Protein 1W2Y (pdb70)

Sequence (435 aa):
MTNIEILENMLKLQQKLNDETNGLNWENGYTKEGKLISWRRCIYMECAELIDSFTWKHWKNISSLTNWENVRIEIVDIWHFILSLLLEEYNNKDFKAIATEVNAVSVFQDFCKEEEYPNEGDIYGILNDIELIIHKCSGFGFNLGELLSTYFTLAIKCGLNLEILYKTYIGKNVLNIFRQNNGYKDGSYKKTWNGKEDNEVLAQILEQELDFDTIYKKLEECYKKAMTNIEILENMLKLQQKLNDETNGLNWENGYTKEGKLISWRRCIYMECAELIDSFTWKHWKNISSLTNWENVRIEIVDIWHFILSLLLEDFKAIATEVNAVSVFQDFCKGDIYGILNDIELIIHKCSGFGFNLGELLSTYFTLAIKCGLNLEILYKTYIGKNVLNIFRQNNGYKDGSYKKTWNGKEDNEVLAQILEQTIYKKLEECYKKA

InterPro domains:
  IPR014871 dUTPase/dCTP pyrophosphatase [PF08761] (7-187)

Organism: Campylobacter jejuni subsp. jejuni serotype O:2 (strain ATCC 700819 / NCTC 11168) (NCBI:txid192222)

Radius of gyration: 22.67 Å; Cα contacts (8 Å, |Δi|>4): 551; chains: 2; bounding box: 61×64×44 Å

Foldseek 3Di:
DDQLVLQLVLLVLLQVLCCVQFNPPCLVAHGPVGHGDQLLVQQLVLLVVLLVQQQPDPPPPNVDHGNLLVNLVSLLSNVSSLSVVLVSVAVDHDSSVSSVVLCPLVCLVVLQDAADAADPVLSVVLNVLSVVSNVQSPDDHHDSSVNSNSSSVSCSNSRHGSVSSSQLNLLVSLVSVLCSVQCVPPPRDDQAQPRRGLSVVSSVVSVPDRDNVVSNVVSVVSNVRD/DDLLVLQLVLLVLLQVLCCVQFNPPCLVQHRPVGDGDQLLVQQLVLLVVLLVQALPDPPPPNVDHGNLLVNLVSLLSNVSSLSVVLVVPSSVSSVLLCPQVLLVVLQPPPVVVLNVLSVVSNVQSPDDDHDSSVSSNSSSVSCVVSPHGSVSSSLLNVLVSLVSVVCSVQCVPPPRDDQAQPNRGLSVVSSVCSVDPSNVSSVVSNVRD

Secondary structure (DSSP, 8-state):
--HHHHHHHHHHHHHHHHHHHH-TTGGGSB-TT--B--HHHHHHHHHHHHHTTS---SSSSTTPPP-HHHHHHHHHHHHHHHHHHHHHH-----HHHHHHHHHTSTTHHHHTS------GGGHHHHHHHHHHHHHHHTSS---HHHHHHHHHHHHHHTT--HHHHHHHHHHHHHHHHHHHHTTTTTT---SEETTEEHHHHHHHHHTT---HHHHHHHHHHHHTT-/--HHHHHHHHHHHHHHHHHHHH-TTGGGSB-TT-PBP-HHHHHHHHHHHHHTTS---SSSSTT----HHHHHHHHHHHHHHHHHHHH--HHHHHHHHHTSHHHHHHT---HHHHHHHHHHHHHHHSSSS--HHHHHHHHHHHHHHTT--HHHHHHHHHHHHHHHHHHHHTTTTTT---SEETTEEHHHHHHHHHT--HHHHHHHHHTT-

CATH classification: 1.10.4010.10

Nearest PDB structures (foldseek):
  1w2y-assembly1_B  TM=1.005E+00  e=1.228E-29  Campylobacter jejuni
  1w2y-assembly1_A  TM=9.954E-01  e=5.127E-27  Campylobacter jejuni
  2cic-assembly1_A-2  TM=9.852E-01  e=7.606E-26  Campylobacter jejuni
  4dkb-assembly1_A-2  TM=6.680E-01  e=1.632E-08  Trypanosoma brucei
  4dlc-assembly1_A-2  TM=6.729E-01  e=5.607E-08  Trypanosoma brucei

B-factor: mean 34.98, std 7.94, range [15.14, 101.75]

Solvent-accessible surface area: 20152 Å² total; per-residue (Å²): 138,78,64,35,80,24,1,32,48,0,1,93,30,4,22,103,12,6,34,91,13,2,10,143,103,0,42,130,13,127,8,137,81,51,36,56,10,32,8,52,6,1,0,4,9,13,0,11,67,0,0,87,9,9,26,20,43,5,30,47,41,32,91,57,132,16,78,79,90,40,0,103,5,7,0,0,13,0,0,6,24,0,1,0,4,16,3,51,88,184,193,134,61,81,38,123,44,15,0,54,124,3,42,75,23,76,32,1,119,73,0,42,140,163,87,135,208,31,92,113,70,54,25,142,27,0,11,54,24,0,24,54,0,4,46,39,1,5,11,207,31,64,75,31,40,86,0,9,36,20,0,0,42,0,0,56,82,5,13,1,13,8,128,24,0,25,74,9,0,18,0,3,1,0,0,27,21,0,17,46,96,40,16,6,34,110,45,70,19,136,67,64,7,125,70,88,80,0,18,75,10,0,18,92,7,29,147,127,35,79,78,57,92,41,0,45,134,76,0,82,103,47,42,184,161,57,136,81,56,50,80,18,1,32,50,0,0,102,54,4,33,104,11,6,28,81,13,2,13,134,98,0,55,124,10,123,6,137,81,53,51,87,12,34,9,45,26,2,0,4,8,12,0,11,64,0,0,88,8,9,25,13,38,5,29,48,46,34,93,59,156,28,73,86,64,34,0,103,5,6,0,0,13,0,0,6,26,0,0,0,22,32,28,96,153,55,144,57,34,0,68,117,1,42,80,26,83,32,0,120,74,2,40,187,89,115,42,69,21,2,0,83,24,0,32,76,0,4,46,44,0,5,8,194,71,70,78,45,42,81,0,8,41,19,0,0,42,0,0,68,97,6,55,8,42,6,94,61,0,29,124,18,0,54,0,4,3,25,0,25,35,0,16,42,95,39,20,4,24,114,43,83,21,122,54,80,6,123,71,87,72,0,8,70,14,0,17,76,17,56,150,150,128,36,63,134,84,0,72,114,50,40,172,179,41

Structure (mmCIF, N/CA/C/O backbone):
data_1W2Y
#
_entry.id   1W2Y
#
_cell.length_a   66.963
_cell.length_b   70.629
_cell.length_c   92.850
_cell.angle_alpha   90.00
_cell.angle_beta   90.00
_cell.angle_gamma   90.00
#
_symmetry.space_group_name_H-M   'P 21 21 21'
#
loop_
_entity.id
_entity.type
_entity.pdbx_description
1 polymer "DEOXYURIDINE 5'-TRIPHOSPHATE NUCLEOTIDE HYDROLASE"
2 non-polymer "2'-DEOXYURIDINE 5'-ALPHA,BETA-IMIDO-DIPHOSPHATE"
3 non-polymer 'MAGNESIUM ION'
4 water water
#
loop_
_atom_site.group_PDB
_atom_site.id
_atom_site.type_symbol
_atom_site.label_atom_id
_atom_site.label_alt_id
_atom_site.label_comp_id
_atom_site.label_asym_id
_atom_site.label_entity_id
_atom_site.label_seq_id
_atom_site.pdbx_PDB_ins_code
_atom_site.Cartn_x
_atom_site.Cartn_y
_atom_site.Cartn_z
_atom_site.occupancy
_atom_site.B_iso_or_equiv
_atom_site.auth_seq_id
_atom_site.auth_comp_id
_atom_site.auth_asym_id
_atom_site.auth_atom_id
_atom_site.pdbx_PDB_model_num
ATOM 1 N N . MET A 1 1 ? 70.382 41.262 -1.128 1.00 32.19 1 MET A N 1
ATOM 2 C CA . MET A 1 1 ? 69.361 40.923 -0.146 1.00 32.45 1 MET A CA 1
ATOM 3 C C . MET A 1 1 ? 68.051 40.719 -0.858 1.00 31.27 1 MET A C 1
ATOM 4 O O . MET A 1 1 ? 67.705 41.526 -1.708 1.00 30.74 1 MET A O 1
ATOM 9 N N . THR A 1 2 ? 67.285 39.723 -0.431 1.00 29.48 2 THR A N 1
ATOM 10 C CA . THR A 1 2 ? 65.966 39.489 -0.988 1.00 29.52 2 THR A CA 1
ATOM 11 C C . THR A 1 2 ? 65.005 40.538 -0.432 1.00 28.87 2 THR A C 1
ATOM 12 O O . THR A 1 2 ? 65.289 41.211 0.583 1.00 28.90 2 THR A O 1
ATOM 16 N N . ASN A 1 3 ? 63.826 40.642 -1.043 1.00 30.22 3 ASN A N 1
ATOM 17 C CA . ASN A 1 3 ? 62.812 41.550 -0.526 1.00 30.58 3 ASN A CA 1
ATOM 18 C C . ASN A 1 3 ? 62.469 41.223 0.940 1.00 29.96 3 ASN A C 1
ATOM 19 O O . ASN A 1 3 ? 62.358 42.108 1.798 1.00 32.15 3 ASN A O 1
ATOM 24 N N . ILE A 1 4 ? 62.294 39.941 1.224 1.00 31.06 4 ILE A N 1
ATOM 25 C CA . ILE A 1 4 ? 61.973 39.514 2.582 1.00 30.91 4 ILE A CA 1
ATOM 26 C C . ILE A 1 4 ? 63.124 39.807 3.572 1.00 29.95 4 ILE A C 1
ATOM 27 O O . ILE A 1 4 ? 62.874 40.271 4.686 1.00 30.98 4 ILE A O 1
ATOM 32 N N . GLU A 1 5 ? 64.376 39.611 3.166 1.00 29.70 5 GLU A N 1
ATOM 33 C CA . GLU A 1 5 ? 65.517 40.011 3.997 1.00 30.77 5 GLU A CA 1
ATOM 34 C C . GLU A 1 5 ? 65.557 41.509 4.339 1.00 31.05 5 GLU A C 1
ATOM 35 O O . GLU A 1 5 ? 65.890 41.895 5.476 1.00 32.54 5 GLU A O 1
ATOM 41 N N . ILE A 1 6 ? 65.245 42.350 3.358 1.00 29.24 6 ILE A N 1
ATOM 42 C CA . ILE A 1 6 ? 65.188 43.798 3.580 1.00 29.46 6 ILE A CA 1
ATOM 43 C C . ILE A 1 6 ? 64.121 44.112 4.628 1.00 29.73 6 ILE A C 1
ATOM 44 O O . ILE A 1 6 ? 64.373 44.808 5.600 1.00 31.30 6 ILE A O 1
ATOM 49 N N . LEU A 1 7 ? 62.932 43.547 4.456 1.00 29.19 7 LEU A N 1
ATOM 50 C CA . LEU A 1 7 ? 61.841 43.757 5.416 1.00 29.77 7 LEU A CA 1
ATOM 51 C C . LEU A 1 7 ? 62.229 43.225 6.811 1.00 30.73 7 LEU A C 1
ATOM 52 O O . LEU A 1 7 ? 62.042 43.944 7.827 1.00 32.35 7 LEU A O 1
ATOM 57 N N . GLU A 1 8 ? 62.826 42.039 6.887 1.00 31.50 8 GLU A N 1
ATOM 58 C CA . GLU A 1 8 ? 63.285 41.455 8.172 1.00 30.54 8 GLU A CA 1
ATOM 59 C C . GLU A 1 8 ? 64.292 42.387 8.825 1.00 31.33 8 GLU A C 1
ATOM 60 O O . GLU A 1 8 ? 64.202 42.662 10.025 1.00 32.10 8 GLU A O 1
ATOM 66 N N . ASN A 1 9 ? 65.210 42.952 8.036 1.00 31.78 9 ASN A N 1
ATOM 67 C CA . ASN A 1 9 ? 66.185 43.877 8.576 1.00 31.31 9 ASN A CA 1
ATOM 68 C C . ASN A 1 9 ? 65.527 45.125 9.173 1.00 31.77 9 ASN A C 1
ATOM 69 O O . ASN A 1 9 ? 65.867 45.551 10.257 1.00 32.00 9 ASN A O 1
ATOM 74 N N . MET A 1 10 ? 64.575 45.705 8.466 1.00 29.98 10 MET A N 1
ATOM 75 C CA . MET A 1 10 ? 63.859 46.878 9.017 1.00 32.12 10 MET A CA 1
ATOM 76 C C . MET A 1 10 ? 63.113 46.498 10.299 1.00 31.32 10 MET A C 1
ATOM 77 O O . MET A 1 10 ? 63.116 47.270 11.278 1.00 31.70 10 MET A O 1
ATOM 82 N N . LEU A 1 11 ? 62.482 45.326 10.326 1.00 30.91 11 LEU A N 1
ATOM 83 C CA . LEU A 1 11 ? 61.718 44.919 11.522 1.00 30.58 11 LEU A CA 1
ATOM 84 C C . LEU A 1 11 ? 62.647 44.775 12.719 1.00 31.44 11 LEU A C 1
ATOM 85 O O . LEU A 1 11 ? 62.351 45.243 13.856 1.00 31.26 11 LEU A O 1
ATOM 90 N N . LYS A 1 12 ? 63.808 44.196 12.462 1.00 30.88 12 LYS A N 1
ATOM 91 C CA . LYS A 1 12 ? 64.816 44.006 13.510 1.00 31.65 12 LYS A CA 1
ATOM 92 C C . LYS A 1 12 ? 65.374 45.355 14.003 1.00 31.13 12 LYS A C 1
ATOM 93 O O . LYS A 1 12 ? 65.514 45.552 15.210 1.00 31.77 12 LYS A O 1
ATOM 99 N N . LEU A 1 13 ? 65.615 46.288 13.077 1.00 31.31 13 LEU A N 1
ATOM 100 C CA . LEU A 1 13 ? 66.073 47.630 13.448 1.00 31.90 13 LEU A CA 1
ATOM 101 C C . LEU A 1 13 ? 65.013 48.370 14.287 1.00 31.64 13 LEU A C 1
ATOM 102 O O . LEU A 1 13 ? 65.325 49.072 15.279 1.00 32.08 13 LEU A O 1
ATOM 107 N N . GLN A 1 14 ? 63.761 48.176 13.911 1.00 31.23 14 GLN A N 1
ATOM 108 C CA . GLN A 1 14 ? 62.630 48.853 14.608 1.00 31.98 14 GLN A CA 1
ATOM 109 C C . GLN A 1 14 ? 62.487 48.284 16.016 1.00 31.39 14 GLN A C 1
ATOM 110 O O . GLN A 1 14 ? 62.281 49.027 16.992 1.00 31.66 14 GLN A O 1
ATOM 116 N N . GLN A 1 15 ? 62.586 46.964 16.118 1.00 33.16 15 GLN A N 1
ATOM 117 C CA . GLN A 1 15 ? 62.531 46.312 17.402 1.00 32.49 15 GLN A CA 1
ATOM 118 C C . GLN A 1 15 ? 63.588 46.863 18.364 1.00 31.49 15 GLN A C 1
ATOM 119 O O . GLN A 1 15 ? 63.303 47.220 19.536 1.00 32.67 15 GLN A O 1
ATOM 125 N N . LYS A 1 16 ? 64.806 46.956 17.861 1.00 30.85 16 LYS A N 1
ATOM 126 C CA . LYS A 1 16 ? 65.948 47.337 18.687 1.00 32.27 16 LYS A CA 1
ATOM 127 C C . LYS A 1 16 ? 65.725 48.795 19.112 1.00 31.32 16 LYS A C 1
ATOM 128 O O . LYS A 1 16 ? 65.913 49.175 20.275 1.00 32.70 16 LYS A O 1
ATOM 134 N N . LEU A 1 17 ? 65.355 49.638 18.161 1.00 31.62 17 LEU A N 1
ATOM 135 C CA . LEU A 1 17 ? 65.138 51.054 18.481 1.00 30.29 17 LEU A CA 1
ATOM 136 C C . LEU A 1 17 ? 64.011 51.217 19.521 1.00 31.51 17 LEU A C 1
ATOM 137 O O . LEU A 1 17 ? 64.136 51.996 20.449 1.00 31.56 17 LEU A O 1
ATOM 142 N N . ASN A 1 18 ? 62.907 50.474 19.357 1.00 30.92 18 ASN A N 1
ATOM 143 C CA . ASN A 1 18 ? 61.802 50.561 20.309 1.00 31.24 18 ASN A CA 1
ATOM 144 C C . ASN A 1 18 ? 62.226 50.044 21.686 1.00 30.77 18 ASN A C 1
ATOM 145 O O . ASN A 1 18 ? 61.841 50.598 22.726 1.00 31.85 18 ASN A O 1
ATOM 150 N N . ASP A 1 19 ? 63.005 48.979 21.705 1.00 30.84 19 ASP A N 1
ATOM 151 C CA . ASP A 1 19 ? 63.481 48.420 22.969 1.00 30.69 19 ASP A CA 1
ATOM 152 C C . ASP A 1 19 ? 64.358 49.439 23.711 1.00 31.94 19 ASP A C 1
ATOM 153 O O . ASP A 1 19 ? 64.215 49.624 24.905 1.00 34.55 19 ASP A O 1
ATOM 158 N N . GLU A 1 20 ? 65.251 50.104 22.996 1.00 30.85 20 GLU A N 1
ATOM 159 C CA . GLU A 1 20 ? 66.146 51.094 23.586 1.00 33.15 20 GLU A CA 1
ATOM 160 C C . GLU A 1 20 ? 65.385 52.357 23.987 1.00 33.23 20 GLU A C 1
ATOM 161 O O . GLU A 1 20 ? 65.638 52.956 25.049 1.00 34.80 20 GLU A O 1
ATOM 167 N N . THR A 1 21 ? 64.451 52.779 23.162 1.00 30.66 21 THR A N 1
ATOM 168 C CA . THR A 1 21 ? 63.667 54.011 23.440 1.00 31.00 21 THR A CA 1
ATOM 169 C C . THR A 1 21 ? 62.703 53.811 24.605 1.00 31.50 21 THR A C 1
ATOM 170 O O . THR A 1 21 ? 62.564 54.674 25.494 1.00 33.31 21 THR A O 1
ATOM 174 N N . ASN A 1 22 ? 61.974 52.696 24.571 1.00 30.56 22 ASN A N 1
ATOM 175 C CA . ASN A 1 22 ? 60.812 52.484 25.437 1.00 30.81 22 ASN A CA 1
ATOM 176 C C . ASN A 1 22 ? 60.964 51.462 26.565 1.00 32.04 22 ASN A C 1
ATOM 177 O O . ASN A 1 22 ? 60.077 51.317 27.433 1.00 33.79 22 ASN A O 1
ATOM 182 N N . GLY A 1 23 ? 62.058 50.739 26.531 1.00 31.89 23 GLY A N 1
ATOM 183 C CA . GLY A 1 23 ? 62.236 49.576 27.362 1.00 32.95 23 GLY A CA 1
ATOM 184 C C . GLY A 1 23 ? 61.648 48.311 26.767 1.00 33.16 23 GLY A C 1
ATOM 185 O O . GLY A 1 23 ? 60.776 48.366 25.915 1.00 33.83 23 GLY A O 1
ATOM 186 N N . LEU A 1 24 ? 62.122 47.161 27.263 1.00 31.63 24 LEU A N 1
ATOM 187 C CA . LEU A 1 24 ? 61.604 45.899 26.806 1.00 31.17 24 LEU A CA 1
ATOM 188 C C . LEU A 1 24 ? 60.103 45.823 27.134 1.00 31.33 24 LEU A C 1
ATOM 189 O O . LEU A 1 24 ? 59.629 46.442 28.085 1.00 32.17 24 LEU A O 1
ATOM 194 N N . ASN A 1 25 ? 59.401 45.080 26.307 1.00 30.19 25 ASN A N 1
ATOM 195 C CA . ASN A 1 25 ? 57.962 44.786 26.466 1.00 31.67 25 ASN A CA 1
ATOM 196 C C . ASN A 1 25 ? 57.067 46.003 26.280 1.00 31.92 25 ASN A C 1
ATOM 197 O O . ASN A 1 25 ? 55.925 46.071 26.778 1.00 31.81 25 ASN A O 1
ATOM 202 N N . TRP A 1 26 ? 57.602 46.988 25.566 1.00 29.74 26 TRP A N 1
ATOM 203 C CA . TRP A 1 26 ? 56.796 48.076 25.060 1.00 29.29 26 TRP A CA 1
ATOM 204 C C . TRP A 1 26 ? 55.583 47.568 24.258 1.00 28.33 26 TRP A C 1
ATOM 205 O O . TRP A 1 26 ? 54.571 48.322 24.093 1.00 27.32 26 TRP A O 1
ATOM 216 N N . GLU A 1 27 ? 55.661 46.322 23.785 1.00 28.71 27 GLU A N 1
ATOM 217 C CA . GLU A 1 27 ? 54.564 45.760 22.986 1.00 30.71 27 GLU A CA 1
ATOM 218 C C . GLU A 1 27 ? 53.258 45.679 23.818 1.00 30.12 27 GLU A C 1
ATOM 219 O O . GLU A 1 27 ? 52.153 45.534 23.258 1.00 31.54 27 GLU A O 1
ATOM 225 N N . ASN A 1 28 ? 53.389 45.737 25.140 1.00 29.05 28 ASN A N 1
ATOM 226 C CA . ASN A 1 28 ? 52.219 45.683 26.054 1.00 30.45 28 ASN A CA 1
ATOM 227 C C . ASN A 1 28 ? 51.476 46.986 26.174 1.00 30.23 28 ASN A C 1
ATOM 228 O O . ASN A 1 28 ? 50.413 47.031 26.823 1.00 31.29 28 ASN A O 1
ATOM 233 N N . GLY A 1 29 ? 52.033 48.049 25.595 1.00 30.66 29 GLY A N 1
ATOM 234 C CA . GLY A 1 29 ? 51.280 49.297 25.418 1.00 31.35 29 GLY A CA 1
ATOM 235 C C . GLY A 1 29 ? 51.756 50.531 26.181 1.00 31.13 29 GLY A C 1
ATOM 236 O O . GLY A 1 29 ? 51.156 51.612 26.019 1.00 30.89 29 GLY A O 1
ATOM 237 N N . TYR A 1 30 ? 52.783 50.372 27.004 1.00 30.97 30 TYR A N 1
ATOM 238 C CA . TYR A 1 30 ? 53.340 51.444 27.825 1.00 32.76 30 TYR A CA 1
ATOM 239 C C . TYR A 1 30 ? 54.862 51.421 27.792 1.00 31.22 30 TYR A C 1
ATOM 240 O O . TYR A 1 30 ? 55.477 50.359 27.687 1.00 30.78 30 TYR A O 1
ATOM 249 N N . THR A 1 31 ? 55.468 52.596 27.920 1.00 30.99 31 THR A N 1
ATOM 250 C CA . THR A 1 31 ? 56.882 52.692 28.057 1.00 30.05 31 THR A CA 1
ATOM 251 C C . THR A 1 31 ? 57.292 52.441 29.511 1.00 30.61 31 THR A C 1
ATOM 252 O O . THR A 1 31 ? 56.429 52.381 30.429 1.00 30.32 31 THR A O 1
ATOM 256 N N . LYS A 1 32 ? 58.621 52.338 29.716 1.00 31.75 32 LYS A N 1
ATOM 257 C CA . LYS A 1 32 ? 59.190 52.137 31.050 1.00 32.25 32 LYS A CA 1
ATOM 258 C C . LYS A 1 32 ? 58.928 53.301 32.000 1.00 32.11 32 LYS A C 1
ATOM 259 O O . LYS A 1 32 ? 58.970 53.091 33.214 1.00 35.51 32 LYS A O 1
ATOM 265 N N . GLU A 1 33 ? 58.640 54.496 31.466 1.00 31.88 33 GLU A N 1
ATOM 266 C CA . GLU A 1 33 ? 58.274 55.653 32.300 1.00 32.87 33 GLU A CA 1
ATOM 267 C C . GLU A 1 33 ? 56.772 55.762 32.515 1.00 33.48 33 GLU A C 1
ATOM 268 O O . GLU A 1 33 ? 56.289 56.743 33.131 1.00 35.95 33 GLU A O 1
ATOM 274 N N . GLY A 1 34 ? 56.016 54.778 32.029 1.00 33.00 34 GLY A N 1
ATOM 275 C CA . GLY A 1 34 ? 54.559 54.732 32.227 1.00 33.31 34 GLY A CA 1
ATOM 276 C C . GLY A 1 34 ? 53.713 55.512 31.241 1.00 33.86 34 GLY A C 1
ATOM 277 O O . GLY A 1 34 ? 52.543 55.755 31.514 1.00 36.26 34 GLY A O 1
ATOM 278 N N . LYS A 1 35 ? 54.286 55.922 30.106 1.00 32.54 35 LYS A N 1
ATOM 279 C CA . LYS A 1 35 ? 53.560 56.672 29.077 1.00 32.46 35 LYS A CA 1
ATOM 280 C C . LYS A 1 35 ? 52.853 55.728 28.114 1.00 31.83 35 LYS A C 1
ATOM 281 O O . LYS A 1 35 ? 53.464 54.792 27.609 1.00 30.27 35 LYS A O 1
ATOM 287 N N . LEU A 1 36 ? 51.586 56.021 27.825 1.00 32.54 36 LEU A N 1
ATOM 288 C CA . LEU A 1 36 ? 50.808 55.222 26.885 1.00 31.43 36 LEU A CA 1
ATOM 289 C C . LEU A 1 36 ? 51.407 55.325 25.499 1.00 29.78 36 LEU A C 1
ATOM 290 O O . LEU A 1 36 ? 51.785 56.409 25.013 1.00 30.19 36 LEU A O 1
ATOM 295 N N . ILE A 1 37 ? 51.482 54.180 24.830 1.00 27.77 37 ILE A N 1
ATOM 296 C CA . ILE A 1 37 ? 51.924 54.117 23.433 1.00 28.74 37 ILE A CA 1
ATOM 297 C C . ILE A 1 37 ? 50.728 53.897 22.524 1.00 29.57 37 ILE A C 1
ATOM 298 O O . ILE A 1 37 ? 50.012 52.882 22.640 1.00 29.84 37 ILE A O 1
ATOM 303 N N . SER A 1 38 ? 50.516 54.836 21.599 1.00 28.03 38 SER A N 1
ATOM 304 C CA . SER A 1 38 ? 49.474 54.695 20.577 1.00 28.77 38 SER A CA 1
ATOM 305 C C . SER A 1 38 ? 50.126 54.806 19.198 1.00 29.36 38 SER A C 1
ATOM 306 O O . SER A 1 38 ? 50.354 55.907 18.699 1.00 29.20 38 SER A O 1
ATOM 309 N N . TRP A 1 39 ? 50.492 53.688 18.601 1.00 28.55 39 TRP A N 1
ATOM 310 C CA . TRP A 1 39 ? 51.151 53.739 17.300 1.00 28.48 39 TRP A CA 1
ATOM 311 C C . TRP A 1 39 ? 50.243 54.373 16.231 1.00 28.30 39 TRP A C 1
ATOM 312 O O . TRP A 1 39 ? 50.727 55.052 15.317 1.00 29.50 39 TRP A O 1
ATOM 323 N N . ARG A 1 40 ? 48.929 54.166 16.356 1.00 28.25 40 ARG A N 1
ATOM 324 C CA . ARG A 1 40 ? 48.023 54.769 15.362 1.00 29.92 40 ARG A CA 1
ATOM 325 C C . ARG A 1 40 ? 48.019 56.285 15.412 1.00 28.79 40 ARG A C 1
ATOM 326 O O . ARG A 1 40 ? 48.052 56.994 14.363 1.00 29.19 40 ARG A O 1
ATOM 340 N N . ARG A 1 41 ? 48.018 56.827 16.637 1.00 29.12 41 ARG A N 1
ATOM 341 C CA . ARG A 1 41 ? 48.184 58.268 16.775 1.00 28.88 41 ARG A CA 1
ATOM 342 C C . ARG A 1 41 ? 49.527 58.730 16.228 1.00 28.36 41 ARG A C 1
ATOM 343 O O . ARG A 1 41 ? 49.614 59.730 15.558 1.00 28.01 41 ARG A O 1
ATOM 351 N N . CYS A 1 42 ? 50.589 57.993 16.540 1.00 28.37 42 CYS A N 1
ATOM 352 C CA . CYS A 1 42 ? 51.900 58.348 15.961 1.00 27.44 42 CYS A CA 1
ATOM 353 C C . CYS A 1 42 ? 51.788 58.503 14.432 1.00 27.84 42 CYS A C 1
ATOM 354 O O . CYS A 1 42 ? 52.353 59.423 13.826 1.00 29.10 42 CYS A O 1
ATOM 357 N N . ILE A 1 43 ? 51.136 57.539 13.807 1.00 27.86 43 ILE A N 1
ATOM 358 C CA . ILE A 1 43 ? 50.971 57.523 12.373 1.00 28.98 43 ILE A CA 1
ATOM 359 C C . ILE A 1 43 ? 50.161 58.724 11.871 1.00 28.15 43 ILE A C 1
ATOM 360 O O . ILE A 1 43 ? 50.636 59.457 10.943 1.00 27.86 43 ILE A O 1
ATOM 365 N N . TYR A 1 44 ? 48.993 59.002 12.442 1.00 27.56 44 TYR A N 1
ATOM 366 C CA . TYR A 1 44 ? 48.222 60.093 11.856 1.00 28.99 44 TYR A CA 1
ATOM 367 C C . TYR A 1 44 ? 48.871 61.443 12.132 1.00 28.58 44 TYR A C 1
ATOM 368 O O . TYR A 1 44 ? 48.743 62.384 11.311 1.00 29.13 44 TYR A O 1
ATOM 377 N N . MET A 1 45 ? 49.683 61.525 13.199 1.00 27.95 45 MET A N 1
ATOM 378 C CA . MET A 1 45 ? 50.422 62.792 13.459 1.00 28.77 45 MET A CA 1
ATOM 379 C C . MET A 1 45 ? 51.513 62.961 12.399 1.00 28.02 45 MET A C 1
ATOM 380 O O . MET A 1 45 ? 51.767 64.084 11.925 1.00 29.70 45 MET A O 1
ATOM 385 N N . GLU A 1 46 ? 52.187 61.871 11.991 1.00 27.69 46 GLU A N 1
ATOM 386 C CA . GLU A 1 46 ? 53.170 61.997 10.885 1.00 28.03 46 GLU A CA 1
ATOM 387 C C . GLU A 1 46 ? 52.437 62.273 9.580 1.00 27.45 46 GLU A C 1
ATOM 388 O O . GLU A 1 46 ? 52.980 62.931 8.704 1.00 29.42 46 GLU A O 1
ATOM 394 N N . CYS A 1 47 ? 51.207 61.749 9.421 1.00 28.37 47 CYS A N 1
ATOM 395 C CA . CYS A 1 47 ? 50.437 62.069 8.230 1.00 28.63 47 CYS A CA 1
ATOM 396 C C . CYS A 1 47 ? 50.173 63.575 8.119 1.00 29.14 47 CYS A C 1
ATOM 397 O O . CYS A 1 47 ? 50.148 64.123 6.997 1.00 29.68 47 CYS A O 1
ATOM 400 N N . ALA A 1 48 ? 49.878 64.224 9.248 1.00 28.97 48 ALA A N 1
ATOM 401 C CA . ALA A 1 48 ? 49.738 65.693 9.263 1.00 29.81 48 ALA A CA 1
ATOM 402 C C . ALA A 1 48 ? 51.054 66.358 8.828 1.00 27.12 48 ALA A C 1
ATOM 403 O O . ALA A 1 48 ? 51.058 67.295 8.012 1.00 27.83 48 ALA A O 1
ATOM 405 N N . GLU A 1 49 ? 52.191 65.878 9.320 1.00 29.18 49 GLU A N 1
ATOM 406 C CA . GLU A 1 49 ? 53.472 66.414 8.864 1.00 28.50 49 GLU A CA 1
ATOM 407 C C . GLU A 1 49 ? 53.656 66.222 7.375 1.00 27.89 49 GLU A C 1
ATOM 408 O O . GLU A 1 49 ? 54.166 67.106 6.714 1.00 30.20 49 GLU A O 1
ATOM 414 N N . LEU A 1 50 ? 53.161 65.108 6.861 1.00 28.16 50 LEU A N 1
ATOM 415 C CA . LEU A 1 50 ? 53.270 64.801 5.437 1.00 28.74 50 LEU A CA 1
ATOM 416 C C . LEU A 1 50 ? 52.409 65.769 4.625 1.00 29.19 50 LEU A C 1
ATOM 417 O O . LEU A 1 50 ? 52.870 66.371 3.643 1.00 28.45 50 LEU A O 1
ATOM 422 N N . ILE A 1 51 ? 51.142 65.904 5.014 1.00 28.71 51 ILE A N 1
ATOM 423 C CA . ILE A 1 51 ? 50.262 66.875 4.345 1.00 29.32 51 ILE A CA 1
ATOM 424 C C . ILE A 1 51 ? 50.907 68.251 4.293 1.00 28.70 51 ILE A C 1
ATOM 425 O O . ILE A 1 51 ? 50.869 68.941 3.262 1.00 27.57 51 ILE A O 1
ATOM 430 N N . ASP A 1 52 ? 51.536 68.678 5.401 1.00 28.11 52 ASP A N 1
ATOM 431 C CA . ASP A 1 52 ? 52.117 70.019 5.449 1.00 29.16 52 ASP A CA 1
ATOM 432 C C . ASP A 1 52 ? 53.348 70.169 4.560 1.00 29.67 52 ASP A C 1
ATOM 433 O O . ASP A 1 52 ? 53.841 71.284 4.410 1.00 31.49 52 ASP A O 1
ATOM 438 N N . SER A 1 53 ? 53.823 69.064 3.969 1.00 29.45 53 SER A N 1
ATOM 439 C CA . SER A 1 53 ? 54.901 69.122 2.955 1.00 30.14 53 SER A CA 1
ATOM 440 C C . SER A 1 53 ? 54.407 69.560 1.570 1.00 31.68 53 SER A C 1
ATOM 441 O O . SER A 1 53 ? 55.211 69.798 0.659 1.00 32.87 53 SER A O 1
ATOM 444 N N . PHE A 1 54 ? 53.081 69.624 1.421 1.00 29.91 54 PHE A N 1
ATOM 445 C CA . PHE A 1 54 ? 52.394 70.084 0.192 1.00 30.51 54 PHE A CA 1
ATOM 446 C C . PHE A 1 54 ? 51.728 71.435 0.386 1.00 31.27 54 PHE A C 1
ATOM 447 O O . PHE A 1 54 ? 51.458 71.869 1.533 1.00 31.32 54 PHE A O 1
ATOM 455 N N . THR A 1 55 ? 51.402 72.082 -0.725 1.00 31.34 55 THR A N 1
ATOM 456 C CA . THR A 1 55 ? 50.716 73.364 -0.657 1.00 32.56 55 THR A CA 1
ATOM 457 C C . THR A 1 55 ? 49.220 73.139 -0.625 1.00 32.70 55 THR A C 1
ATOM 458 O O . THR A 1 55 ? 48.497 73.409 -1.586 1.00 35.97 55 THR A O 1
ATOM 462 N N . TRP A 1 56 ? 48.763 72.602 0.496 1.00 29.87 56 TRP A N 1
ATOM 463 C CA . TRP A 1 56 ? 47.326 72.269 0.645 1.00 29.57 56 TRP A CA 1
ATOM 464 C C . TRP A 1 56 ? 46.493 73.453 1.128 1.00 29.09 56 TRP A C 1
ATOM 465 O O . TRP A 1 56 ? 45.288 73.524 0.860 1.00 29.69 56 TRP A O 1
ATOM 476 N N . LYS A 1 57 ? 47.122 74.409 1.799 1.00 28.11 57 LYS A N 1
ATOM 477 C CA . LYS A 1 57 ? 46.382 75.538 2.345 1.00 27.78 57 LYS A CA 1
ATOM 478 C C . LYS A 1 57 ? 45.994 76.471 1.226 1.00 26.62 57 LYS A C 1
ATOM 479 O O . LYS A 1 57 ? 46.832 76.879 0.420 1.00 26.80 57 LYS A O 1
ATOM 485 N N . HIS A 1 58 ? 44.735 76.848 1.177 1.00 26.43 58 HIS A N 1
ATOM 486 C CA . HIS A 1 58 ? 44.230 77.760 0.166 1.00 26.53 58 HIS A CA 1
ATOM 487 C C . HIS A 1 58 ? 44.500 79.248 0.425 1.00 24.89 58 HIS A C 1
ATOM 488 O O . HIS A 1 58 ? 44.120 80.099 -0.397 1.00 27.00 58 HIS A O 1
ATOM 495 N N . TRP A 1 59 ? 45.037 79.540 1.627 1.00 27.95 59 TRP A N 1
ATOM 496 C CA . TRP A 1 59 ? 45.212 80.872 2.153 1.00 27.92 59 TRP A CA 1
ATOM 497 C C . TRP A 1 59 ? 46.658 81.271 2.509 1.00 28.02 59 TRP A C 1
ATOM 498 O O . TRP A 1 59 ? 46.887 82.396 2.946 1.00 29.15 59 TRP A O 1
ATOM 509 N N . LYS A 1 60 ? 47.613 80.392 2.288 1.00 29.59 60 LYS A N 1
ATOM 510 C CA . LYS A 1 60 ? 48.970 80.569 2.776 1.00 30.24 60 LYS A CA 1
ATOM 511 C C . LYS A 1 60 ? 49.992 80.025 1.764 1.00 30.69 60 LYS A C 1
ATOM 512 O O . LYS A 1 60 ? 49.891 78.884 1.303 1.00 29.42 60 LYS A O 1
ATOM 518 N N . ASN A 1 61 ? 50.967 80.868 1.409 1.00 30.98 61 ASN A N 1
ATOM 519 C CA . ASN A 1 61 ? 52.076 80.465 0.514 1.00 32.05 61 ASN A CA 1
ATOM 520 C C . ASN A 1 61 ? 51.567 79.681 -0.670 1.00 31.96 61 ASN A C 1
ATOM 521 O O . ASN A 1 61 ? 52.035 78.598 -0.951 1.00 33.52 61 ASN A O 1
ATOM 526 N N . ILE A 1 62 ? 50.589 80.216 -1.364 1.00 31.31 62 ILE A N 1
ATOM 527 C CA . ILE A 1 62 ? 49.888 79.398 -2.336 1.00 33.51 62 ILE A CA 1
ATOM 528 C C . ILE A 1 62 ? 50.683 79.084 -3.614 1.00 34.71 62 ILE A C 1
ATOM 529 O O . ILE A 1 62 ? 50.283 78.221 -4.392 1.00 36.32 62 ILE A O 1
ATOM 534 N N . SER A 1 63 ? 51.776 79.781 -3.855 1.00 35.47 63 SER A N 1
ATOM 535 C CA . SER A 1 63 ? 52.545 79.519 -5.098 1.00 36.55 63 SER A CA 1
ATOM 536 C C . SER A 1 63 ? 53.759 78.615 -4.818 1.00 36.51 63 SER A C 1
ATOM 537 O O . SER A 1 63 ? 54.528 78.277 -5.717 1.00 36.92 63 SER A O 1
ATOM 540 N N . SER A 1 64 ? 53.942 78.196 -3.579 1.00 36.01 64 SER A N 1
ATOM 541 C CA . SER A 1 64 ? 55.104 77.399 -3.265 1.00 37.18 64 SER A CA 1
ATOM 542 C C . SER A 1 64 ? 54.961 75.971 -3.805 1.00 37.26 64 SER A C 1
ATOM 543 O O . SER A 1 64 ? 53.853 75.486 -4.065 1.00 38.38 64 SER A O 1
ATOM 546 N N . LEU A 1 65 ? 56.093 75.324 -4.043 1.00 36.85 65 LEU A N 1
ATOM 547 C CA . LEU A 1 65 ? 56.088 73.974 -4.577 1.00 36.62 65 LEU A CA 1
ATOM 548 C C . LEU A 1 65 ? 56.148 72.934 -3.456 1.00 35.71 65 LEU A C 1
ATOM 549 O O . LEU A 1 65 ? 56.460 73.244 -2.337 1.00 35.47 65 LEU A O 1
ATOM 554 N N . THR A 1 66 ? 55.871 71.696 -3.810 1.00 34.77 66 THR A N 1
ATOM 555 C CA . THR A 1 66 ? 55.977 70.605 -2.885 1.00 33.71 66 THR A CA 1
ATOM 556 C C . THR A 1 66 ? 57.377 70.460 -2.339 1.00 33.35 66 THR A C 1
ATOM 557 O O . THR A 1 66 ? 58.359 70.510 -3.091 1.00 33.59 66 THR A O 1
ATOM 561 N N . ASN A 1 67 ? 57.475 70.255 -1.020 1.00 33.59 67 ASN A N 1
ATOM 562 C CA . ASN A 1 67 ? 58.743 69.890 -0.411 1.00 33.01 67 ASN A CA 1
ATOM 563 C C . ASN A 1 67 ? 58.958 68.381 -0.489 1.00 33.54 67 ASN A C 1
ATOM 564 O O . ASN A 1 67 ? 58.651 67.669 0.469 1.00 32.06 67 ASN A O 1
ATOM 569 N N . TRP A 1 68 ? 59.513 67.901 -1.619 1.00 33.61 68 TRP A N 1
ATOM 570 C CA . TRP A 1 68 ? 59.634 66.465 -1.830 1.00 32.95 68 TRP A CA 1
ATOM 571 C C . TRP A 1 68 ? 60.662 65.836 -0.890 1.00 33.82 68 TRP A C 1
ATOM 572 O O . TRP A 1 68 ? 60.505 64.659 -0.513 1.00 33.60 68 TRP A O 1
ATOM 583 N N . GLU A 1 69 ? 61.697 66.595 -0.514 1.00 33.41 69 GLU A N 1
ATOM 584 C CA . GLU A 1 69 ? 62.681 66.097 0.464 1.00 33.67 69 GLU A CA 1
ATOM 585 C C . GLU A 1 69 ? 61.979 65.721 1.753 1.00 33.20 69 GLU A C 1
ATOM 586 O O . GLU A 1 69 ? 62.233 64.637 2.307 1.00 33.82 69 GLU A O 1
ATOM 592 N N . ASN A 1 70 ? 61.075 66.594 2.237 1.00 31.83 70 ASN A N 1
ATOM 593 C CA . ASN A 1 70 ? 60.383 66.312 3.488 1.00 32.05 70 ASN A CA 1
ATOM 594 C C . ASN A 1 70 ? 59.329 65.251 3.284 1.00 30.45 70 ASN A C 1
ATOM 595 O O . ASN A 1 70 ? 59.079 64.453 4.164 1.00 30.99 70 ASN A O 1
ATOM 600 N N . VAL A 1 71 ? 58.713 65.193 2.102 1.00 29.66 71 VAL A N 1
ATOM 601 C CA . VAL A 1 71 ? 57.778 64.112 1.834 1.00 30.20 71 VAL A CA 1
ATOM 602 C C . VAL A 1 71 ? 58.452 62.771 2.136 1.00 29.70 71 VAL A C 1
ATOM 603 O O . VAL A 1 71 ? 57.874 61.908 2.791 1.00 29.72 71 VAL A O 1
ATOM 607 N N . ARG A 1 72 ? 59.680 62.595 1.670 1.00 30.66 72 ARG A N 1
ATOM 608 C CA . ARG A 1 72 ? 60.341 61.307 1.844 1.00 31.64 72 ARG A CA 1
ATOM 609 C C . ARG A 1 72 ? 60.583 61.007 3.315 1.00 31.04 72 ARG A C 1
ATOM 610 O O . ARG A 1 72 ? 60.369 59.892 3.784 1.00 31.02 72 ARG A O 1
ATOM 624 N N . ILE A 1 73 ? 61.042 62.014 4.047 1.00 30.74 73 ILE A N 1
ATOM 625 C CA . ILE A 1 73 ? 61.229 61.875 5.513 1.00 31.77 73 ILE A CA 1
ATOM 626 C C . ILE A 1 73 ? 59.934 61.449 6.230 1.00 30.67 73 ILE A C 1
ATOM 627 O O . ILE A 1 73 ? 59.944 60.560 7.072 1.00 30.21 73 ILE A O 1
ATOM 632 N N . GLU A 1 74 ? 58.804 62.070 5.868 1.00 29.37 74 GLU A N 1
ATOM 633 C CA . GLU A 1 74 ? 57.572 61.767 6.587 1.00 28.29 74 GLU A CA 1
ATOM 634 C C . GLU A 1 74 ? 57.062 60.367 6.220 1.00 28.95 74 GLU A C 1
ATOM 635 O O . GLU A 1 74 ? 56.497 59.653 7.068 1.00 28.64 74 GLU A O 1
ATOM 641 N N . ILE A 1 75 ? 57.244 59.973 4.968 1.00 28.87 75 ILE A N 1
ATOM 642 C CA . ILE A 1 75 ? 56.886 58.614 4.549 1.00 28.56 75 ILE A CA 1
ATOM 643 C C . ILE A 1 75 ? 57.691 57.593 5.378 1.00 28.84 75 ILE A C 1
ATOM 644 O O . ILE A 1 75 ? 57.173 56.557 5.804 1.00 29.84 75 ILE A O 1
ATOM 649 N N . VAL A 1 76 ? 58.960 57.915 5.623 1.00 28.32 76 VAL A N 1
ATOM 650 C CA . VAL A 1 76 ? 59.821 57.060 6.443 1.00 27.86 76 VAL A CA 1
ATOM 651 C C . VAL A 1 76 ? 59.426 57.068 7.917 1.00 29.89 76 VAL A C 1
ATOM 652 O O . VAL A 1 76 ? 59.458 56.004 8.582 1.00 30.16 76 VAL A O 1
ATOM 656 N N . ASP A 1 77 ? 59.025 58.228 8.437 1.00 29.76 77 ASP A N 1
ATOM 657 C CA . ASP A 1 77 ? 58.529 58.287 9.823 1.00 29.23 77 ASP A CA 1
ATOM 658 C C . ASP A 1 77 ? 57.264 57.424 9.998 1.00 29.65 77 ASP A C 1
ATOM 659 O O . ASP A 1 77 ? 57.120 56.650 10.947 1.00 29.39 77 ASP A O 1
ATOM 664 N N . ILE A 1 78 ? 56.367 57.517 9.040 1.00 29.37 78 ILE A N 1
ATOM 665 C CA . ILE A 1 78 ? 55.184 56.654 9.041 1.00 29.25 78 ILE A CA 1
ATOM 666 C C . ILE A 1 78 ? 55.606 55.192 9.079 1.00 28.39 78 ILE A C 1
ATOM 667 O O . ILE A 1 78 ? 55.048 54.399 9.895 1.00 29.20 78 ILE A O 1
ATOM 672 N N . TRP A 1 79 ? 56.589 54.826 8.252 1.00 28.64 79 TRP A N 1
ATOM 673 C CA . TRP A 1 79 ? 57.017 53.431 8.188 1.00 28.34 79 TRP A CA 1
ATOM 674 C C . TRP A 1 79 ? 57.563 52.924 9.554 1.00 29.19 79 TRP A C 1
ATOM 675 O O . TRP A 1 79 ? 57.283 51.794 9.944 1.00 29.83 79 TRP A O 1
ATOM 686 N N . HIS A 1 80 ? 58.302 53.758 10.279 1.00 29.03 80 HIS A N 1
ATOM 687 C CA . HIS A 1 80 ? 58.787 53.381 11.611 1.00 29.67 80 HIS A CA 1
ATOM 688 C C . HIS A 1 80 ? 57.589 52.957 12.485 1.00 30.21 80 HIS A C 1
ATOM 689 O O . HIS A 1 80 ? 57.629 51.945 13.216 1.00 29.19 80 HIS A O 1
ATOM 696 N N . PHE A 1 81 ? 56.504 53.739 12.385 1.00 29.22 81 PHE A N 1
ATOM 697 C CA . PHE A 1 81 ? 55.347 53.464 13.206 1.00 29.12 81 PHE A CA 1
ATOM 698 C C . PHE A 1 81 ? 54.507 52.295 12.720 1.00 30.24 81 PHE A C 1
ATOM 699 O O . PHE A 1 81 ? 53.929 51.531 13.515 1.00 30.33 81 PHE A O 1
ATOM 707 N N . ILE A 1 82 ? 54.501 52.062 11.413 1.00 31.43 82 ILE A N 1
ATOM 708 C CA . ILE A 1 82 ? 53.821 50.872 10.905 1.00 30.53 82 ILE A CA 1
ATOM 709 C C . ILE A 1 82 ? 54.585 49.602 11.291 1.00 30.27 82 ILE A C 1
ATOM 710 O O . ILE A 1 82 ? 53.987 48.596 11.697 1.00 31.19 82 ILE A O 1
ATOM 715 N N . LEU A 1 83 ? 55.913 49.642 11.154 1.00 28.58 83 LEU A N 1
ATOM 716 C CA . LEU A 1 83 ? 56.737 48.526 11.626 1.00 29.31 83 LEU A CA 1
ATOM 717 C C . LEU A 1 83 ? 56.469 48.247 13.094 1.00 29.01 83 LEU A C 1
ATOM 718 O O . LEU A 1 83 ? 56.365 47.110 13.489 1.00 29.35 83 LEU A O 1
ATOM 723 N N . SER A 1 84 ? 56.342 49.310 13.887 1.00 28.05 84 SER A N 1
ATOM 724 C CA . SER A 1 84 ? 56.016 49.189 15.319 1.00 28.69 84 SER A CA 1
ATOM 725 C C . SER A 1 84 ? 54.679 48.503 15.529 1.00 30.07 84 SER A C 1
ATOM 726 O O . SER A 1 84 ? 54.569 47.557 16.327 1.00 31.22 84 SER A O 1
ATOM 729 N N . LEU A 1 85 ? 53.678 48.912 14.757 1.00 31.75 85 LEU A N 1
ATOM 730 C CA . LEU A 1 85 ? 52.350 48.292 14.857 1.00 33.52 85 LEU A CA 1
ATOM 731 C C . LEU A 1 85 ? 52.404 46.817 14.419 1.00 34.72 85 LEU A C 1
ATOM 732 O O . LEU A 1 85 ? 51.815 45.931 15.101 1.00 38.64 85 LEU A O 1
ATOM 737 N N . LEU A 1 86 ? 53.203 46.477 13.403 1.00 33.74 86 LEU A N 1
ATOM 738 C CA . LEU A 1 86 ? 53.368 45.099 12.994 1.00 34.81 86 LEU A CA 1
ATOM 739 C C . LEU A 1 86 ? 53.928 44.256 14.137 1.00 36.09 86 LEU A C 1
ATOM 740 O O . L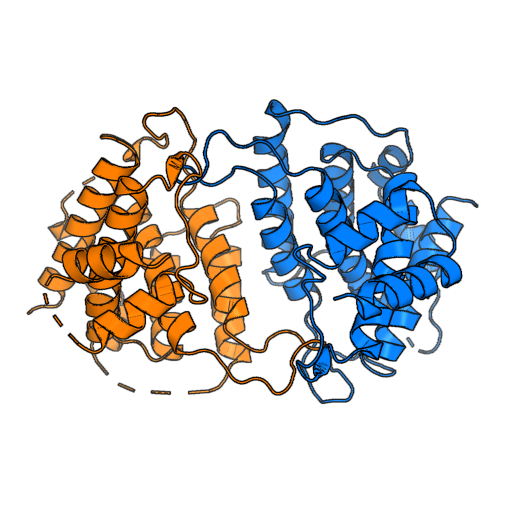EU A 1 86 ? 53.397 43.192 14.466 1.00 38.09 86 LEU A O 1
ATOM 745 N N . LEU A 1 87 ? 54.993 44.759 14.756 1.00 31.83 87 LEU A N 1
ATOM 746 C CA . LEU A 1 87 ? 55.609 44.073 15.843 1.00 33.79 87 LEU A CA 1
ATOM 747 C C . LEU A 1 87 ? 54.643 43.959 17.065 1.00 33.39 87 LEU A C 1
ATOM 748 O O . LEU A 1 87 ? 54.650 42.906 17.730 1.00 36.50 87 LEU A O 1
ATOM 753 N N . GLU A 1 88 ? 53.871 45.010 17.344 1.00 36.00 88 GLU A N 1
ATOM 754 C CA . GLU A 1 88 ? 52.917 45.062 18.508 1.00 36.86 88 GLU A CA 1
ATOM 755 C C . GLU A 1 88 ? 51.808 44.032 18.259 1.00 39.41 88 GLU A C 1
ATOM 756 O O . GLU A 1 88 ? 51.436 43.267 19.159 1.00 40.80 88 GLU A O 1
ATOM 762 N N . GLU A 1 89 ? 51.289 44.086 17.022 1.00 40.80 89 GLU A N 1
ATOM 763 C CA . GLU A 1 89 ? 50.144 43.276 16.563 1.00 44.31 89 GLU A CA 1
ATOM 764 C C . GLU A 1 89 ? 50.512 41.828 16.507 1.00 47.13 89 GLU A C 1
ATOM 765 O O . GLU A 1 89 ? 49.606 40.972 16.518 1.00 49.81 89 GLU A O 1
ATOM 771 N N . TYR A 1 90 ? 51.814 41.552 16.376 1.00 48.97 90 TYR A N 1
ATOM 772 C CA . TYR A 1 90 ? 52.461 40.225 16.481 1.00 50.12 90 TYR A CA 1
ATOM 773 C C . TYR A 1 90 ? 53.053 39.716 15.146 1.00 52.25 90 TYR A C 1
ATOM 774 O O . TYR A 1 90 ? 53.769 38.685 15.120 1.00 54.74 90 TYR A O 1
ATOM 783 N N . ASN A 1 94 ? 56.285 35.414 23.136 1.00 58.74 94 ASN A N 1
ATOM 784 C CA . ASN A 1 94 ? 57.641 35.179 23.637 1.00 58.14 94 ASN A CA 1
ATOM 785 C C . ASN A 1 94 ? 58.692 35.262 22.528 1.00 58.60 94 ASN A C 1
ATOM 786 O O . ASN A 1 94 ? 59.574 36.131 22.566 1.00 59.98 94 ASN A O 1
ATOM 791 N N . ASN A 1 95 ? 58.570 34.361 21.547 1.00 57.14 95 ASN A N 1
ATOM 792 C CA . ASN A 1 95 ? 59.503 34.253 20.409 1.00 54.38 95 ASN A CA 1
ATOM 793 C C . ASN A 1 95 ? 59.009 34.934 19.126 1.00 52.39 95 ASN A C 1
ATOM 794 O O . ASN A 1 95 ? 58.130 34.428 18.416 1.00 51.42 95 ASN A O 1
ATOM 799 N N . LYS A 1 96 ? 59.589 36.080 18.803 1.00 50.10 96 LYS A N 1
ATOM 800 C CA . LYS A 1 96 ? 59.102 36.818 17.669 1.00 49.32 96 LYS A CA 1
ATOM 801 C C . LYS A 1 96 ? 59.655 36.274 16.353 1.00 47.73 96 LYS A C 1
ATOM 802 O O . LYS A 1 96 ? 60.848 36.104 16.219 1.00 48.24 96 LYS A O 1
ATOM 808 N N . ASP A 1 97 ? 58.780 36.058 15.383 1.00 45.56 97 ASP A N 1
ATOM 809 C CA . ASP A 1 97 ? 59.185 35.535 14.089 1.00 44.14 97 ASP A CA 1
ATOM 810 C C . ASP A 1 97 ? 59.280 36.654 13.032 1.00 42.60 97 ASP A C 1
ATOM 811 O O . ASP A 1 97 ? 58.347 36.895 12.284 1.00 41.93 97 ASP A O 1
ATOM 816 N N . PHE A 1 98 ? 60.417 37.318 12.967 1.00 41.22 98 PHE A N 1
ATOM 817 C CA . PHE A 1 98 ? 60.585 38.462 12.061 1.00 40.38 98 PHE A CA 1
ATOM 818 C C . PHE A 1 98 ? 60.385 38.032 10.584 1.00 38.70 98 PHE A C 1
ATOM 819 O O . PHE A 1 98 ? 59.822 38.777 9.811 1.00 35.87 98 PHE A O 1
ATOM 827 N N . LYS A 1 99 ? 60.855 36.829 10.228 1.00 39.42 99 LYS A N 1
ATOM 828 C CA . LYS A 1 99 ? 60.738 36.304 8.832 1.00 39.55 99 LYS A CA 1
ATOM 829 C C . LYS A 1 99 ? 59.290 36.103 8.470 1.00 38.58 99 LYS A C 1
ATOM 830 O O . LYS A 1 99 ? 58.820 36.461 7.366 1.00 37.20 99 LYS A O 1
ATOM 836 N N . ALA A 1 100 ? 58.530 35.552 9.406 1.00 38.30 100 ALA A N 1
ATOM 837 C CA . ALA A 1 100 ? 57.097 35.386 9.156 1.00 38.74 100 ALA A CA 1
ATOM 838 C C . ALA A 1 100 ? 56.411 36.708 8.907 1.00 37.97 100 ALA A C 1
ATOM 839 O O . ALA A 1 100 ? 55.593 36.810 8.010 1.00 38.16 100 ALA A O 1
ATOM 841 N N . ILE A 1 101 ? 56.724 37.720 9.719 1.00 36.04 101 ILE A N 1
ATOM 842 C CA . ILE A 1 101 ? 56.131 39.012 9.582 1.00 35.26 101 ILE A CA 1
ATOM 843 C C . ILE A 1 101 ? 56.502 39.598 8.213 1.00 33.68 101 ILE A C 1
ATOM 844 O O . ILE A 1 101 ? 55.623 40.074 7.472 1.00 33.43 101 ILE A O 1
ATOM 849 N N . ALA A 1 102 ? 57.792 39.559 7.911 1.00 32.86 102 ALA A N 1
ATOM 850 C CA . ALA A 1 102 ? 58.316 40.017 6.610 1.00 33.38 102 ALA A CA 1
ATOM 851 C C . ALA A 1 102 ? 57.616 39.353 5.411 1.00 33.50 102 ALA A C 1
ATOM 852 O O . ALA A 1 102 ? 57.271 39.998 4.410 1.00 35.04 102 ALA A O 1
ATOM 854 N N . THR A 1 103 ? 57.387 38.064 5.543 1.00 34.06 103 THR A N 1
ATOM 855 C CA . THR A 1 103 ? 56.775 37.260 4.479 1.00 34.83 103 THR A CA 1
ATOM 856 C C . THR A 1 103 ? 55.342 37.710 4.251 1.00 34.91 103 THR A C 1
ATOM 857 O O . THR A 1 103 ? 54.831 37.846 3.104 1.00 36.85 103 THR A O 1
ATOM 861 N N . GLU A 1 104 ? 54.655 37.966 5.340 1.00 34.85 104 GLU A N 1
ATOM 862 C CA . GLU A 1 104 ? 53.297 38.502 5.245 1.00 36.26 104 GLU A CA 1
ATOM 863 C C . GLU A 1 104 ? 53.230 39.872 4.593 1.00 34.72 104 GLU A C 1
ATOM 864 O O . GLU A 1 104 ? 52.345 40.152 3.782 1.00 37.19 104 GLU A O 1
ATOM 870 N N . VAL A 1 105 ? 54.145 40.757 4.949 1.00 34.91 105 VAL A N 1
ATOM 871 C CA . VAL A 1 105 ? 54.200 42.095 4.347 1.00 33.76 105 VAL A CA 1
ATOM 872 C C . VAL A 1 105 ? 54.515 41.952 2.847 1.00 34.80 105 VAL A C 1
ATOM 873 O O . VAL A 1 105 ? 53.865 42.582 1.998 1.00 34.66 105 VAL A O 1
ATOM 877 N N . ASN A 1 106 ? 55.444 41.056 2.534 1.00 34.32 106 ASN A N 1
ATOM 878 C CA . ASN A 1 106 ? 55.876 40.800 1.153 1.00 35.29 106 ASN A CA 1
ATOM 879 C C . ASN A 1 106 ? 54.745 40.307 0.256 1.00 36.07 106 ASN A C 1
ATOM 880 O O . ASN A 1 106 ? 54.741 40.551 -0.953 1.00 37.59 106 ASN A O 1
ATOM 885 N N . ALA A 1 107 ? 53.754 39.669 0.859 1.00 36.46 107 ALA A N 1
ATOM 886 C CA . ALA A 1 107 ? 52.602 39.160 0.123 1.00 37.06 107 ALA A CA 1
ATOM 887 C C . ALA A 1 107 ? 51.502 40.194 -0.175 1.00 37.51 107 ALA A C 1
ATOM 888 O O . ALA A 1 107 ? 50.618 39.918 -0.993 1.00 37.46 107 ALA A O 1
ATOM 890 N N . VAL A 1 108 ? 51.561 41.368 0.445 1.00 36.34 108 VAL A N 1
ATOM 891 C CA . VAL A 1 108 ? 50.617 42.441 0.127 1.00 37.33 108 VAL A CA 1
ATOM 892 C C . VAL A 1 108 ? 50.759 42.674 -1.361 1.00 38.08 108 VAL A C 1
ATOM 893 O O . VAL A 1 108 ? 51.865 42.871 -1.868 1.00 36.35 108 VAL A O 1
ATOM 897 N N . SER A 1 109 ? 49.635 42.607 -2.055 1.00 38.84 109 SER A N 1
ATOM 898 C CA . SER A 1 109 ? 49.652 42.649 -3.513 1.00 38.65 109 SER A CA 1
ATOM 899 C C . SER A 1 109 ? 50.472 43.793 -4.106 1.00 38.98 109 SER A C 1
ATOM 900 O O . SER A 1 109 ? 51.269 43.559 -5.009 1.00 42.83 109 SER A O 1
ATOM 903 N N . VAL A 1 110 ? 50.308 45.013 -3.607 1.00 36.59 110 VAL A N 1
ATOM 904 C CA . VAL A 1 110 ? 51.015 46.174 -4.197 1.00 37.67 110 VAL A CA 1
ATOM 905 C C . VAL A 1 110 ? 52.489 46.238 -3.795 1.00 38.42 110 VAL A C 1
ATOM 906 O O . VAL A 1 110 ? 53.245 47.051 -4.327 1.00 37.12 110 VAL A O 1
ATOM 910 N N . PHE A 1 111 ? 52.897 45.391 -2.856 1.00 36.93 111 PHE A N 1
ATOM 911 C CA . PHE A 1 111 ? 54.313 45.415 -2.442 1.00 37.74 111 PHE A CA 1
ATOM 912 C C . PHE A 1 111 ? 55.208 45.102 -3.588 1.00 36.89 111 PHE A C 1
ATOM 913 O O . PHE A 1 111 ? 56.255 45.706 -3.716 1.00 35.71 111 PHE A O 1
ATOM 921 N N . GLN A 1 112 ? 54.801 44.191 -4.466 1.00 37.51 112 GLN A N 1
ATOM 922 C CA . GLN A 1 112 ? 55.645 43.837 -5.592 1.00 37.52 112 GLN A CA 1
ATOM 923 C C . GLN A 1 112 ? 55.837 45.074 -6.434 1.00 35.33 112 GLN A C 1
ATOM 924 O O . GLN A 1 112 ? 56.927 45.319 -6.950 1.00 33.79 112 GLN A O 1
ATOM 930 N N . ASP A 1 113 ? 54.764 45.873 -6.583 1.00 33.97 113 ASP A N 1
ATOM 931 C CA . ASP A 1 113 ? 54.861 47.047 -7.468 1.00 35.07 113 ASP A CA 1
ATOM 932 C C . ASP A 1 113 ? 55.793 48.067 -6.837 1.00 33.38 113 ASP A C 1
ATOM 933 O O . ASP A 1 113 ? 56.480 48.825 -7.524 1.00 34.82 113 ASP A O 1
ATOM 938 N N . PHE A 1 114 ? 55.815 48.076 -5.507 1.00 32.36 114 PHE A N 1
ATOM 939 C CA . PHE A 1 114 ? 56.670 48.979 -4.749 1.00 31.96 114 PHE A CA 1
ATOM 940 C C . PHE A 1 114 ? 58.146 48.676 -4.893 1.00 33.24 114 PHE A C 1
ATOM 941 O O . PHE A 1 114 ? 59.008 49.541 -4.668 1.00 31.99 114 PHE A O 1
ATOM 949 N N . CYS A 1 115 ? 58.447 47.447 -5.271 1.00 33.00 115 CYS A N 1
ATOM 950 C CA . CYS A 1 115 ? 59.832 47.055 -5.404 1.00 36.35 115 CYS A CA 1
ATOM 951 C C . CYS A 1 115 ? 60.444 47.441 -6.748 1.00 37.68 115 CYS A C 1
ATOM 952 O O . CYS A 1 115 ? 61.629 47.186 -6.956 1.00 38.84 115 CYS A O 1
ATOM 955 N N . LYS A 1 116 ? 59.653 48.021 -7.664 1.00 38.11 116 LYS A N 1
ATOM 956 C CA . LYS A 1 116 ? 60.131 48.387 -8.993 1.00 39.66 116 LYS A CA 1
ATOM 957 C C . LYS A 1 116 ? 60.720 49.790 -8.977 1.00 37.90 116 LYS A C 1
ATOM 958 O O . LYS A 1 116 ? 60.763 50.423 -7.924 1.00 39.82 116 LYS A O 1
ATOM 964 N N . GLU A 1 117 ? 61.177 50.294 -10.129 1.00 37.96 117 GLU A N 1
ATOM 965 C CA . GLU A 1 117 ? 61.769 51.641 -10.126 1.00 38.53 117 GLU A CA 1
ATOM 966 C C . GLU A 1 117 ? 60.727 52.667 -9.779 1.00 39.49 117 GLU A C 1
ATOM 967 O O . GLU A 1 117 ? 59.536 52.508 -10.120 1.00 41.20 117 GLU A O 1
ATOM 973 N N . GLU A 1 118 ? 61.181 53.718 -9.113 1.00 38.82 118 GLU A N 1
ATOM 974 C CA . GLU A 1 118 ? 60.279 54.768 -8.665 1.00 42.49 118 GLU A CA 1
ATOM 975 C C . GLU A 1 118 ? 59.940 55.635 -9.872 1.00 44.44 118 GLU A C 1
ATOM 976 O O . GLU A 1 118 ? 60.715 55.698 -10.825 1.00 45.12 118 GLU A O 1
ATOM 982 N N . GLU A 1 119 ? 58.776 56.267 -9.818 1.00 45.49 119 GLU A N 1
ATOM 983 C CA . GLU A 1 119 ? 58.352 57.243 -10.816 1.00 46.68 119 GLU A CA 1
ATOM 984 C C . GLU A 1 119 ? 58.360 58.602 -10.144 1.00 47.03 119 GLU A C 1
ATOM 985 O O . GLU A 1 119 ? 58.051 58.704 -8.989 1.00 49.72 119 GLU A O 1
ATOM 991 N N . TYR A 1 120 ? 58.700 59.653 -10.880 1.00 47.67 120 TYR A N 1
ATOM 992 C CA . TYR A 1 120 ? 58.671 60.991 -10.317 1.00 45.31 120 TYR A CA 1
ATOM 993 C C . TYR A 1 120 ? 57.227 61.496 -10.344 1.00 44.65 120 TYR A C 1
ATOM 994 O O . TYR A 1 120 ? 56.561 61.381 -11.377 1.00 44.01 120 TYR A O 1
ATOM 1003 N N . PRO A 1 121 ? 56.744 62.032 -9.224 1.00 42.83 121 PRO A N 1
ATOM 1004 C CA . PRO A 1 121 ? 55.415 62.648 -9.159 1.00 42.37 121 PRO A CA 1
ATOM 1005 C C . PRO A 1 121 ? 55.487 64.071 -9.691 1.00 43.07 121 PRO A C 1
ATOM 1006 O O . PRO A 1 121 ? 56.594 64.582 -9.929 1.00 43.69 121 PRO A O 1
ATOM 1010 N N . ASN A 1 122 ? 54.334 64.699 -9.882 1.00 41.80 122 ASN A N 1
ATOM 1011 C CA . ASN A 1 122 ? 54.288 66.064 -10.359 1.00 41.42 122 ASN A CA 1
ATOM 1012 C C . ASN A 1 122 ? 53.122 66.742 -9.692 1.00 41.42 122 ASN A C 1
ATOM 1013 O O . ASN A 1 122 ? 52.368 66.110 -8.934 1.00 41.80 122 ASN A O 1
ATOM 1018 N N . GLU A 1 123 ? 52.959 68.035 -9.961 1.00 41.90 123 GLU A N 1
ATOM 1019 C CA . GLU A 1 123 ? 51.926 68.788 -9.284 1.00 41.55 123 GLU A CA 1
ATOM 1020 C C . GLU A 1 123 ? 50.524 68.222 -9.433 1.00 41.06 123 GLU A C 1
ATOM 1021 O O . GLU A 1 123 ? 49.706 68.367 -8.523 1.00 40.30 123 GLU A O 1
ATOM 1027 N N . GLY A 1 124 ? 50.254 67.554 -10.539 1.00 39.65 124 GLY A N 1
ATOM 1028 C CA . GLY A 1 124 ? 48.905 67.060 -10.812 1.00 39.48 124 GLY A CA 1
ATOM 1029 C C . GLY A 1 124 ? 48.541 65.857 -9.968 1.00 38.69 124 GLY A C 1
ATOM 1030 O O . GLY A 1 124 ? 47.411 65.368 -10.028 1.00 38.07 124 GLY A O 1
ATOM 1031 N N . ASP A 1 125 ? 49.530 65.330 -9.257 1.00 36.88 125 ASP A N 1
ATOM 1032 C CA . ASP A 1 125 ? 49.324 64.132 -8.446 1.00 36.33 125 ASP A CA 1
ATOM 1033 C C . ASP A 1 125 ? 48.941 64.521 -7.027 1.00 36.14 125 ASP A C 1
ATOM 1034 O O . ASP A 1 125 ? 48.520 63.657 -6.242 1.00 35.85 125 ASP A O 1
ATOM 1039 N N . ILE A 1 126 ? 49.090 65.792 -6.677 1.00 36.05 126 ILE A N 1
ATOM 1040 C CA . ILE A 1 126 ? 48.971 66.176 -5.260 1.00 35.98 126 ILE A CA 1
ATOM 1041 C C . ILE A 1 126 ? 47.560 65.913 -4.716 1.00 34.58 126 ILE A C 1
ATOM 1042 O O . ILE A 1 126 ? 47.415 65.392 -3.631 1.00 33.94 126 ILE A O 1
ATOM 1050 N N . TYR A 1 127 ? 46.517 66.245 -5.483 1.00 36.59 127 TYR A N 1
ATOM 1051 C CA . TYR A 1 127 ? 45.123 66.023 -5.030 1.00 35.55 127 TYR A CA 1
ATOM 1052 C C . TYR A 1 127 ? 44.910 64.588 -4.594 1.00 34.81 127 TYR A C 1
ATOM 1053 O O . TYR A 1 127 ? 44.426 64.304 -3.487 1.00 34.28 127 TYR A O 1
ATOM 1062 N N . GLY A 1 128 ? 45.332 63.667 -5.441 1.00 33.44 128 GLY A N 1
ATOM 1063 C CA . GLY A 1 128 ? 45.211 62.259 -5.139 1.00 33.87 128 GLY A CA 1
ATOM 1064 C C . GLY A 1 128 ? 46.064 61.824 -3.957 1.00 32.35 128 GLY A C 1
ATOM 1065 O O . GLY A 1 128 ? 45.647 61.005 -3.142 1.00 33.24 128 GLY A O 1
ATOM 1066 N N . ILE A 1 129 ? 47.281 62.343 -3.874 1.00 31.54 129 ILE A N 1
ATOM 1067 C CA . ILE A 1 129 ? 48.158 62.009 -2.759 1.00 31.85 129 ILE A CA 1
ATOM 1068 C C . ILE A 1 129 ? 47.495 62.435 -1.440 1.00 29.57 129 ILE A C 1
ATOM 1069 O O . ILE A 1 129 ? 47.461 61.681 -0.468 1.00 31.20 129 ILE A O 1
ATOM 1074 N N . LEU A 1 130 ? 46.948 63.646 -1.405 1.00 29.39 130 LEU A N 1
ATOM 1075 C CA . LEU A 1 130 ? 46.344 64.165 -0.179 1.00 31.74 130 LEU A CA 1
ATOM 1076 C C . LEU A 1 130 ? 45.155 63.304 0.209 1.00 30.97 130 LEU A C 1
ATOM 1077 O O . LEU A 1 130 ? 44.918 63.030 1.414 1.00 31.28 130 LEU A O 1
ATOM 1082 N N . ASN A 1 131 ? 44.388 62.838 -0.775 1.00 31.31 131 ASN A N 1
ATOM 1083 C CA . ASN A 1 131 ? 43.239 61.988 -0.442 1.00 31.60 131 ASN A CA 1
ATOM 1084 C C . ASN A 1 131 ? 43.720 60.640 0.093 1.00 30.79 131 ASN A C 1
ATOM 1085 O O . ASN A 1 131 ? 43.137 60.078 1.038 1.00 30.07 131 ASN A O 1
ATOM 1090 N N . ASP A 1 132 ? 44.807 60.128 -0.463 1.00 30.60 132 ASP A N 1
ATOM 1091 C CA . ASP A 1 132 ? 45.382 58.873 0.093 1.00 30.46 132 ASP A CA 1
ATOM 1092 C C . ASP A 1 132 ? 45.873 59.001 1.538 1.00 30.60 132 ASP A C 1
ATOM 1093 O O . ASP A 1 132 ? 45.664 58.152 2.381 1.00 31.95 132 ASP A O 1
ATOM 1098 N N . ILE A 1 133 ? 46.537 60.097 1.836 1.00 30.49 133 ILE A N 1
ATOM 1099 C CA . ILE A 1 133 ? 46.954 60.348 3.221 1.00 30.19 133 ILE A CA 1
ATOM 1100 C C . ILE A 1 133 ? 45.724 60.458 4.127 1.00 28.87 133 ILE A C 1
ATOM 1101 O O . ILE A 1 133 ? 45.705 59.932 5.225 1.00 30.46 133 ILE A O 1
ATOM 1106 N N . GLU A 1 134 ? 44.660 61.127 3.660 1.00 29.79 134 GLU A N 1
ATOM 1107 C CA . GLU A 1 134 ? 43.436 61.294 4.429 1.00 30.27 134 GLU A CA 1
ATOM 1108 C C . GLU A 1 134 ? 42.842 59.947 4.755 1.00 31.62 134 GLU A C 1
ATOM 1109 O O . GLU A 1 134 ? 42.394 59.727 5.865 1.00 31.12 134 GLU A O 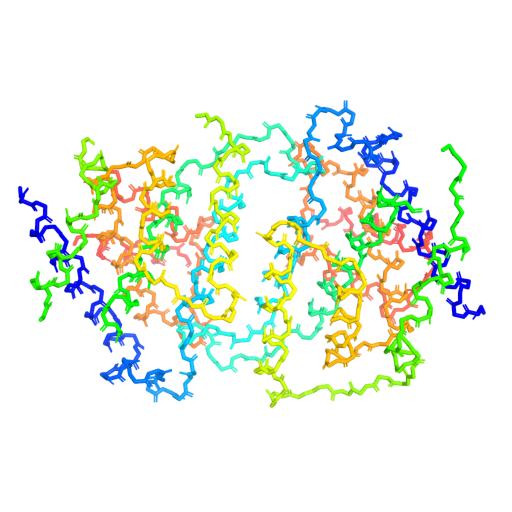1
ATOM 1115 N N . LEU A 1 135 ? 42.947 58.998 3.817 1.00 31.94 135 LEU A N 1
ATOM 1116 C CA . LEU A 1 135 ? 42.433 57.657 4.075 1.00 32.77 135 LEU A CA 1
ATOM 1117 C C . LEU A 1 135 ? 43.213 56.983 5.219 1.00 31.38 135 LEU A C 1
ATOM 1118 O O . LEU A 1 135 ? 42.638 56.356 6.090 1.00 30.95 135 LEU A O 1
ATOM 1123 N N . ILE A 1 136 ? 44.530 57.143 5.216 1.00 30.00 136 ILE A N 1
ATOM 1124 C CA . ILE A 1 136 ? 45.370 56.592 6.295 1.00 30.91 136 ILE A CA 1
ATOM 1125 C C . ILE A 1 136 ? 45.012 57.244 7.632 1.00 29.32 136 ILE A C 1
ATOM 1126 O O . ILE A 1 136 ? 44.823 56.571 8.660 1.00 29.19 136 ILE A O 1
ATOM 1131 N N . ILE A 1 137 ? 44.841 58.548 7.606 1.00 29.11 137 ILE A N 1
ATOM 1132 C CA . ILE A 1 137 ? 44.400 59.246 8.822 1.00 28.64 137 ILE A CA 1
ATOM 1133 C C . ILE A 1 137 ? 43.082 58.683 9.357 1.00 28.88 137 ILE A C 1
ATOM 1134 O O . ILE A 1 137 ? 42.931 58.442 10.529 1.00 29.45 137 ILE A O 1
ATOM 1139 N N . HIS A 1 138 ? 42.134 58.460 8.455 1.00 28.75 138 HIS A N 1
ATOM 1140 C CA . HIS A 1 138 ? 40.847 57.960 8.815 1.00 28.79 138 HIS A CA 1
ATOM 1141 C C . HIS A 1 138 ? 40.994 56.577 9.428 1.00 28.36 138 HIS A C 1
ATOM 1142 O O . HIS A 1 138 ? 40.462 56.320 10.494 1.00 29.11 138 HIS A O 1
ATOM 1149 N N . LYS A 1 139 ? 41.746 55.706 8.774 1.00 29.47 139 LYS A N 1
ATOM 1150 C CA . LYS A 1 139 ? 41.886 54.322 9.257 1.00 31.17 139 LYS A CA 1
ATOM 1151 C C . LYS A 1 139 ? 42.516 54.325 10.645 1.00 31.30 139 LYS A C 1
ATOM 1152 O O . LYS A 1 139 ? 42.135 53.556 11.506 1.00 32.49 139 LYS A O 1
ATOM 1158 N N . CYS A 1 140 ? 43.486 55.205 10.866 1.00 29.89 140 CYS A N 1
ATOM 1159 C CA . CYS A 1 140 ? 44.254 55.183 12.154 1.00 29.39 140 CYS A CA 1
ATOM 1160 C C . CYS A 1 140 ? 43.573 55.950 13.285 1.00 29.42 140 CYS A C 1
ATOM 1161 O O . CYS A 1 140 ? 44.085 56.011 14.412 1.00 31.69 140 CYS A O 1
ATOM 1164 N N . SER A 1 141 ? 42.427 56.588 13.002 1.00 28.01 141 SER A N 1
ATOM 1165 C CA . SER A 1 141 ? 41.744 57.414 13.991 1.00 28.71 141 SER A CA 1
ATOM 1166 C C . SER A 1 141 ? 40.401 56.819 14.447 1.00 30.63 141 SER A C 1
ATOM 1167 O O . SER A 1 141 ? 39.622 57.477 15.145 1.00 31.57 141 SER A O 1
ATOM 1170 N N . GLY A 1 142 ? 40.153 55.568 14.065 1.00 32.98 142 GLY A N 1
ATOM 1171 C CA . GLY A 1 142 ? 38.930 54.924 14.423 1.00 35.49 142 GLY A CA 1
ATOM 1172 C C . GLY A 1 142 ? 39.112 53.726 15.251 1.00 39.62 142 GLY A C 1
ATOM 1173 O O . GLY A 1 142 ? 40.188 53.507 15.860 1.00 43.44 142 GLY A O 1
ATOM 1174 N N . PHE A 1 143 ? 38.007 53.013 15.425 1.00 42.04 143 PHE A N 1
ATOM 1175 C CA . PHE A 1 143 ? 38.120 51.647 15.943 1.00 44.43 143 PHE A CA 1
ATOM 1176 C C . PHE A 1 143 ? 38.565 50.651 15.765 0.0000 30.00 143 PHE A C 1
ATOM 1177 O O . PHE A 1 143 ? 38.017 49.602 15.472 0.0000 30.00 143 PHE A O 1
ATOM 1185 N N . GLY A 1 144 ? 38.750 49.724 15.417 1.00 56.08 144 GLY A N 1
ATOM 1186 C CA . GLY A 1 144 ? 39.998 50.020 14.755 1.00 56.55 144 GLY A CA 1
ATOM 1187 C C . GLY A 1 144 ? 39.702 50.107 13.267 1.00 57.45 144 GLY A C 1
ATOM 1188 O O . GLY A 1 144 ? 40.023 51.116 12.628 1.00 59.21 144 GLY A O 1
ATOM 1189 N N . PHE A 1 145 ? 39.780 49.248 12.804 0.0000 30.00 145 PHE A N 1
ATOM 1190 C CA . PHE A 1 145 ? 41.305 49.068 12.188 1.00 49.79 145 PHE A CA 1
ATOM 1191 C C . PHE A 1 145 ? 41.766 47.782 11.571 1.00 47.72 145 PHE A C 1
ATOM 1192 O O . PHE A 1 145 ? 41.788 46.766 12.249 1.00 49.00 145 PHE A O 1
ATOM 1200 N N . ASN A 1 146 ? 42.228 47.851 10.323 1.00 46.66 146 ASN A N 1
ATOM 1201 C CA . ASN A 1 146 ? 42.717 46.689 9.605 1.00 44.97 146 ASN A CA 1
ATOM 1202 C C . ASN A 1 146 ? 44.175 46.896 9.114 1.00 44.70 146 ASN A C 1
ATOM 1203 O O . ASN A 1 146 ? 44.412 47.732 8.259 1.00 42.26 146 ASN A O 1
ATOM 1208 N N . LEU A 1 147 ? 45.113 46.116 9.651 1.00 44.17 147 LEU A N 1
ATOM 1209 C CA . LEU A 1 147 ? 46.555 46.324 9.386 1.00 43.66 147 LEU A CA 1
ATOM 1210 C C . LEU A 1 147 ? 46.919 46.061 7.909 1.00 42.61 147 LEU A C 1
ATOM 1211 O O . LEU A 1 147 ? 47.711 46.796 7.308 1.00 40.58 147 LEU A O 1
ATOM 1216 N N . GLY A 1 148 ? 46.290 45.075 7.284 1.00 40.94 148 GLY A N 1
ATOM 1217 C CA . GLY A 1 148 ? 46.486 44.813 5.850 1.00 41.37 148 GLY A CA 1
ATOM 1218 C C . GLY A 1 148 ? 46.115 45.943 4.879 1.00 40.96 148 GLY A C 1
ATOM 1219 O O . GLY A 1 148 ? 46.831 46.261 3.937 1.00 40.81 148 GLY A O 1
ATOM 1220 N N . GLU A 1 149 ? 44.967 46.554 5.116 1.00 39.28 149 GLU A N 1
ATOM 1221 C CA . GLU A 1 149 ? 44.492 47.670 4.336 1.00 38.86 149 GLU A CA 1
ATOM 1222 C C . GLU A 1 149 ? 45.432 48.859 4.527 1.00 35.75 149 GLU A C 1
ATOM 1223 O O . GLU A 1 149 ? 45.688 49.654 3.589 1.00 37.21 149 GLU A O 1
ATOM 1229 N N . LEU A 1 150 ? 45.915 49.004 5.750 1.00 34.79 150 LEU A N 1
ATOM 1230 C CA . LEU A 1 150 ? 46.876 50.067 6.058 1.00 35.01 150 LEU A CA 1
ATOM 1231 C C . LEU A 1 150 ? 48.145 49.861 5.254 1.00 35.01 150 LEU A C 1
ATOM 1232 O O . LEU A 1 150 ? 48.625 50.798 4.665 1.00 33.34 150 LEU A O 1
ATOM 1237 N N . LEU A 1 151 ? 48.675 48.648 5.226 1.00 34.06 151 LEU A N 1
ATOM 1238 C CA . LEU A 1 151 ? 49.909 48.418 4.407 1.00 33.04 151 LEU A CA 1
ATOM 1239 C C . LEU A 1 151 ? 49.694 48.704 2.953 1.00 33.09 151 LEU A C 1
ATOM 1240 O O . LEU A 1 151 ? 50.520 49.342 2.302 1.00 31.86 151 LEU A O 1
ATOM 1245 N N . SER A 1 152 ? 48.597 48.171 2.396 1.00 33.10 152 SER A N 1
ATOM 1246 C CA . SER A 1 152 ? 48.323 48.380 1.016 1.00 32.92 152 SER A CA 1
ATOM 1247 C C . SER A 1 152 ? 48.214 49.864 0.724 1.00 32.16 152 SER A C 1
ATOM 1248 O O . SER A 1 152 ? 48.843 50.344 -0.198 1.00 31.97 152 SER A O 1
ATOM 1251 N N . THR A 1 153 ? 47.429 50.607 1.524 1.00 33.31 153 THR A N 1
ATOM 1252 C CA . THR A 1 153 ? 47.223 52.035 1.275 1.00 31.39 153 THR A CA 1
ATOM 1253 C C . THR A 1 153 ? 48.559 52.786 1.413 1.00 31.65 153 THR A C 1
ATOM 1254 O O . THR A 1 153 ? 48.876 53.701 0.637 1.00 31.94 153 THR A O 1
ATOM 1258 N N . TYR A 1 154 ? 49.348 52.376 2.397 1.00 29.86 154 TYR A N 1
ATOM 1259 C CA . TYR A 1 154 ? 50.681 52.976 2.585 1.00 29.10 154 TYR A CA 1
ATOM 1260 C C . TYR A 1 154 ? 51.618 52.790 1.382 1.00 30.26 154 TYR A C 1
ATOM 1261 O O . TYR A 1 154 ? 52.202 53.757 0.874 1.00 29.25 154 TYR A O 1
ATOM 1270 N N . PHE A 1 155 ? 51.759 51.554 0.906 1.00 30.07 155 PHE A N 1
ATOM 1271 C CA . PHE A 1 155 ? 52.654 51.374 -0.261 1.00 29.48 155 PHE A CA 1
ATOM 1272 C C . PHE A 1 155 ? 52.145 52.130 -1.479 1.00 30.28 155 PHE A C 1
ATOM 1273 O O . PHE A 1 155 ? 52.938 52.696 -2.220 1.00 30.83 155 PHE A O 1
ATOM 1281 N N . THR A 1 156 ? 50.822 52.152 -1.689 1.00 30.48 156 THR A N 1
ATOM 1282 C CA . THR A 1 156 ? 50.264 52.901 -2.811 1.00 30.81 156 THR A CA 1
ATOM 1283 C C . THR A 1 156 ? 50.611 54.381 -2.699 1.00 30.39 156 THR A C 1
ATOM 1284 O O . THR A 1 156 ? 51.050 55.007 -3.666 1.00 31.12 156 THR A O 1
ATOM 1288 N N . LEU A 1 157 ? 50.468 54.930 -1.500 1.00 31.19 157 LEU A N 1
ATOM 1289 C CA . LEU A 1 157 ? 50.862 56.314 -1.264 1.00 31.21 157 LEU A CA 1
ATOM 1290 C C . LEU A 1 157 ? 52.338 56.555 -1.515 1.00 30.89 157 LEU A C 1
ATOM 1291 O O . LEU A 1 157 ? 52.743 57.532 -2.167 1.00 30.65 157 LEU A O 1
ATOM 1296 N N . ALA A 1 158 ? 53.168 55.661 -0.994 1.00 30.51 158 ALA A N 1
ATOM 1297 C CA . ALA A 1 158 ? 54.594 55.798 -1.125 1.00 31.22 158 ALA A CA 1
ATOM 1298 C C . ALA A 1 158 ? 55.022 55.762 -2.615 1.00 31.19 158 ALA A C 1
ATOM 1299 O O . ALA A 1 158 ? 55.837 56.545 -3.030 1.00 31.25 158 ALA A O 1
ATOM 1301 N N . ILE A 1 159 ? 54.399 54.893 -3.431 1.00 30.22 159 ILE A N 1
ATOM 1302 C CA . ILE A 1 159 ? 54.689 54.874 -4.881 1.00 30.05 159 ILE A CA 1
ATOM 1303 C C . ILE A 1 159 ? 54.323 56.237 -5.478 1.00 30.45 159 ILE A C 1
ATOM 1304 O O . ILE A 1 159 ? 55.104 56.836 -6.244 1.00 30.99 159 ILE A O 1
ATOM 1309 N N . LYS A 1 160 ? 53.135 56.745 -5.122 1.00 31.68 160 LYS A N 1
ATOM 1310 C CA . LYS A 1 160 ? 52.669 58.014 -5.703 1.00 32.20 160 LYS A CA 1
ATOM 1311 C C . LYS A 1 160 ? 53.617 59.153 -5.346 1.00 32.69 160 LYS A C 1
ATOM 1312 O O . LYS A 1 160 ? 53.782 60.095 -6.137 1.00 32.53 160 LYS A O 1
ATOM 1318 N N . CYS A 1 161 ? 54.202 59.056 -4.156 1.00 33.22 161 CYS A N 1
ATOM 1319 C CA . CYS A 1 161 ? 55.194 60.042 -3.653 1.00 32.95 161 CYS A CA 1
ATOM 1320 C C . CYS A 1 161 ? 56.621 59.895 -4.168 1.00 34.45 161 CYS A C 1
ATOM 1321 O O . CYS A 1 161 ? 57.498 60.663 -3.753 1.00 36.05 161 CYS A O 1
ATOM 1324 N N . GLY A 1 162 ? 56.872 58.914 -5.042 1.00 32.96 162 GLY A N 1
ATOM 1325 C CA . GLY A 1 162 ? 58.161 58.758 -5.709 1.00 33.53 162 GLY A CA 1
ATOM 1326 C C . GLY A 1 162 ? 59.131 57.873 -4.948 1.00 33.72 162 GLY A C 1
ATOM 1327 O O . GLY A 1 162 ? 60.318 57.903 -5.225 1.00 36.35 162 GLY A O 1
ATOM 1328 N N . LEU A 1 163 ? 58.628 57.076 -4.003 1.00 31.90 163 LEU A N 1
ATOM 1329 C CA . LEU A 1 163 ? 59.462 56.101 -3.316 1.00 32.55 163 LEU A CA 1
ATOM 1330 C C . LEU A 1 163 ? 59.271 54.716 -3.882 1.00 33.74 163 LEU A C 1
ATOM 1331 O O . LEU A 1 163 ? 58.200 54.368 -4.427 1.00 37.78 163 LEU A O 1
ATOM 1336 N N . ASN A 1 164 ? 60.316 53.934 -3.728 1.00 32.91 164 ASN A N 1
ATOM 1337 C CA . ASN A 1 164 ? 60.270 52.485 -3.899 1.00 32.58 164 ASN A CA 1
ATOM 1338 C C . ASN A 1 164 ? 60.972 51.819 -2.693 1.00 31.84 164 ASN A C 1
ATOM 1339 O O . ASN A 1 164 ? 61.420 52.521 -1.760 1.00 31.29 164 ASN A O 1
ATOM 1344 N N . LEU A 1 165 ? 61.112 50.499 -2.716 1.00 30.60 165 LEU A N 1
ATOM 1345 C CA . LEU A 1 165 ? 61.731 49.805 -1.554 1.00 30.20 165 LEU A CA 1
ATOM 1346 C C . LEU A 1 165 ? 63.166 50.298 -1.324 1.00 29.35 165 LEU A C 1
ATOM 1347 O O . LEU A 1 165 ? 63.629 50.504 -0.191 1.00 30.05 165 LEU A O 1
ATOM 1352 N N . GLU A 1 166 ? 63.871 50.539 -2.400 1.00 30.26 166 GLU A N 1
ATOM 1353 C CA . GLU A 1 166 ? 65.231 50.992 -2.283 1.00 30.89 166 GLU A CA 1
ATOM 1354 C C . GLU A 1 166 ? 65.348 52.307 -1.540 1.00 30.86 166 GLU A C 1
ATOM 1355 O O . GLU A 1 166 ? 66.159 52.479 -0.627 1.00 30.53 166 GLU A O 1
ATOM 1361 N N . ILE A 1 167 ? 64.582 53.273 -1.983 1.00 29.50 167 ILE A N 1
ATOM 1362 C CA . ILE A 1 167 ? 64.627 54.582 -1.323 1.00 30.54 167 ILE A CA 1
ATOM 1363 C C . ILE A 1 167 ? 64.120 54.457 0.103 1.00 29.56 167 ILE A C 1
ATOM 1364 O O . ILE A 1 167 ? 64.640 55.083 1.028 1.00 28.85 167 ILE A O 1
ATOM 1369 N N . LEU A 1 168 ? 63.056 53.693 0.305 1.00 28.38 168 LEU A N 1
ATOM 1370 C CA . LEU A 1 168 ? 62.543 53.567 1.672 1.00 28.20 168 LEU A CA 1
ATOM 1371 C C . LEU A 1 168 ? 63.593 52.977 2.605 1.00 28.37 168 LEU A C 1
ATOM 1372 O O . LEU A 1 168 ? 63.837 53.483 3.714 1.00 28.42 168 LEU A O 1
ATOM 1377 N N . TYR A 1 169 ? 64.196 51.882 2.172 1.00 28.17 169 TYR A N 1
ATOM 1378 C CA . TYR A 1 169 ? 65.178 51.197 3.007 1.00 28.62 169 TYR A CA 1
ATOM 1379 C C . TYR A 1 169 ? 66.355 52.067 3.419 1.00 27.14 169 TYR A C 1
ATOM 1380 O O . TYR A 1 169 ? 66.735 52.155 4.620 1.00 28.24 169 TYR A O 1
ATOM 1389 N N . LYS A 1 170 ? 66.955 52.723 2.442 1.00 29.66 170 LYS A N 1
ATOM 1390 C CA . LYS A 1 170 ? 68.147 53.521 2.725 1.00 30.76 170 LYS A CA 1
ATOM 1391 C C . LYS A 1 170 ? 67.836 54.707 3.579 1.00 31.02 170 LYS A C 1
ATOM 1392 O O . LYS A 1 170 ? 68.592 55.043 4.493 1.00 31.16 170 LYS A O 1
ATOM 1398 N N . THR A 1 171 ? 66.686 55.315 3.325 1.00 29.65 171 THR A N 1
ATOM 1399 C CA . THR A 1 171 ? 66.276 56.443 4.137 1.00 29.52 171 THR A CA 1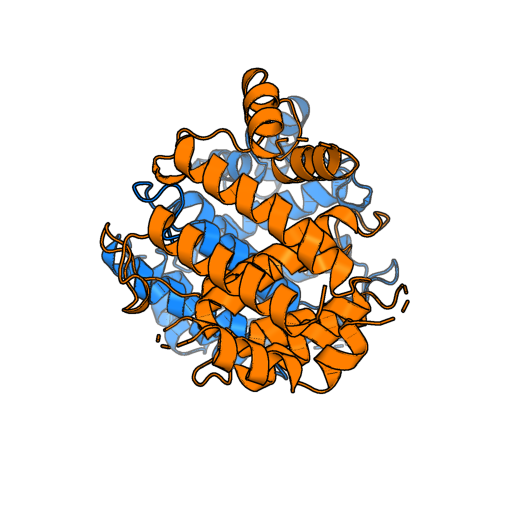
ATOM 1400 C C . THR A 1 171 ? 65.863 56.020 5.552 1.00 29.77 171 THR A C 1
ATOM 1401 O O . THR A 1 171 ? 66.109 56.754 6.539 1.00 29.21 171 THR A O 1
ATOM 1405 N N . TYR A 1 172 ? 65.170 54.885 5.640 1.00 28.62 172 TYR A N 1
ATOM 1406 C CA . TYR A 1 172 ? 64.809 54.291 6.902 1.00 28.51 172 TYR A CA 1
ATOM 1407 C C . TYR A 1 172 ? 66.054 54.091 7.762 1.00 29.27 172 TYR A C 1
ATOM 1408 O O . TYR A 1 172 ? 66.081 54.482 8.901 1.00 29.62 172 TYR A O 1
ATOM 1417 N N . ILE A 1 173 ? 67.095 53.495 7.207 1.00 30.49 173 ILE A N 1
ATOM 1418 C CA . ILE A 1 173 ? 68.308 53.243 7.981 1.00 29.49 173 ILE A CA 1
ATOM 1419 C C . ILE A 1 173 ? 68.802 54.549 8.596 1.00 30.11 173 ILE A C 1
ATOM 1420 O O . ILE A 1 173 ? 69.094 54.607 9.822 1.00 30.66 173 ILE A O 1
ATOM 1425 N N . GLY A 1 174 ? 68.855 55.605 7.770 1.00 29.02 174 GLY A N 1
ATOM 1426 C CA . GLY A 1 174 ? 69.369 56.896 8.236 1.00 29.29 174 GLY A CA 1
ATOM 1427 C C . GLY A 1 174 ? 68.538 57.515 9.331 1.00 30.16 174 GLY A C 1
ATOM 1428 O O . GLY A 1 174 ? 69.052 58.011 10.356 1.00 29.97 174 GLY A O 1
ATOM 1429 N N . LYS A 1 175 ? 67.224 57.508 9.118 1.00 28.91 175 LYS A N 1
ATOM 1430 C CA . LYS A 1 175 ? 66.326 58.055 10.142 1.00 29.76 175 LYS A CA 1
ATOM 1431 C C . LYS A 1 175 ? 66.365 57.204 11.436 1.00 30.88 175 LYS A C 1
ATOM 1432 O O . LYS A 1 175 ? 66.302 57.758 12.520 1.00 29.55 175 LYS A O 1
ATOM 1438 N N . ASN A 1 176 ? 66.464 55.883 11.309 1.00 30.97 176 ASN A N 1
ATOM 1439 C CA . ASN A 1 176 ? 66.631 55.030 12.471 1.00 32.24 176 ASN A CA 1
ATOM 1440 C C . ASN A 1 176 ? 67.863 55.478 13.284 1.00 32.18 176 ASN A C 1
ATOM 1441 O O . ASN A 1 176 ? 67.790 55.614 14.495 1.00 32.98 176 ASN A O 1
ATOM 1446 N N . VAL A 1 177 ? 68.964 55.772 12.597 1.00 31.41 177 VAL A N 1
ATOM 1447 C CA . VAL A 1 177 ? 70.159 56.272 13.273 1.00 30.48 177 VAL A CA 1
ATOM 1448 C C . VAL A 1 177 ? 69.867 57.609 13.976 1.00 29.72 177 VAL A C 1
ATOM 1449 O O . VAL A 1 177 ? 70.226 57.787 15.144 1.00 31.84 177 VAL A O 1
ATOM 1453 N N . LEU A 1 178 ? 69.224 58.543 13.291 1.00 29.64 178 LEU A N 1
ATOM 1454 C CA . LEU A 1 178 ? 68.908 59.840 13.896 1.00 29.96 178 LEU A CA 1
ATOM 1455 C C . LEU A 1 178 ? 67.967 59.664 15.112 1.00 28.99 178 LEU A C 1
ATOM 1456 O O . LEU A 1 178 ? 68.090 60.356 16.142 1.00 30.66 178 LEU A O 1
ATOM 1461 N N . ASN A 1 179 ? 67.066 58.706 15.027 1.00 30.20 179 ASN A N 1
ATOM 1462 C CA . ASN A 1 179 ? 66.185 58.412 16.142 1.00 30.17 179 ASN A CA 1
ATOM 1463 C C . ASN A 1 179 ? 66.927 57.959 17.409 1.00 31.10 179 ASN A C 1
ATOM 1464 O O . ASN A 1 179 ? 66.602 58.380 18.530 1.00 31.01 179 ASN A O 1
ATOM 1469 N N . ILE A 1 180 ? 67.959 57.141 17.212 1.00 31.54 180 ILE A N 1
ATOM 1470 C CA . ILE A 1 180 ? 68.846 56.736 18.295 1.00 32.66 180 ILE A CA 1
ATOM 1471 C C . ILE A 1 180 ? 69.657 57.946 18.807 1.00 32.12 180 ILE A C 1
ATOM 1472 O O . ILE A 1 180 ? 69.800 58.184 20.012 1.00 32.17 180 ILE A O 1
ATOM 1477 N N . PHE A 1 181 ? 70.187 58.718 17.873 1.00 31.12 181 PHE A N 1
ATOM 1478 C CA . PHE A 1 181 ? 70.945 59.895 18.233 1.00 31.05 181 PHE A CA 1
ATOM 1479 C C . PHE A 1 181 ? 70.151 60.856 19.134 1.00 31.93 181 PHE A C 1
ATOM 1480 O O . PHE A 1 181 ? 70.593 61.365 20.197 1.00 30.83 181 PHE A O 1
ATOM 1488 N N . ARG A 1 182 ? 68.924 61.102 18.708 1.00 28.51 182 ARG A N 1
ATOM 1489 C CA . ARG A 1 182 ? 68.030 61.955 19.495 1.00 29.82 182 ARG A CA 1
ATOM 1490 C C . ARG A 1 182 ? 67.891 61.443 20.930 1.00 29.97 182 ARG A C 1
ATOM 1491 O O . ARG A 1 182 ? 67.979 62.191 21.879 1.00 31.96 182 ARG A O 1
ATOM 1499 N N . GLN A 1 183 ? 67.615 60.161 21.082 1.00 30.11 183 GLN A N 1
ATOM 1500 C CA . GLN A 1 183 ? 67.375 59.623 22.416 1.00 31.03 183 GLN A CA 1
ATOM 1501 C C . GLN A 1 183 ? 68.650 59.731 23.236 1.00 31.56 183 GLN A C 1
ATOM 1502 O O . GLN A 1 183 ? 68.610 60.017 24.439 1.00 33.56 183 GLN A O 1
ATOM 1508 N N . ASN A 1 184 ? 69.785 59.541 22.565 1.00 31.95 184 ASN A N 1
ATOM 1509 C CA . ASN A 1 184 ? 71.096 59.685 23.243 1.00 32.13 184 ASN A CA 1
ATOM 1510 C C . ASN A 1 184 ? 71.488 61.116 23.580 1.00 34.27 184 ASN A C 1
ATOM 1511 O O . ASN A 1 184 ? 72.436 61.337 24.316 1.00 34.17 184 ASN A O 1
ATOM 1516 N N . ASN A 1 185 ? 70.739 62.094 23.089 1.00 30.77 185 ASN A N 1
ATOM 1517 C CA . ASN A 1 185 ? 71.107 63.490 23.265 1.00 32.52 185 ASN A CA 1
ATOM 1518 C C . ASN A 1 185 ? 69.986 64.397 23.798 1.00 31.94 185 ASN A C 1
ATOM 1519 O O . ASN A 1 185 ? 69.893 65.596 23.442 1.00 32.09 185 ASN A O 1
ATOM 1524 N N . GLY A 1 186 ? 69.162 63.836 24.682 1.00 31.43 186 GLY A N 1
ATOM 1525 C CA . GLY A 1 186 ? 68.199 64.649 25.462 1.00 31.95 186 GLY A CA 1
ATOM 1526 C C . GLY A 1 186 ? 66.802 64.753 24.870 1.00 31.98 186 GLY A C 1
ATOM 1527 O O . GLY A 1 186 ? 66.029 65.665 25.233 1.00 30.27 186 GLY A O 1
ATOM 1528 N N . TYR A 1 187 ? 66.435 63.849 23.968 1.00 31.60 187 TYR A N 1
ATOM 1529 C CA . TYR A 1 187 ? 65.108 63.982 23.383 1.00 32.41 187 TYR A CA 1
ATOM 1530 C C . TYR A 1 187 ? 63.979 63.872 24.436 1.00 32.47 187 TYR A C 1
ATOM 1531 O O . TYR A 1 187 ? 62.980 64.618 24.374 1.00 33.73 187 TYR A O 1
ATOM 1540 N N . LYS A 1 188 ? 64.114 62.934 25.366 1.00 34.34 188 LYS A N 1
ATOM 1541 C CA . LYS A 1 188 ? 63.095 62.754 26.410 1.00 35.83 188 LYS A CA 1
ATOM 1542 C C . LYS A 1 188 ? 63.000 63.871 27.402 1.00 36.65 188 LYS A C 1
ATOM 1543 O O . LYS A 1 188 ? 61.917 64.213 27.820 1.00 36.33 188 LYS A O 1
ATOM 1549 N N . ASP A 1 189 ? 64.132 64.427 27.818 1.00 36.36 189 ASP A N 1
ATOM 1550 C CA . ASP A 1 189 ? 64.114 65.465 28.862 1.00 37.28 189 ASP A CA 1
ATOM 1551 C C . ASP A 1 189 ? 64.028 66.904 28.348 1.00 36.11 189 ASP A C 1
ATOM 1552 O O . ASP A 1 189 ? 64.010 67.825 29.154 1.00 38.07 189 ASP A O 1
ATOM 1557 N N . GLY A 1 190 ? 63.931 67.081 27.030 1.00 35.46 190 GLY A N 1
ATOM 1558 C CA . GLY A 1 190 ? 63.773 68.407 26.422 1.00 35.60 190 GLY A CA 1
ATOM 1559 C C . GLY A 1 190 ? 65.039 69.201 26.197 1.00 35.64 190 GLY A C 1
ATOM 1560 O O . GLY A 1 190 ? 64.970 70.380 25.780 1.00 35.97 190 GLY A O 1
ATOM 1561 N N . SER A 1 191 ? 66.192 68.561 26.406 1.00 33.00 191 SER A N 1
ATOM 1562 C CA . SER A 1 191 ? 67.481 69.227 26.232 1.00 33.48 191 SER A CA 1
ATOM 1563 C C . SER A 1 191 ? 68.006 69.163 24.787 1.00 31.95 191 SER A C 1
ATOM 1564 O O . SER A 1 191 ? 68.928 69.886 24.412 1.00 33.02 191 SER A O 1
ATOM 1567 N N . TYR A 1 192 ? 67.402 68.314 23.979 1.00 32.43 192 TYR A N 1
ATOM 1568 C CA . TYR A 1 192 ? 67.851 68.149 22.610 1.00 31.02 192 TYR A CA 1
ATOM 1569 C C . TYR A 1 192 ? 67.534 69.376 21.802 1.00 30.30 192 TYR A C 1
ATOM 1570 O O . TYR A 1 192 ? 66.429 69.921 21.901 1.00 32.19 192 TYR A O 1
ATOM 1579 N N . LYS A 1 193 ? 68.495 69.807 21.002 1.00 30.37 193 LYS A N 1
ATOM 1580 C CA . LYS A 1 193 ? 68.291 70.872 20.013 1.00 30.29 193 LYS A CA 1
ATOM 1581 C C . LYS A 1 193 ? 67.926 70.233 18.697 1.00 30.97 193 LYS A C 1
ATOM 1582 O O . LYS A 1 193 ? 68.777 69.583 18.067 1.00 32.88 193 LYS A O 1
ATOM 1588 N N . LYS A 1 194 ? 66.698 70.451 18.253 1.00 32.68 194 LYS A N 1
ATOM 1589 C CA . LYS A 1 194 ? 66.223 69.861 16.997 1.00 32.47 194 LYS A CA 1
ATOM 1590 C C . LYS A 1 194 ? 66.643 70.672 15.759 1.00 32.73 194 LYS A C 1
ATOM 1591 O O . LYS A 1 194 ? 66.664 70.143 14.641 1.00 32.33 194 LYS A O 1
ATOM 1597 N N . THR A 1 195 ? 67.003 71.942 15.984 1.00 31.11 195 THR A N 1
ATOM 1598 C CA . THR A 1 195 ? 67.512 72.783 14.921 1.00 31.15 195 THR A CA 1
ATOM 1599 C C . THR A 1 195 ? 69.000 72.928 15.108 1.00 30.44 195 THR A C 1
ATOM 1600 O O . THR A 1 195 ? 69.466 73.306 16.204 1.00 28.78 195 THR A O 1
ATOM 1604 N N . TRP A 1 196 ? 69.745 72.663 14.029 1.00 29.34 196 TRP A N 1
ATOM 1605 C CA . TRP A 1 196 ? 71.188 72.624 14.066 1.00 30.51 196 TRP A CA 1
ATOM 1606 C C . TRP A 1 196 ? 71.704 73.715 13.135 1.00 30.68 196 TRP A C 1
ATOM 1607 O O . TRP A 1 196 ? 71.616 73.583 11.916 1.00 31.18 196 TRP A O 1
ATOM 1618 N N . ASN A 1 197 ? 72.186 74.817 13.703 1.00 29.90 197 ASN A N 1
ATOM 1619 C CA . ASN A 1 197 ? 72.640 75.941 12.905 1.00 32.59 197 ASN A CA 1
ATOM 1620 C C . ASN A 1 197 ? 71.634 76.264 11.798 1.00 33.79 197 ASN A C 1
ATOM 1621 O O . ASN A 1 197 ? 72.010 76.378 10.615 1.00 35.80 197 ASN A O 1
ATOM 1626 N N . GLY A 1 198 ? 70.369 76.376 12.184 1.00 33.22 198 GLY A N 1
ATOM 1627 C CA . GLY A 1 198 ? 69.298 76.803 11.276 1.00 33.77 198 GLY A CA 1
ATOM 1628 C C . GLY A 1 198 ? 68.656 75.741 10.410 1.00 35.84 198 GLY A C 1
ATOM 1629 O O . GLY A 1 198 ? 67.710 76.031 9.673 1.00 38.26 198 GLY A O 1
ATOM 1630 N N . LYS A 1 199 ? 69.130 74.509 10.504 1.00 35.33 199 LYS A N 1
ATOM 1631 C CA . LYS A 1 199 ? 68.524 73.412 9.745 1.00 34.45 199 LYS A CA 1
ATOM 1632 C C . LYS A 1 199 ? 67.926 72.399 10.707 1.00 33.63 199 LYS A C 1
ATOM 1633 O O . LYS A 1 199 ? 68.576 72.044 11.685 1.00 35.02 199 LYS A O 1
ATOM 1639 N N . GLU A 1 200 ? 66.738 71.871 10.417 1.00 32.92 200 GLU A N 1
ATOM 1640 C CA . GLU A 1 200 ? 66.203 70.826 11.285 1.00 30.59 200 GLU A CA 1
ATOM 1641 C C . GLU A 1 200 ? 67.085 69.588 11.127 1.00 29.16 200 GLU A C 1
ATOM 1642 O O . GLU A 1 200 ? 67.674 69.366 10.062 1.00 29.04 200 GLU A O 1
ATOM 1652 N N . ASP A 1 201 ? 67.179 68.784 12.192 1.00 28.11 201 ASP A N 1
ATOM 1653 C CA . ASP A 1 201 ? 67.968 67.565 12.137 1.00 27.35 201 ASP A CA 1
ATOM 1654 C C . ASP A 1 201 ? 67.656 66.659 10.924 1.00 27.17 201 ASP A C 1
ATOM 1655 O O . ASP A 1 201 ? 68.575 66.123 10.292 1.00 27.34 201 ASP A O 1
ATOM 1660 N N . ASN A 1 202 ? 66.384 66.571 10.554 1.00 27.30 202 ASN A N 1
ATOM 1661 C CA . ASN A 1 202 ? 66.001 65.799 9.377 1.00 26.71 202 ASN A CA 1
ATOM 1662 C C . ASN A 1 202 ? 66.667 66.304 8.111 1.00 27.05 202 ASN A C 1
ATOM 1663 O O . ASN A 1 202 ? 66.993 65.487 7.229 1.00 27.40 202 ASN A O 1
ATOM 1668 N N . GLU A 1 203 ? 66.853 67.623 8.013 1.00 28.08 203 GLU A N 1
ATOM 1669 C CA . GLU A 1 203 ? 67.458 68.218 6.815 1.00 28.28 203 GLU A CA 1
ATOM 1670 C C . GLU A 1 203 ? 68.967 67.901 6.759 1.00 28.94 203 GLU A C 1
ATOM 1671 O O . GLU A 1 203 ? 69.519 67.565 5.701 1.00 28.24 203 GLU A O 1
ATOM 1677 N N . VAL A 1 204 ? 69.623 67.992 7.912 1.00 28.73 204 VAL A N 1
ATOM 1678 C CA . VAL A 1 204 ? 71.024 67.585 8.012 1.00 28.64 204 VAL A CA 1
ATOM 1679 C C . VAL A 1 204 ? 71.201 66.118 7.682 1.00 30.29 204 VAL A C 1
ATOM 1680 O O . VAL A 1 204 ? 72.138 65.722 6.967 1.00 27.00 204 VAL A O 1
ATOM 1684 N N . LEU A 1 205 ? 70.332 65.275 8.222 1.00 27.68 205 LEU A N 1
ATOM 1685 C CA . LEU A 1 205 ? 70.349 63.840 7.899 1.00 30.38 205 LEU A CA 1
ATOM 1686 C C . LEU A 1 205 ? 70.236 63.615 6.388 1.00 30.03 205 LEU A C 1
ATOM 1687 O O . LEU A 1 205 ? 70.972 62.799 5.806 1.00 30.81 205 LEU A O 1
ATOM 1692 N N . ALA A 1 206 ? 69.328 64.339 5.741 1.00 30.86 206 ALA A N 1
ATOM 1693 C CA . ALA A 1 206 ? 69.194 64.191 4.279 1.00 29.93 206 ALA A CA 1
ATOM 1694 C C . ALA A 1 206 ? 70.495 64.509 3.519 1.00 32.19 206 ALA A C 1
ATOM 1695 O O . ALA A 1 206 ? 70.819 63.775 2.567 1.00 27.88 206 ALA A O 1
ATOM 1697 N N . GLN A 1 207 ? 71.187 65.551 3.964 1.00 28.84 207 GLN A N 1
ATOM 1698 C CA . GLN A 1 207 ? 72.505 65.968 3.356 1.00 30.38 207 GLN A CA 1
ATOM 1699 C C . GLN A 1 207 ? 73.485 64.801 3.500 1.00 29.97 207 GLN A C 1
ATOM 1700 O O . GLN A 1 207 ? 74.153 64.395 2.542 1.00 33.05 207 GLN A O 1
ATOM 1706 N N . ILE A 1 208 ? 73.527 64.239 4.712 1.00 30.38 208 ILE A N 1
ATOM 1707 C CA . ILE A 1 208 ? 74.414 63.135 5.023 1.00 30.17 208 ILE A CA 1
ATOM 1708 C C . ILE A 1 208 ? 74.073 61.969 4.140 1.00 33.12 208 ILE A C 1
ATOM 1709 O O . ILE A 1 208 ? 74.958 61.301 3.611 1.00 29.38 208 ILE A O 1
ATOM 1714 N N . LEU A 1 209 ? 72.779 61.716 3.970 1.00 29.04 209 LEU A N 1
ATOM 1715 C CA . LEU A 1 209 ? 72.377 60.569 3.184 1.00 31.05 209 LEU A CA 1
ATOM 1716 C C . LEU A 1 209 ? 72.655 60.672 1.677 1.00 31.82 209 LEU A C 1
ATOM 1717 O O . LEU A 1 209 ? 72.678 59.636 0.983 1.00 33.81 209 LEU A O 1
ATOM 1722 N N . GLU A 1 210 ? 72.926 61.873 1.168 1.00 32.23 210 GLU A N 1
ATOM 1723 C CA . GLU A 1 210 ? 73.295 62.037 -0.249 1.00 35.00 210 GLU A CA 1
ATOM 1724 C C . GLU A 1 210 ? 74.550 61.262 -0.610 1.00 35.05 210 GLU A C 1
ATOM 1725 O O . GLU A 1 210 ? 74.786 60.982 -1.796 1.00 36.74 210 GLU A O 1
ATOM 1731 N N . GLN A 1 211 ? 75.339 60.923 0.404 1.00 36.72 211 GLN A N 1
ATOM 1732 C CA . GLN A 1 211 ? 76.639 60.270 0.211 1.00 40.29 211 GLN A CA 1
ATOM 1733 C C . GLN A 1 211 ? 76.802 58.914 0.887 1.00 42.51 211 GLN A C 1
ATOM 1734 O O . GLN A 1 211 ? 77.615 58.067 0.454 1.00 42.84 211 GLN A O 1
ATOM 1740 N N . GLU A 1 212 ? 76.086 58.729 1.981 1.00 44.70 212 GLU A N 1
ATOM 1741 C CA . GLU A 1 212 ? 76.494 57.754 2.988 1.00 46.07 212 GLU A CA 1
ATOM 1742 C C . GLU A 1 212 ? 75.362 56.841 3.298 1.00 46.69 212 GLU A C 1
ATOM 1743 O O . GLU A 1 212 ? 74.202 57.284 3.424 1.00 47.25 212 GLU A O 1
ATOM 1749 N N . LEU A 1 213 ? 75.700 55.568 3.465 1.00 46.63 213 LEU A N 1
ATOM 1750 C CA . LEU A 1 213 ? 74.664 54.599 3.821 1.00 45.90 213 LEU A CA 1
ATOM 1751 C C . LEU A 1 213 ? 74.970 53.788 5.087 1.00 44.76 213 LEU A C 1
ATOM 1752 O O . LEU A 1 213 ? 74.042 53.159 5.666 1.00 45.50 213 LEU A O 1
ATOM 1757 N N . ASP A 1 214 ? 76.232 53.865 5.532 1.00 42.62 214 ASP A N 1
ATOM 1758 C CA . ASP A 1 214 ? 76.721 53.040 6.618 1.00 41.37 214 ASP A CA 1
ATOM 1759 C C . ASP A 1 214 ? 76.197 53.547 7.964 1.00 40.51 214 ASP A C 1
ATOM 1760 O O . ASP A 1 214 ? 76.433 54.690 8.327 1.00 37.31 214 ASP A O 1
ATOM 1765 N N . PHE A 1 215 ? 75.467 52.677 8.670 1.00 39.80 215 PHE A N 1
ATOM 1766 C CA . PHE A 1 215 ? 74.835 52.976 9.963 1.00 40.28 215 PHE A CA 1
ATOM 1767 C C . PHE A 1 215 ? 75.779 53.740 10.879 1.00 39.17 215 PHE A C 1
ATOM 1768 O O . PHE A 1 215 ? 75.513 54.873 11.248 1.00 39.77 215 PHE A O 1
ATOM 1776 N N . ASP A 1 216 ? 76.910 53.138 11.222 1.00 38.91 216 ASP A N 1
ATOM 1777 C CA . ASP A 1 216 ? 77.796 53.743 12.217 1.00 38.87 216 ASP A CA 1
ATOM 1778 C C . ASP A 1 216 ? 78.447 55.013 11.703 1.00 37.24 216 ASP A C 1
ATOM 1779 O O . ASP A 1 216 ? 78.679 55.942 12.465 1.00 38.24 216 ASP A O 1
ATOM 1784 N N . THR A 1 217 ? 78.694 55.080 10.406 1.00 35.38 217 THR A N 1
ATOM 1785 C CA . THR A 1 217 ? 79.279 56.295 9.850 1.00 35.16 217 THR A CA 1
ATOM 1786 C C . THR A 1 217 ? 78.246 57.413 9.927 1.00 32.96 217 THR A C 1
ATOM 1787 O O . THR A 1 217 ? 78.600 58.550 10.232 1.00 33.74 217 THR A O 1
ATOM 1791 N N . ILE A 1 218 ? 76.969 57.094 9.682 1.00 32.39 218 ILE A N 1
ATOM 1792 C CA . ILE A 1 218 ? 75.940 58.133 9.762 1.00 32.25 218 ILE A CA 1
ATOM 1793 C C . ILE A 1 218 ? 75.913 58.718 11.187 1.00 31.77 218 ILE A C 1
ATOM 1794 O O . ILE A 1 218 ? 75.862 59.953 11.369 1.00 29.87 218 ILE A O 1
ATOM 1799 N N . TYR A 1 219 ? 75.973 57.845 12.196 1.00 31.42 219 TYR A N 1
ATOM 1800 C CA . TYR A 1 219 ? 75.889 58.291 13.602 1.00 31.65 219 TYR A CA 1
ATOM 1801 C C . TYR A 1 219 ? 77.001 59.262 13.963 1.00 31.64 219 TYR A C 1
ATOM 1802 O O . TYR A 1 219 ? 76.778 60.341 14.572 1.00 31.84 219 TYR A O 1
ATOM 1811 N N . LYS A 1 220 ? 78.210 58.843 13.627 1.00 31.21 220 LYS A N 1
ATOM 1812 C CA . LYS A 1 220 ? 79.378 59.663 13.782 1.00 31.39 220 LYS A CA 1
ATOM 1813 C C . LYS A 1 220 ? 79.269 61.021 13.123 1.00 31.79 220 LYS A C 1
ATOM 1814 O O . LYS A 1 220 ? 79.837 62.032 13.685 1.00 31.29 220 LYS A O 1
ATOM 1820 N N . LYS A 1 221 ? 78.628 61.063 11.935 1.00 30.53 221 LYS A N 1
ATOM 1821 C CA . LYS A 1 221 ? 78.555 62.322 11.184 1.00 30.09 221 LYS A CA 1
ATOM 1822 C C . LYS A 1 221 ? 77.562 63.226 11.853 1.00 31.39 221 LYS A C 1
ATOM 1823 O O . LYS A 1 221 ? 77.746 64.443 11.927 1.00 28.85 221 LYS A O 1
ATOM 1829 N N . LEU A 1 222 ? 76.466 62.615 12.316 1.00 29.75 222 LEU A N 1
ATOM 1830 C CA . LEU A 1 222 ? 75.448 63.352 13.082 1.00 31.16 222 LEU A CA 1
ATOM 1831 C C . LEU A 1 222 ? 76.047 63.996 14.331 1.00 31.87 222 LEU A C 1
ATOM 1832 O O . LEU A 1 222 ? 75.793 65.174 14.615 1.00 33.37 222 LEU A O 1
ATOM 1837 N N . GLU A 1 223 ? 76.833 63.200 15.053 1.00 32.79 223 GLU A N 1
ATOM 1838 C CA . GLU A 1 223 ? 77.591 63.607 16.224 1.00 33.32 223 GLU A CA 1
ATOM 1839 C C . GLU A 1 223 ? 78.448 64.858 15.907 1.00 33.84 223 GLU A C 1
ATOM 1840 O O . GLU A 1 223 ? 78.370 65.888 16.603 1.00 31.75 223 GLU A O 1
ATOM 1846 N N . GLU A 1 224 ? 79.247 64.746 14.846 1.00 32.85 224 GLU A N 1
ATOM 1847 C CA . GLU A 1 224 ? 80.093 65.860 14.384 1.00 33.80 224 GLU A CA 1
ATOM 1848 C C . GLU A 1 224 ? 79.289 67.140 14.090 1.00 34.42 224 GLU A C 1
ATOM 1849 O O . GLU A 1 224 ? 79.679 68.241 14.515 1.00 32.48 224 GLU A O 1
ATOM 1855 N N . CYS A 1 225 ? 78.171 66.994 13.367 1.00 31.77 225 CYS A N 1
ATOM 1856 C CA . CYS A 1 225 ? 77.365 68.160 12.983 1.00 32.47 225 CYS A CA 1
ATOM 1857 C C . CYS A 1 225 ? 76.695 68.748 14.210 1.00 33.49 225 CYS A C 1
ATOM 1858 O O . CYS A 1 225 ? 76.592 69.994 14.339 1.00 34.08 225 CYS A O 1
ATOM 1861 N N . TYR A 1 226 ? 76.219 67.859 15.110 1.00 31.33 226 TYR A N 1
ATOM 1862 C CA . TYR A 1 226 ? 75.529 68.315 16.316 1.00 32.21 226 TYR A CA 1
ATOM 1863 C C . TYR A 1 226 ? 76.428 69.134 17.236 1.00 31.50 226 TYR A C 1
ATOM 1864 O O . TYR A 1 226 ? 75.926 69.966 18.011 1.00 30.45 226 TYR A O 1
ATOM 1873 N N . LYS A 1 227 ? 77.739 68.885 17.184 1.00 33.19 227 LYS A N 1
ATOM 1874 C CA . LYS A 1 227 ? 78.690 69.725 17.952 1.00 34.20 227 LYS A CA 1
ATOM 1875 C C . LYS A 1 227 ? 78.639 71.197 17.541 1.00 36.31 227 LYS A C 1
ATOM 1876 O O . LYS A 1 227 ? 78.949 72.102 18.357 1.00 36.98 227 LYS A O 1
ATOM 1882 N N . LYS A 1 228 ? 78.257 71.440 16.287 1.00 36.32 228 LYS A N 1
ATOM 1883 C CA . LYS A 1 228 ? 78.166 72.793 15.736 1.00 37.41 228 LYS A CA 1
ATOM 1884 C C . LYS A 1 228 ? 76.697 73.342 15.724 1.00 38.81 228 LYS A C 1
ATOM 1885 O O . LYS A 1 228 ? 76.389 74.389 15.120 1.00 41.70 228 LYS A O 1
ATOM 1891 N N . ALA A 1 229 ? 75.807 72.668 16.439 1.00 38.17 229 ALA A N 1
ATOM 1892 C CA . ALA A 1 229 ? 74.393 73.052 16.490 1.00 37.93 229 ALA A CA 1
ATOM 1893 C C . ALA A 1 229 ? 74.183 74.294 17.363 1.00 39.12 229 ALA A C 1
ATOM 1894 O O . ALA A 1 229 ? 74.521 74.290 18.552 1.00 39.38 229 ALA A O 1
ATOM 1896 N N . MET B 1 1 ? 25.392 90.228 26.714 1.00 38.33 1 MET B N 1
ATOM 1897 C CA . MET B 1 1 ? 24.978 89.840 25.351 1.00 37.41 1 MET B CA 1
ATOM 1898 C C . MET B 1 1 ? 24.302 88.522 25.459 1.00 35.31 1 MET B C 1
ATOM 1899 O O . MET B 1 1 ? 24.679 87.697 26.298 1.00 37.44 1 MET B O 1
ATOM 1904 N N . THR B 1 2 ? 23.458 88.230 24.500 1.00 30.43 2 THR B N 1
ATOM 1905 C CA . THR B 1 2 ? 22.776 86.968 24.479 1.00 28.91 2 THR B CA 1
ATOM 1906 C C . THR B 1 2 ? 23.610 85.972 23.697 1.00 29.48 2 THR B C 1
ATOM 1907 O O . THR B 1 2 ? 24.465 86.358 22.879 1.00 28.66 2 THR B O 1
ATOM 1911 N N . ASN B 1 3 ? 23.322 84.682 23.908 1.00 28.96 3 ASN B N 1
ATOM 1912 C CA . ASN B 1 3 ? 24.006 83.636 23.181 1.00 30.63 3 ASN B CA 1
ATOM 1913 C C . ASN B 1 3 ? 23.794 83.754 21.680 1.00 29.74 3 ASN B C 1
ATOM 1914 O O . ASN B 1 3 ? 24.740 83.566 20.894 1.00 31.46 3 ASN B O 1
ATOM 1919 N N . ILE B 1 4 ? 22.585 84.107 21.253 1.00 30.98 4 ILE B N 1
ATOM 1920 C CA . ILE B 1 4 ? 22.318 84.201 19.824 1.00 30.63 4 ILE B CA 1
ATOM 1921 C C . ILE B 1 4 ? 23.147 85.341 19.190 1.00 29.69 4 ILE B C 1
ATOM 1922 O O . ILE B 1 4 ? 23.701 85.184 18.096 1.00 29.71 4 ILE B O 1
ATOM 1927 N N . GLU B 1 5 ? 23.299 86.448 19.905 1.00 29.45 5 GLU B N 1
ATOM 1928 C CA . GLU B 1 5 ? 24.084 87.553 19.408 1.00 28.35 5 GLU B CA 1
ATOM 1929 C C . GLU B 1 5 ? 25.538 87.189 19.288 1.00 29.41 5 GLU B C 1
ATOM 1930 O O . GLU B 1 5 ? 26.229 87.571 18.335 1.00 29.99 5 GLU B O 1
ATOM 1936 N N . ILE B 1 6 ? 26.032 86.474 20.299 1.00 30.71 6 ILE B N 1
ATOM 1937 C CA . ILE B 1 6 ? 27.387 86.046 20.266 1.00 29.88 6 ILE B CA 1
ATOM 1938 C C . ILE B 1 6 ? 27.598 85.129 19.062 1.00 30.35 6 ILE B C 1
ATOM 1939 O O . ILE B 1 6 ? 28.535 85.319 18.322 1.00 30.67 6 ILE B O 1
ATOM 1944 N N . LEU B 1 7 ? 26.723 84.145 18.867 1.00 30.45 7 LEU B N 1
ATOM 1945 C CA . LEU B 1 7 ? 26.868 83.263 17.724 1.00 30.30 7 LEU B CA 1
ATOM 1946 C C . LEU B 1 7 ? 26.754 84.043 16.410 1.00 30.74 7 LEU B C 1
ATOM 1947 O O . LEU B 1 7 ? 27.552 83.852 15.462 1.00 31.33 7 LEU B O 1
ATOM 1952 N N . GLU B 1 8 ? 25.745 84.906 16.299 1.00 29.80 8 GLU B N 1
ATOM 1953 C CA . GLU B 1 8 ? 25.590 85.675 15.051 1.00 31.91 8 GLU B CA 1
ATOM 1954 C C . GLU B 1 8 ? 26.823 86.514 14.750 1.00 31.92 8 GLU B C 1
ATOM 1955 O O . GLU B 1 8 ? 27.244 86.590 13.594 1.00 31.70 8 GLU B O 1
ATOM 1961 N N . ASN B 1 9 ? 27.390 87.131 15.791 1.00 31.13 9 ASN B N 1
ATOM 1962 C CA . ASN B 1 9 ? 28.584 87.965 15.611 1.00 31.12 9 ASN B CA 1
ATOM 1963 C C . ASN B 1 9 ? 29.767 87.156 15.076 1.00 31.65 9 ASN B C 1
ATOM 1964 O O . ASN B 1 9 ? 30.490 87.617 14.195 1.00 32.42 9 ASN B O 1
ATOM 1969 N N . MET B 1 10 ? 29.972 85.970 15.639 1.00 31.38 10 MET B N 1
ATOM 1970 C CA . MET B 1 10 ? 31.039 85.096 15.142 1.00 31.56 10 MET B CA 1
ATOM 1971 C C . MET B 1 10 ? 30.826 84.706 13.696 1.00 31.09 10 MET B C 1
ATOM 1972 O O . MET B 1 10 ? 31.755 84.742 12.864 1.00 32.42 10 MET B O 1
ATOM 1977 N N . LEU B 1 11 ? 29.587 84.348 13.374 1.00 30.86 11 LEU B N 1
ATOM 1978 C CA . LEU B 1 11 ? 29.244 83.947 11.988 1.00 30.73 11 LEU B CA 1
ATOM 1979 C C . LEU B 1 11 ? 29.484 85.107 11.000 1.00 30.93 11 LEU B C 1
ATOM 1980 O O . LEU B 1 11 ? 30.027 84.913 9.905 1.00 31.26 11 LEU B O 1
ATOM 1985 N N . LYS B 1 12 ? 29.065 86.307 11.393 1.00 30.79 12 LYS B N 1
ATOM 1986 C CA . LYS B 1 12 ? 29.339 87.523 10.634 1.00 32.69 12 LYS B CA 1
ATOM 1987 C C . LYS B 1 12 ? 30.818 87.795 10.468 1.00 32.73 12 LYS B C 1
ATOM 1988 O O . LYS B 1 12 ? 31.245 88.115 9.341 1.00 33.57 12 LYS B O 1
ATOM 1994 N N . LEU B 1 13 ? 31.593 87.642 11.556 1.00 32.15 13 LEU B N 1
ATOM 1995 C CA . LEU B 1 13 ? 33.049 87.842 11.467 1.00 31.59 13 LEU B CA 1
ATOM 1996 C C . LEU B 1 13 ? 33.692 86.783 10.541 1.00 31.22 13 LEU B C 1
ATOM 1997 O O . LEU B 1 13 ? 34.573 87.085 9.706 1.00 30.34 13 LEU B O 1
ATO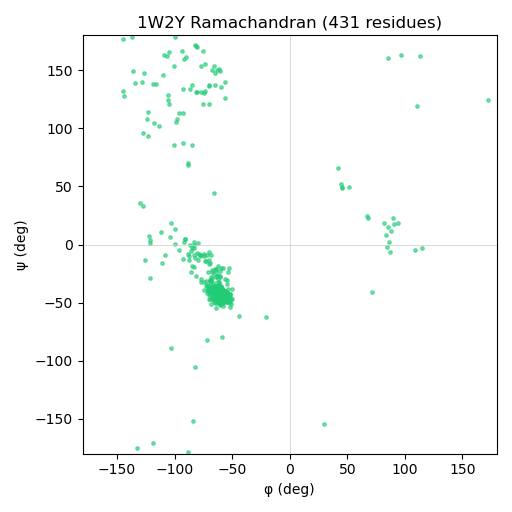M 2002 N N . GLN B 1 14 ? 33.215 85.562 10.647 1.00 30.57 14 GLN B N 1
ATOM 2003 C CA . GLN B 1 14 ? 33.741 84.496 9.760 1.00 31.28 14 GLN B CA 1
ATOM 2004 C C . GLN B 1 14 ? 33.466 84.786 8.273 1.00 31.49 14 GLN B C 1
ATOM 2005 O O . GLN B 1 14 ? 34.299 84.521 7.394 1.00 33.00 14 GLN B O 1
ATOM 2011 N N . GLN B 1 15 ? 32.265 85.224 7.958 1.00 31.44 15 GLN B N 1
ATOM 2012 C CA . GLN B 1 15 ? 31.889 85.488 6.568 1.00 31.19 15 GLN B CA 1
ATOM 2013 C C . GLN B 1 15 ? 32.814 86.579 5.994 1.00 31.56 15 GLN B C 1
ATOM 2014 O O . GLN B 1 15 ? 33.322 86.465 4.882 1.00 32.72 15 GLN B O 1
ATOM 2020 N N . LYS B 1 16 ? 33.003 87.643 6.770 1.00 32.28 16 LYS B N 1
ATOM 2021 C CA . LYS B 1 16 ? 33.815 88.796 6.379 1.00 32.34 16 LYS B CA 1
ATOM 2022 C C . LYS B 1 16 ? 35.232 88.303 6.100 1.00 32.65 16 LYS B C 1
ATOM 2023 O O . LYS B 1 16 ? 35.805 88.578 5.017 1.00 32.25 16 LYS B O 1
ATOM 2029 N N . LEU B 1 17 ? 35.774 87.550 7.058 1.00 31.93 17 LEU B N 1
ATOM 2030 C CA . LEU B 1 17 ? 37.145 87.048 6.922 1.00 31.31 17 LEU B CA 1
ATOM 2031 C C . LEU B 1 17 ? 37.296 86.173 5.685 1.00 31.58 17 LEU B C 1
ATOM 2032 O O . LEU B 1 17 ? 38.268 86.306 4.905 1.00 30.91 17 LEU B O 1
ATOM 2037 N N . ASN B 1 18 ? 36.359 85.239 5.508 1.00 31.33 18 ASN B N 1
ATOM 2038 C CA . ASN B 1 18 ? 36.415 84.341 4.367 1.00 31.63 18 ASN B CA 1
ATOM 2039 C C . ASN B 1 18 ? 36.248 85.088 3.021 1.00 31.00 18 ASN B C 1
ATOM 2040 O O . ASN B 1 18 ? 36.933 84.794 2.045 1.00 31.46 18 ASN B O 1
ATOM 2045 N N . ASP B 1 19 ? 35.364 86.071 3.000 1.00 33.01 19 ASP B N 1
ATOM 2046 C CA . ASP B 1 19 ? 35.205 86.938 1.835 1.00 32.55 19 ASP B CA 1
ATOM 2047 C C . ASP B 1 19 ? 36.515 87.671 1.513 1.00 32.84 19 ASP B C 1
ATOM 2048 O O . ASP B 1 19 ? 36.985 87.644 0.382 1.00 33.34 19 ASP B O 1
ATOM 2053 N N . GLU B 1 20 ? 37.107 88.308 2.509 1.00 32.97 20 GLU B N 1
ATOM 2054 C CA . GLU B 1 20 ? 38.368 89.027 2.322 1.00 34.66 20 GLU B CA 1
ATOM 2055 C C . GLU B 1 20 ? 39.487 88.068 1.916 1.00 33.91 20 GLU B C 1
ATOM 2056 O O . GLU B 1 20 ? 40.230 88.351 1.001 1.00 33.30 20 GLU B O 1
ATOM 2062 N N . THR B 1 21 ? 39.580 86.912 2.567 1.00 33.92 21 THR B N 1
ATOM 2063 C CA . THR B 1 21 ? 40.640 85.960 2.288 1.00 33.47 21 THR B CA 1
ATOM 2064 C C . THR B 1 21 ? 40.525 85.276 0.906 1.00 32.10 21 THR B C 1
ATOM 2065 O O . THR B 1 21 ? 41.492 85.149 0.162 1.00 35.01 21 THR B O 1
ATOM 2069 N N . ASN B 1 22 ? 39.331 84.813 0.593 1.00 31.65 22 ASN B N 1
ATOM 2070 C CA . ASN B 1 22 ? 39.101 83.849 -0.478 1.00 32.61 22 ASN B CA 1
ATOM 2071 C C . ASN B 1 22 ? 38.374 84.429 -1.654 1.00 32.72 22 ASN B C 1
ATOM 2072 O O . ASN B 1 22 ? 38.296 83.793 -2.707 1.00 31.62 22 ASN B O 1
ATOM 2077 N N . GLY B 1 23 ? 37.770 85.600 -1.435 1.00 33.00 23 GLY B N 1
ATOM 2078 C CA . GLY B 1 23 ? 36.972 86.275 -2.452 1.00 32.64 23 GLY B CA 1
ATOM 2079 C C . GLY B 1 23 ? 35.521 85.930 -2.221 1.00 32.01 23 GLY B C 1
ATOM 2080 O O . GLY B 1 23 ? 35.223 84.957 -1.509 1.00 34.13 23 GLY B O 1
ATOM 2081 N N . LEU B 1 24 ? 34.612 86.704 -2.814 1.00 32.85 24 LEU B N 1
ATOM 2082 C CA . LEU B 1 24 ? 33.199 86.378 -2.704 1.00 33.03 24 LEU B CA 1
ATOM 2083 C C . LEU B 1 24 ? 32.913 85.035 -3.363 1.00 32.98 24 LEU B C 1
ATOM 2084 O O . LEU B 1 24 ? 33.612 84.636 -4.287 1.00 32.71 24 LEU B O 1
ATOM 2089 N N . ASN B 1 25 ? 31.900 84.348 -2.836 1.00 32.60 25 ASN B N 1
ATOM 2090 C CA . ASN B 1 25 ? 31.434 83.041 -3.309 1.00 32.71 25 ASN B CA 1
ATOM 2091 C C . ASN B 1 25 ? 32.411 81.876 -3.104 1.00 31.52 25 ASN B C 1
ATOM 2092 O O . ASN B 1 25 ? 32.338 80.875 -3.803 1.00 30.64 25 ASN B O 1
ATOM 2097 N N . TRP B 1 26 ? 33.304 82.021 -2.118 1.00 32.02 26 TRP B N 1
ATOM 2098 C CA . TRP B 1 26 ? 34.100 80.932 -1.617 1.00 32.38 26 TRP B CA 1
ATOM 2099 C C . TRP B 1 26 ? 33.248 79.727 -1.196 1.00 32.17 26 TRP B C 1
ATOM 2100 O O . TRP B 1 26 ? 33.727 78.598 -1.155 1.00 32.20 26 TRP B O 1
ATOM 2111 N N . GLU B 1 27 ? 31.988 79.978 -0.887 1.00 32.93 27 GLU B N 1
ATOM 2112 C CA . GLU B 1 27 ? 31.040 78.927 -0.562 1.00 34.08 27 GLU B CA 1
ATOM 2113 C C . GLU B 1 27 ? 30.860 77.888 -1.641 1.00 34.90 27 GLU B C 1
ATOM 2114 O O . GLU B 1 27 ? 30.393 76.801 -1.350 1.00 35.02 27 GLU B O 1
ATOM 2120 N N . ASN B 1 28 ? 31.220 78.222 -2.877 1.00 35.67 28 ASN B N 1
ATOM 2121 C CA . ASN B 1 28 ? 31.154 77.265 -3.976 1.00 36.92 28 ASN B CA 1
ATOM 2122 C C . ASN B 1 28 ? 32.379 76.338 -4.074 1.00 36.53 28 ASN B C 1
ATOM 2123 O O . ASN B 1 28 ? 32.425 75.460 -4.947 1.00 36.63 28 ASN B O 1
ATOM 2128 N N . GLY B 1 29 ? 33.351 76.520 -3.165 1.00 34.69 29 GLY B N 1
ATOM 2129 C CA . GLY B 1 29 ? 34.409 75.543 -2.910 1.00 34.22 29 GLY B CA 1
ATOM 2130 C C . GLY B 1 29 ? 35.805 75.914 -3.389 1.00 32.82 29 GLY B C 1
ATOM 2131 O O . GLY B 1 29 ? 36.738 75.153 -3.200 1.00 32.19 29 GLY B O 1
ATOM 2132 N N . TYR B 1 30 ? 35.921 77.052 -4.074 1.00 33.46 30 TYR B N 1
ATOM 2133 C CA . TYR B 1 30 ? 37.203 77.527 -4.599 1.00 33.88 30 TYR B CA 1
ATOM 2134 C C . TYR B 1 30 ? 37.491 78.952 -4.160 1.00 32.50 30 TYR B C 1
ATOM 2135 O O . TYR B 1 30 ? 36.592 79.761 -4.072 1.00 31.58 30 TYR B O 1
ATOM 2144 N N . THR B 1 31 ? 38.772 79.260 -3.974 1.00 32.10 31 THR B N 1
ATOM 2145 C CA . THR B 1 31 ? 39.202 80.625 -3.725 1.00 33.93 31 THR B CA 1
ATOM 2146 C C . THR B 1 31 ? 39.289 81.375 -5.050 1.00 33.44 31 THR B C 1
ATOM 2147 O O . THR B 1 31 ? 39.291 80.768 -6.149 1.00 36.28 31 THR B O 1
ATOM 2151 N N . LYS B 1 32 ? 39.477 82.683 -4.934 1.00 35.59 32 LYS B N 1
ATOM 2152 C CA . LYS B 1 32 ? 39.618 83.532 -6.109 1.00 35.23 32 LYS B CA 1
ATOM 2153 C C . LYS B 1 32 ? 40.817 83.140 -6.989 1.00 36.36 32 LYS B C 1
ATOM 2154 O O . LYS B 1 32 ? 40.834 83.428 -8.194 1.00 35.07 32 LYS B O 1
ATOM 2160 N N . GLU B 1 33 ? 41.801 82.456 -6.415 1.00 34.42 33 GLU B N 1
ATOM 2161 C CA . GLU B 1 33 ? 42.958 81.986 -7.159 1.00 35.58 33 GLU B CA 1
ATOM 2162 C C . GLU B 1 33 ? 42.759 80.576 -7.724 1.00 35.80 33 GLU B C 1
ATOM 2163 O O . GLU B 1 33 ? 43.697 80.008 -8.314 1.00 37.35 33 GLU B O 1
ATOM 2169 N N . GLY B 1 34 ? 41.557 80.017 -7.551 1.00 34.62 34 GLY B N 1
ATOM 2170 C CA . GLY B 1 34 ? 41.231 78.684 -8.070 1.00 34.21 34 GLY B CA 1
ATOM 2171 C C . GLY B 1 34 ? 41.699 77.533 -7.197 1.00 33.96 34 GLY B C 1
ATOM 2172 O O . GLY B 1 34 ? 41.806 76.407 -7.686 1.00 34.67 34 GLY B O 1
ATOM 2173 N N . LYS B 1 35 ? 42.007 77.788 -5.916 1.00 33.92 35 LYS B N 1
ATOM 2174 C CA . LYS B 1 35 ? 42.400 76.706 -4.994 1.00 34.59 35 LYS B CA 1
ATOM 2175 C C . LYS B 1 35 ? 41.153 76.052 -4.397 1.00 34.33 35 LYS B C 1
ATOM 2176 O O . LYS B 1 35 ? 40.220 76.745 -3.959 1.00 33.41 35 LYS B O 1
ATOM 2182 N N . LEU B 1 36 ? 41.174 74.724 -4.329 1.00 33.68 36 LEU B N 1
ATOM 2183 C CA . LEU B 1 36 ? 40.063 73.967 -3.783 1.00 34.46 36 LEU B CA 1
ATOM 2184 C C . LEU B 1 36 ? 40.140 74.075 -2.272 1.00 33.75 36 LEU B C 1
ATOM 2185 O O . LEU B 1 36 ? 41.200 73.878 -1.655 1.00 34.21 36 LEU B O 1
ATOM 2190 N N . ILE B 1 37 ? 39.009 74.404 -1.672 1.00 31.71 37 ILE B N 1
ATOM 2191 C CA . ILE B 1 37 ? 38.904 74.506 -0.240 1.00 31.82 37 ILE B CA 1
ATOM 2192 C C . ILE B 1 37 ? 38.441 73.176 0.320 1.00 31.50 37 ILE B C 1
ATOM 2193 O O . ILE B 1 37 ? 37.498 72.599 -0.20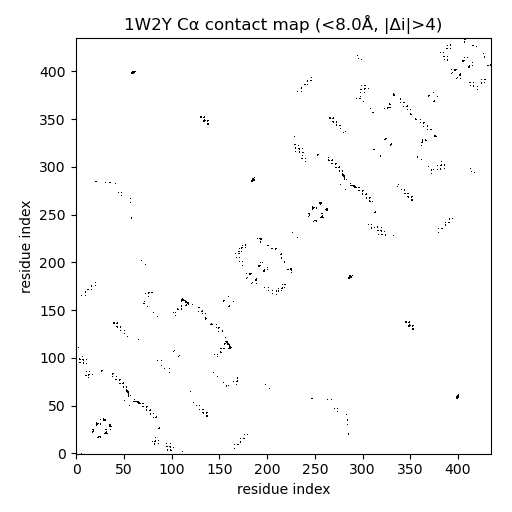7 1.00 33.49 37 ILE B O 1
ATOM 2198 N N . SER B 1 38 ? 39.088 72.700 1.390 1.00 30.96 38 SER B N 1
ATOM 2199 C CA . SER B 1 38 ? 38.567 71.574 2.166 1.00 31.64 38 SER B CA 1
ATOM 2200 C C . SER B 1 38 ? 38.498 71.928 3.642 1.00 31.23 38 SER B C 1
ATOM 2201 O O . SER B 1 38 ? 39.496 71.846 4.394 1.00 30.37 38 SER B O 1
ATOM 2204 N N . TRP B 1 39 ? 37.329 72.355 4.093 1.00 29.36 39 TRP B N 1
ATOM 2205 C CA . TRP B 1 39 ? 37.204 72.752 5.489 1.00 30.50 39 TRP B CA 1
ATOM 2206 C C . TRP B 1 39 ? 37.519 71.554 6.408 1.00 29.16 39 TRP B C 1
ATOM 2207 O O . TRP B 1 39 ? 38.039 71.725 7.507 1.00 29.80 39 TRP B O 1
ATOM 2218 N N . ARG B 1 40 ? 37.122 70.362 6.017 1.00 30.08 40 ARG B N 1
ATOM 2219 C CA . ARG B 1 40 ? 37.396 69.201 6.881 1.00 30.26 40 ARG B CA 1
ATOM 2220 C C . ARG B 1 40 ? 38.891 69.017 7.075 1.00 29.62 40 ARG B C 1
ATOM 2221 O O . ARG B 1 40 ? 39.342 68.699 8.147 1.00 29.43 40 ARG B O 1
ATOM 2235 N N . ARG B 1 41 ? 39.654 69.188 6.006 1.00 28.76 41 ARG B N 1
ATOM 2236 C CA . ARG B 1 41 ? 41.114 69.065 6.139 1.00 29.58 41 ARG B CA 1
ATOM 2237 C C . ARG B 1 41 ? 41.651 70.164 7.019 1.00 28.64 41 ARG B C 1
ATOM 2238 O O . ARG B 1 41 ? 42.490 69.935 7.884 1.00 28.75 41 ARG B O 1
ATOM 2246 N N . CYS B 1 42 ? 41.165 71.382 6.817 1.00 29.95 42 CYS B N 1
ATOM 2247 C CA . CYS B 1 42 ? 41.553 72.493 7.713 1.00 29.08 42 CYS B CA 1
ATOM 2248 C C . CYS B 1 42 ? 41.333 72.106 9.201 1.00 28.58 42 CYS B C 1
ATOM 2249 O O . CYS B 1 42 ? 42.210 72.349 10.055 1.00 30.33 42 CYS B O 1
ATOM 2252 N N . ILE B 1 43 ? 40.186 71.482 9.495 1.00 28.65 43 ILE B N 1
ATOM 2253 C CA . ILE B 1 43 ? 39.856 71.039 10.837 1.00 29.80 43 ILE B CA 1
ATOM 2254 C C . ILE B 1 43 ? 40.793 69.972 11.366 1.00 28.47 43 ILE B C 1
ATOM 2255 O O . ILE B 1 43 ? 41.381 70.155 12.479 1.00 30.29 43 ILE B O 1
ATOM 2260 N N . TYR B 1 44 ? 40.977 68.859 10.642 1.00 29.20 44 TYR B N 1
ATOM 2261 C CA . TYR B 1 44 ? 41.858 67.845 11.175 1.00 29.78 44 TYR B CA 1
ATOM 2262 C C . TYR B 1 44 ? 43.322 68.267 11.281 1.00 30.34 44 TYR B C 1
ATOM 2263 O O . TYR B 1 44 ? 44.033 67.834 12.186 1.00 31.35 44 TYR B O 1
ATOM 2272 N N . MET B 1 45 ? 43.753 69.236 10.454 1.00 29.79 45 MET B N 1
ATOM 2273 C CA . MET B 1 45 ? 45.096 69.790 10.582 1.00 29.58 45 MET B CA 1
ATOM 2274 C C . MET B 1 45 ? 45.241 70.639 11.860 1.00 29.48 45 MET B C 1
ATOM 2275 O O . MET B 1 45 ? 46.246 70.546 12.611 1.00 30.61 45 MET B O 1
ATOM 2280 N N . GLU B 1 46 ? 44.207 71.419 12.194 1.00 29.20 46 GLU B N 1
ATOM 2281 C CA . GLU B 1 46 ? 44.221 72.134 13.502 1.00 30.01 46 GLU B CA 1
ATOM 2282 C C . GLU B 1 46 ? 44.120 71.133 14.665 1.00 29.60 46 GLU B C 1
ATOM 2283 O O . GLU B 1 46 ? 44.684 71.366 15.717 1.00 30.06 46 GLU B O 1
ATOM 2289 N N . CYS B 1 47 ? 43.421 70.012 14.461 1.00 30.01 47 CYS B N 1
ATOM 2290 C CA . CYS B 1 47 ? 43.378 68.957 15.484 1.00 30.69 47 CYS B CA 1
ATOM 2291 C C . CYS B 1 47 ? 44.768 68.443 15.802 1.00 30.74 47 CYS B C 1
ATOM 2292 O O . CYS B 1 47 ? 45.051 68.134 16.964 1.00 31.07 47 CYS B O 1
ATOM 2295 N N . ALA B 1 48 ? 45.598 68.259 14.766 1.00 29.72 48 ALA B N 1
ATOM 2296 C CA . ALA B 1 48 ? 46.992 67.867 14.940 1.00 30.75 48 ALA B CA 1
ATOM 2297 C C . ALA B 1 48 ? 47.729 68.920 15.775 1.00 30.44 48 ALA B C 1
ATOM 2298 O O . ALA B 1 48 ? 48.450 68.594 16.719 1.00 31.25 48 ALA B O 1
ATOM 2300 N N . GLU B 1 49 ? 47.524 70.186 15.487 1.00 30.10 49 GLU B N 1
ATOM 2301 C CA . GLU B 1 49 ? 48.151 71.233 16.279 1.00 29.81 49 GLU B CA 1
ATOM 2302 C C . GLU B 1 49 ? 47.681 71.179 17.726 1.00 29.60 49 GLU B C 1
ATOM 2303 O O . GLU B 1 49 ? 48.449 71.421 18.643 1.00 32.10 49 GLU B O 1
ATOM 2309 N N . LEU B 1 50 ? 46.409 70.875 17.916 1.00 29.82 50 LEU B N 1
ATOM 2310 C CA . LEU B 1 50 ? 45.849 70.760 19.248 1.00 30.29 50 LEU B CA 1
ATOM 2311 C C . LEU B 1 50 ? 46.474 69.616 19.998 1.00 30.10 50 LEU B C 1
ATOM 2312 O O . LEU B 1 50 ? 46.910 69.793 21.115 1.00 30.65 50 LEU B O 1
ATOM 2317 N N . ILE B 1 51 ? 46.520 68.437 19.378 1.00 30.08 51 ILE B N 1
ATOM 2318 C CA . ILE B 1 51 ? 47.179 67.264 20.012 1.00 29.62 51 ILE B CA 1
ATOM 2319 C C . ILE B 1 51 ? 48.586 67.621 20.461 1.00 29.73 51 ILE B C 1
ATOM 2320 O O . ILE B 1 51 ? 49.000 67.300 21.550 1.00 29.91 51 ILE B O 1
ATOM 2325 N N . ASP B 1 52 ? 49.295 68.353 19.603 1.00 29.49 52 ASP B N 1
ATOM 2326 C CA . ASP B 1 52 ? 50.698 68.738 19.867 1.00 30.53 52 ASP B CA 1
ATOM 2327 C C . ASP B 1 52 ? 50.853 69.731 21.006 1.00 30.44 52 ASP B C 1
ATOM 2328 O O . ASP B 1 52 ? 51.976 70.029 21.430 1.00 32.71 52 ASP B O 1
ATOM 2333 N N . SER B 1 53 ? 49.733 70.270 21.485 1.00 30.17 53 SER B N 1
ATOM 2334 C CA . SER B 1 53 ? 49.719 71.168 22.647 1.00 30.37 53 SER B CA 1
ATOM 2335 C C . SER B 1 53 ? 49.803 70.368 23.988 1.00 31.69 53 SER B C 1
ATOM 2336 O O . SER B 1 53 ? 50.000 70.948 25.070 1.00 33.30 53 SER B O 1
ATOM 2339 N N . PHE B 1 54 ? 49.597 69.059 23.897 1.00 30.71 54 PHE B N 1
ATOM 2340 C CA . PHE B 1 54 ? 49.697 68.124 25.016 1.00 30.80 54 PHE B CA 1
ATOM 2341 C C . PHE B 1 54 ? 50.939 67.282 24.938 1.00 32.76 54 PHE B C 1
ATOM 2342 O O . PHE B 1 54 ? 51.523 67.116 23.868 1.00 32.41 54 PHE B O 1
ATOM 2350 N N . THR B 1 55 ? 51.302 66.684 26.061 1.00 33.40 55 THR B N 1
ATOM 2351 C CA . THR B 1 55 ? 52.493 65.829 26.088 1.00 33.10 55 THR B CA 1
ATOM 2352 C C . THR B 1 55 ? 52.033 64.401 25.708 1.00 33.90 55 THR B C 1
ATOM 2353 O O . THR B 1 55 ? 51.994 63.475 26.511 1.00 35.68 55 THR B O 1
ATOM 2357 N N . TRP B 1 56 ? 51.642 64.253 24.450 1.00 30.11 56 TRP B N 1
ATOM 2358 C CA . TRP B 1 56 ? 51.143 62.973 23.956 1.00 30.89 56 TRP B CA 1
ATOM 2359 C C . TRP B 1 56 ? 52.268 61.994 23.582 1.00 29.68 56 TRP B C 1
ATOM 2360 O O . TRP B 1 56 ? 52.083 60.765 23.567 1.00 31.31 56 TRP B O 1
ATOM 2371 N N . LYS B 1 57 ? 53.426 62.539 23.220 1.00 29.59 57 LYS B N 1
ATOM 2372 C CA . LYS B 1 57 ? 54.505 61.709 22.722 1.00 29.00 57 LYS B CA 1
ATOM 2373 C C . LYS B 1 57 ? 55.117 60.935 23.862 1.00 29.33 57 LYS B C 1
ATOM 2374 O O . LYS B 1 57 ? 55.434 61.510 24.917 1.00 29.39 57 LYS B O 1
ATOM 2380 N N . HIS B 1 58 ? 55.314 59.630 23.683 1.00 28.12 58 HIS B N 1
ATOM 2381 C CA . HIS B 1 58 ? 55.864 58.804 24.733 1.00 26.62 58 HIS B CA 1
ATOM 2382 C C . HIS B 1 58 ? 57.399 58.805 24.772 1.00 27.33 58 HIS B C 1
ATOM 2383 O O . HIS B 1 58 ? 58.018 58.131 25.602 1.00 27.75 58 HIS B O 1
ATOM 2390 N N . TRP B 1 59 ? 57.993 59.470 23.757 1.00 27.04 59 TRP B N 1
ATOM 2391 C CA . TRP B 1 59 ? 59.425 59.448 23.547 1.00 27.18 59 TRP B CA 1
ATOM 2392 C C . TRP B 1 59 ? 60.116 60.795 23.560 1.00 27.36 59 TRP B C 1
ATOM 2393 O O . TRP B 1 59 ? 61.329 60.846 23.275 1.00 27.69 59 TRP B O 1
ATOM 2404 N N . LYS B 1 60 ? 59.380 61.868 23.839 1.00 29.90 60 LYS B N 1
ATOM 2405 C CA . LYS B 1 60 ? 59.920 63.221 23.663 1.00 29.13 60 LYS B CA 1
ATOM 2406 C C . LYS B 1 60 ? 59.374 64.114 24.731 1.00 30.63 60 LYS B C 1
ATOM 2407 O O . LYS B 1 60 ? 58.153 64.180 24.928 1.00 30.74 60 LYS B O 1
ATOM 2413 N N . ASN B 1 61 ? 60.264 64.863 25.369 1.00 30.84 61 ASN B N 1
ATOM 2414 C CA . ASN B 1 61 ? 59.839 65.902 26.366 1.00 31.69 61 ASN B CA 1
ATOM 2415 C C . ASN B 1 61 ? 58.769 65.380 27.337 1.00 31.24 61 ASN B C 1
ATOM 2416 O O . ASN B 1 61 ? 57.746 66.018 27.560 1.00 33.30 61 ASN B O 1
ATOM 2421 N N . ILE B 1 62 ? 59.014 64.215 27.915 1.00 31.24 62 ILE B N 1
ATOM 2422 C CA . ILE B 1 62 ? 57.937 63.468 28.555 1.00 32.42 62 ILE B CA 1
ATOM 2423 C C . ILE B 1 62 ? 57.480 64.068 29.870 1.00 33.72 62 ILE B C 1
ATOM 2424 O O . ILE B 1 62 ? 56.425 63.700 30.331 1.00 36.18 62 ILE B O 1
ATOM 2429 N N . SER B 1 63 ? 58.259 64.991 30.443 1.00 33.30 63 SER B N 1
ATOM 2430 C CA . SER B 1 63 ? 57.885 65.683 31.691 1.00 34.51 63 SER B CA 1
ATOM 2431 C C . SER B 1 63 ? 57.235 67.047 31.433 1.00 34.09 63 SER B C 1
ATOM 2432 O O . SER B 1 63 ? 56.866 67.754 32.397 1.00 33.71 63 SER B O 1
ATOM 2435 N N . SER B 1 64 ? 57.180 67.462 30.169 1.00 34.63 64 SER B N 1
ATOM 2436 C CA . SER B 1 64 ? 56.569 68.766 29.870 1.00 36.39 64 SER B CA 1
ATOM 2437 C C . SER B 1 64 ? 55.099 68.731 30.193 1.00 36.79 64 SER B C 1
ATOM 2438 O O . SER B 1 64 ? 54.453 67.672 30.166 1.00 38.21 64 SER B O 1
ATOM 2441 N N . LEU B 1 65 ? 54.544 69.895 30.497 1.00 36.97 65 LEU B N 1
ATOM 2442 C CA . LEU B 1 65 ? 53.132 69.964 30.853 1.00 37.40 65 LEU B CA 1
ATOM 2443 C C . LEU B 1 65 ? 52.394 70.544 29.674 1.00 36.89 65 LEU B C 1
ATOM 2444 O O . LEU B 1 65 ? 53.004 71.070 28.712 1.00 37.22 65 LEU B O 1
ATOM 2449 N N . THR B 1 66 ? 51.088 70.388 29.726 1.00 34.37 66 THR B N 1
ATOM 2450 C CA . THR B 1 66 ? 50.211 70.905 28.687 1.00 34.36 66 THR B CA 1
ATOM 2451 C C . THR B 1 66 ? 50.386 72.417 28.459 1.00 33.85 66 THR B C 1
ATOM 2452 O O . THR B 1 66 ? 50.519 73.201 29.407 1.00 34.48 66 THR B O 1
ATOM 2456 N N . ASN B 1 67 ? 50.360 72.832 27.190 1.00 34.31 67 ASN B N 1
ATOM 2457 C CA . ASN B 1 67 ? 50.350 74.249 26.860 1.00 34.50 67 ASN B CA 1
ATOM 2458 C C . ASN B 1 67 ? 48.899 74.732 26.714 1.00 33.56 67 ASN B C 1
ATOM 2459 O O . ASN B 1 67 ? 48.356 74.730 25.607 1.00 32.42 67 ASN B O 1
ATOM 2464 N N . TRP B 1 68 ? 48.272 75.139 27.822 1.00 33.32 68 TRP B N 1
ATOM 2465 C CA . TRP B 1 68 ? 46.860 75.481 27.759 1.00 33.34 68 TRP B CA 1
ATOM 2466 C C . TRP B 1 68 ? 46.592 76.740 26.959 1.00 34.00 68 TRP B C 1
ATOM 2467 O O . TRP B 1 68 ? 45.513 76.894 26.401 1.00 34.32 68 TRP B O 1
ATOM 2478 N N . GLU B 1 69 ? 47.584 77.641 26.929 1.00 35.06 69 GLU B N 1
ATOM 2479 C CA . GLU B 1 69 ? 47.460 78.806 26.099 1.00 36.30 69 GLU B CA 1
ATOM 2480 C C . GLU B 1 69 ? 47.263 78.400 24.649 1.00 34.17 69 GLU B C 1
ATOM 2481 O O . GLU B 1 69 ? 46.346 78.925 23.974 1.00 34.58 69 GLU B O 1
ATOM 2487 N N . ASN B 1 70 ? 48.089 77.457 24.168 1.00 33.09 70 ASN B N 1
ATOM 2488 C CA . ASN B 1 70 ? 47.969 77.050 22.795 1.00 32.17 70 ASN B CA 1
ATOM 2489 C C . ASN B 1 70 ? 46.723 76.211 22.574 1.00 32.69 70 ASN B C 1
ATOM 2490 O O . ASN B 1 70 ? 46.138 76.256 21.505 1.00 32.93 70 ASN B O 1
ATOM 2495 N N . VAL B 1 71 ? 46.319 75.455 23.588 1.00 30.62 71 VAL B N 1
ATOM 2496 C CA . VAL B 1 71 ? 45.074 74.677 23.494 1.00 31.17 71 VAL B CA 1
ATOM 2497 C C . VAL B 1 71 ? 43.944 75.616 23.096 1.00 31.12 71 VAL B C 1
ATOM 2498 O O . VAL B 1 71 ? 43.173 75.314 22.187 1.00 32.32 71 VAL B O 1
ATOM 2502 N N . ARG B 1 72 ? 43.829 76.758 23.801 1.00 31.87 72 ARG B N 1
ATOM 2503 C CA . ARG B 1 72 ? 42.754 77.718 23.515 1.00 33.14 72 ARG B CA 1
ATOM 2504 C C . ARG B 1 72 ? 42.810 78.220 22.066 1.00 32.97 72 ARG B C 1
ATOM 2505 O O . ARG B 1 72 ? 41.769 78.282 21.384 1.00 33.81 72 ARG B O 1
ATOM 2519 N N . ILE B 1 73 ? 44.012 78.539 21.591 1.00 32.22 73 ILE B N 1
ATOM 2520 C CA . ILE B 1 73 ? 44.213 79.028 20.231 1.00 33.46 73 ILE B CA 1
ATOM 2521 C C . ILE B 1 73 ? 43.756 77.979 19.215 1.00 31.89 73 ILE B C 1
ATOM 2522 O O . ILE B 1 73 ? 43.079 78.309 18.256 1.00 32.27 73 ILE B O 1
ATOM 2527 N N . GLU B 1 74 ? 44.116 76.712 19.397 1.00 30.77 74 GLU B N 1
ATOM 2528 C CA . GLU B 1 74 ? 43.729 75.672 18.426 1.00 30.87 74 GLU B CA 1
ATOM 2529 C C . GLU B 1 74 ? 42.249 75.351 18.476 1.00 30.99 74 GLU B C 1
ATOM 2530 O O . GLU B 1 74 ? 41.647 75.125 17.420 1.00 30.78 74 GLU B O 1
ATOM 2536 N N . ILE B 1 75 ? 41.634 75.375 19.674 1.00 30.82 75 ILE B N 1
ATOM 2537 C CA . ILE B 1 75 ? 40.191 75.213 19.777 1.00 30.14 75 ILE B CA 1
ATOM 2538 C C . ILE B 1 75 ? 39.502 76.338 18.985 1.00 29.84 75 ILE B C 1
ATOM 2539 O O . ILE B 1 75 ? 38.546 76.105 18.271 1.00 31.07 75 ILE B O 1
ATOM 2544 N N . VAL B 1 76 ? 40.041 77.555 19.078 1.00 30.55 76 VAL B N 1
ATOM 2545 C CA . VAL B 1 76 ? 39.529 78.692 18.307 1.00 30.47 76 VAL B CA 1
ATOM 2546 C C . VAL B 1 76 ? 39.779 78.569 16.805 1.00 30.84 76 VAL B C 1
ATOM 2547 O O . VAL B 1 76 ? 38.889 78.900 15.981 1.00 30.80 76 VAL B O 1
ATOM 2551 N N . ASP B 1 77 ? 40.958 78.063 16.404 1.00 29.71 77 ASP B N 1
ATOM 2552 C CA . ASP B 1 77 ? 41.196 77.800 14.979 1.00 30.43 77 ASP B CA 1
ATOM 2553 C C . ASP B 1 77 ? 40.205 76.775 14.401 1.00 31.16 77 ASP B C 1
ATOM 2554 O O . ASP B 1 77 ? 39.651 76.922 13.295 1.00 30.52 77 ASP B O 1
ATOM 2559 N N . ILE B 1 78 ? 39.963 75.710 15.143 1.00 30.19 78 ILE B N 1
ATOM 2560 C CA . ILE B 1 78 ? 38.947 74.736 14.723 1.00 30.32 78 ILE B CA 1
ATOM 2561 C C . ILE B 1 78 ? 37.595 75.434 14.562 1.00 29.22 78 ILE B C 1
ATOM 2562 O O . ILE B 1 78 ? 36.881 75.223 13.565 1.00 30.64 78 ILE B O 1
ATOM 2567 N N . TRP B 1 79 ? 37.259 76.327 15.497 1.00 29.63 79 TRP B N 1
ATOM 2568 C CA . TRP B 1 79 ? 35.950 76.985 15.444 1.00 29.40 79 TRP B CA 1
ATOM 2569 C C . TRP B 1 79 ? 35.816 77.844 14.176 1.00 29.71 79 TRP B C 1
ATOM 2570 O O . TRP B 1 79 ? 34.745 77.903 13.584 1.00 30.74 79 TRP B O 1
ATOM 2581 N N . HIS B 1 80 ? 36.899 78.512 13.758 1.00 30.13 80 HIS B N 1
ATOM 2582 C CA . HIS B 1 80 ? 36.836 79.292 12.507 1.00 29.23 80 HIS B CA 1
ATOM 2583 C C . HIS B 1 80 ? 36.371 78.367 11.361 1.00 29.48 80 HIS B C 1
ATOM 2584 O O . HIS B 1 80 ? 35.551 78.728 10.520 1.00 28.85 80 HIS B O 1
ATOM 2591 N N . PHE B 1 81 ? 36.928 77.165 11.329 1.00 29.67 81 PHE B N 1
ATOM 2592 C CA . PHE B 1 81 ? 36.643 76.251 10.205 1.00 30.03 81 PHE B CA 1
ATOM 2593 C C . PHE B 1 81 ? 35.268 75.606 10.340 1.00 30.00 81 PHE B C 1
ATOM 2594 O O . PHE B 1 81 ? 34.586 75.383 9.352 1.00 29.30 81 PHE B O 1
ATOM 2602 N N . ILE B 1 82 ? 34.810 75.368 11.568 1.00 30.34 82 ILE B N 1
ATOM 2603 C CA . ILE B 1 82 ? 33.430 74.889 11.770 1.00 31.63 82 ILE B CA 1
ATOM 2604 C C . ILE B 1 82 ? 32.396 75.959 11.351 1.00 31.45 82 ILE B C 1
ATOM 2605 O O . ILE B 1 82 ? 31.422 75.690 10.635 1.00 30.33 82 ILE B O 1
ATOM 2610 N N . LEU B 1 83 ? 32.628 77.183 11.761 1.00 30.17 83 LEU B N 1
ATOM 2611 C CA . LEU B 1 83 ? 31.787 78.305 11.287 1.00 30.48 83 LEU B CA 1
ATOM 2612 C C . LEU B 1 83 ? 31.755 78.370 9.750 1.00 30.90 83 LEU B C 1
ATOM 2613 O O . LEU B 1 83 ? 30.722 78.609 9.154 1.00 30.77 83 LEU B O 1
ATOM 2618 N N . SER B 1 84 ? 32.906 78.160 9.120 1.00 31.62 84 SER B N 1
ATOM 2619 C CA . SER B 1 84 ? 33.011 78.180 7.665 1.00 30.77 84 SER B CA 1
ATOM 2620 C C . SER B 1 84 ? 32.126 77.073 7.079 1.00 30.80 84 SER B C 1
ATOM 2621 O O . SER B 1 84 ? 31.364 77.297 6.119 1.00 32.11 84 SER B O 1
ATOM 2624 N N . LEU B 1 85 ? 32.171 75.884 7.691 1.00 31.59 85 LEU B N 1
ATOM 2625 C CA . LEU B 1 85 ? 31.268 74.800 7.233 1.00 33.10 85 LEU B CA 1
ATOM 2626 C C . LEU B 1 85 ? 29.815 75.102 7.425 1.00 35.21 85 LEU B C 1
ATOM 2627 O O . LEU B 1 85 ? 28.985 74.801 6.546 1.00 35.39 85 LEU B O 1
ATOM 2632 N N . LEU B 1 86 ? 29.464 75.650 8.600 1.00 32.42 86 LEU B N 1
ATOM 2633 C CA . LEU B 1 86 ? 28.095 76.041 8.835 1.00 34.57 86 LEU B CA 1
ATOM 2634 C C . LEU B 1 86 ? 27.598 77.018 7.739 1.00 35.05 86 LEU B C 1
ATOM 2635 O O . LEU B 1 86 ? 26.465 76.923 7.248 1.00 36.64 86 LEU B O 1
ATOM 2640 N N . LEU B 1 87 ? 28.439 77.987 7.410 1.00 35.26 87 LEU B N 1
ATOM 2641 C CA . LEU B 1 87 ? 28.095 78.975 6.402 1.00 36.80 87 LEU B CA 1
ATOM 2642 C C . LEU B 1 87 ? 28.073 78.337 4.999 1.00 39.92 87 LEU B C 1
ATOM 2643 O O . LEU B 1 87 ? 27.222 78.711 4.196 1.00 43.93 87 LEU B O 1
ATOM 2648 N N . GLU B 1 88 ? 29.002 77.426 4.721 1.00 41.49 88 GLU B N 1
ATOM 2649 C CA . GLU B 1 88 ? 29.062 76.710 3.429 1.00 41.81 88 GLU B CA 1
ATOM 2650 C C . GLU B 1 88 ? 27.815 75.865 3.357 1.00 43.13 88 GLU B C 1
ATOM 2651 O O . GLU B 1 88 ? 27.078 75.925 2.346 1.00 44.66 88 GLU B O 1
ATOM 2657 N N . ASP B 1 97 ? 19.601 82.826 6.956 1.00 47.31 97 ASP B N 1
ATOM 2658 C CA . ASP B 1 97 ? 20.811 83.604 7.207 1.00 45.63 97 ASP B CA 1
ATOM 2659 C C . ASP B 1 97 ? 21.467 83.254 8.546 1.00 45.51 97 ASP B C 1
ATOM 2660 O O . ASP B 1 97 ? 21.363 82.112 9.054 1.00 45.21 97 ASP B O 1
ATOM 2665 N N . PHE B 1 98 ? 22.159 84.245 9.099 1.00 43.80 98 PHE B N 1
ATOM 2666 C CA . PHE B 1 9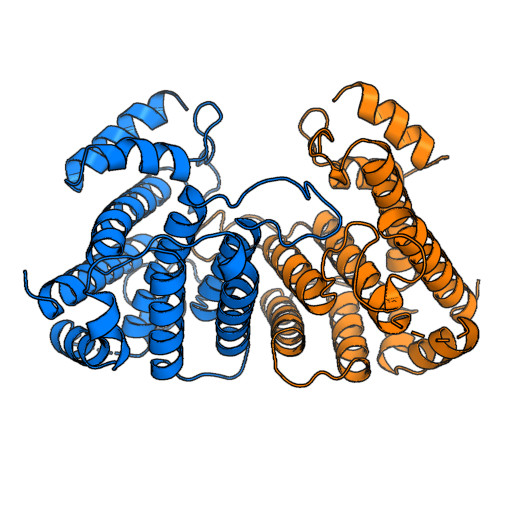8 ? 22.982 84.022 10.282 1.00 42.51 98 PHE B CA 1
ATOM 2667 C C . PHE B 1 98 ? 22.088 83.678 11.446 1.00 40.16 98 PHE B C 1
ATOM 2668 O O . PHE B 1 98 ? 22.457 82.853 12.263 1.00 38.49 98 PHE B O 1
ATOM 2676 N N . LYS B 1 99 ? 20.910 84.311 11.524 1.00 39.19 99 LYS B N 1
ATOM 2677 C CA . LYS B 1 99 ? 19.994 84.073 12.625 1.00 39.76 99 LYS B CA 1
ATOM 2678 C C . LYS B 1 99 ? 19.637 82.602 12.677 1.00 39.17 99 LYS B C 1
ATOM 2679 O O . LYS B 1 99 ? 19.660 81.980 13.744 1.00 38.63 99 LYS B O 1
ATOM 2685 N N . ALA B 1 100 ? 19.309 82.038 11.520 1.00 39.15 100 ALA B N 1
ATOM 2686 C CA . ALA B 1 100 ? 18.891 80.643 11.468 1.00 38.98 100 ALA B CA 1
ATOM 2687 C C . ALA B 1 100 ? 20.015 79.700 11.857 1.00 38.41 100 ALA B C 1
ATOM 2688 O O . ALA B 1 100 ? 19.778 78.694 12.566 1.00 38.01 100 ALA B O 1
ATOM 2690 N N . ILE B 1 101 ? 21.253 80.015 11.436 1.00 37.34 101 ILE B N 1
ATOM 2691 C CA . ILE B 1 101 ? 22.376 79.176 11.772 1.00 37.55 101 ILE B CA 1
ATOM 2692 C C . ILE B 1 101 ? 22.617 79.222 13.278 1.00 35.87 101 ILE B C 1
ATOM 2693 O O . ILE B 1 101 ? 22.801 78.183 13.912 1.00 36.24 101 ILE B O 1
ATOM 2698 N N . ALA B 1 102 ? 22.617 80.435 13.842 1.00 35.60 102 ALA B N 1
ATOM 2699 C CA . ALA B 1 102 ? 22.839 80.611 15.272 1.00 34.50 102 ALA B CA 1
ATOM 2700 C C . ALA B 1 102 ? 21.778 79.845 16.084 1.00 34.35 102 ALA B C 1
ATOM 2701 O O . ALA B 1 102 ? 22.085 79.228 17.112 1.00 33.06 102 ALA B O 1
ATOM 2703 N N . THR B 1 103 ? 20.548 79.845 15.578 1.00 34.64 103 THR B N 1
ATOM 2704 C CA . THR B 1 103 ? 19.454 79.146 16.206 1.00 34.91 103 THR B CA 1
ATOM 2705 C C . THR B 1 103 ? 19.688 77.659 16.261 1.00 35.91 103 THR B C 1
ATOM 2706 O O . THR B 1 103 ? 19.417 77.026 17.274 1.00 36.73 103 THR B O 1
ATOM 2710 N N . GLU B 1 104 ? 20.218 77.084 15.191 1.00 35.94 104 GLU B N 1
ATOM 2711 C CA . GLU B 1 104 ? 20.585 75.662 15.210 1.00 37.17 104 GLU B CA 1
ATOM 2712 C C . GLU B 1 104 ? 21.711 75.312 16.191 1.00 36.19 104 GLU B C 1
ATOM 2713 O O . GLU B 1 104 ? 21.660 74.306 16.882 1.00 35.44 104 GLU B O 1
ATOM 2719 N N . VAL B 1 105 ? 22.748 76.136 16.232 1.00 35.54 105 VAL B N 1
ATOM 2720 C CA . VAL B 1 105 ? 23.869 75.895 17.114 1.00 35.46 105 VAL B CA 1
ATOM 2721 C C . VAL B 1 105 ? 23.392 75.980 18.593 1.00 35.55 105 VAL B C 1
ATOM 2722 O O . VAL B 1 105 ? 23.746 75.160 19.440 1.00 36.88 105 VAL B O 1
ATOM 2726 N N . ASN B 1 106 ? 22.539 76.940 18.855 1.00 36.26 106 ASN B N 1
ATOM 2727 C CA . ASN B 1 106 ? 22.143 77.215 20.228 1.00 36.69 106 ASN B CA 1
ATOM 2728 C C . ASN B 1 106 ? 21.266 76.082 20.753 1.00 39.54 106 ASN B C 1
ATOM 2729 O O . ASN B 1 106 ? 21.051 75.948 21.958 1.00 40.25 106 ASN B O 1
ATOM 2734 N N . ALA B 1 107 ? 20.744 75.272 19.827 1.00 40.35 107 ALA B N 1
ATOM 2735 C CA . ALA B 1 107 ? 19.836 74.178 20.159 1.00 40.88 107 ALA B CA 1
ATOM 2736 C C . ALA B 1 107 ? 20.599 72.899 20.469 1.00 41.64 107 ALA B C 1
ATOM 2737 O O . ALA B 1 107 ? 19.993 71.916 20.921 1.00 40.77 107 ALA B O 1
ATOM 2739 N N . VAL B 1 108 ? 21.913 72.910 20.235 1.00 41.27 108 VAL B N 1
ATOM 2740 C CA . VAL B 1 108 ? 22.760 71.762 20.516 1.00 42.74 108 VAL B CA 1
ATOM 2741 C C . VAL B 1 108 ? 22.804 71.677 22.041 1.00 42.96 108 VAL B C 1
ATOM 2742 O O . VAL B 1 108 ? 23.192 72.634 22.693 1.00 41.95 108 VAL B O 1
ATOM 2746 N N . SER B 1 109 ? 22.364 70.562 22.615 1.00 43.86 109 SER B N 1
ATOM 2747 C CA . SER B 1 109 ? 22.293 70.468 24.077 1.00 43.69 109 SER B CA 1
ATOM 2748 C C . SER B 1 109 ? 23.634 70.751 24.771 1.00 43.45 109 SER B C 1
ATOM 2749 O O . SER B 1 109 ? 23.667 71.474 25.777 1.00 44.31 109 SER B O 1
ATOM 2752 N N . VAL B 1 110 ? 24.738 70.205 24.249 1.00 41.11 110 VAL B N 1
ATOM 2753 C CA . VAL B 1 110 ? 26.040 70.477 24.866 1.00 41.84 110 VAL B CA 1
ATOM 2754 C C . VAL B 1 110 ? 26.390 71.967 24.766 1.00 41.61 110 VAL B C 1
ATOM 2755 O O . VAL B 1 110 ? 27.147 72.499 25.593 1.00 40.46 110 VAL B O 1
ATOM 2759 N N . PHE B 1 111 ? 25.794 72.663 23.800 1.00 41.47 111 PHE B N 1
ATOM 2760 C CA . PHE B 1 111 ? 26.104 74.076 23.662 1.00 41.01 111 PHE B CA 1
ATOM 2761 C C . PHE B 1 111 ? 25.626 74.796 24.927 1.00 39.71 111 PHE B C 1
ATOM 2762 O O . PHE B 1 111 ? 26.352 75.636 25.470 1.00 38.83 111 PHE B O 1
ATOM 2770 N N . GLN B 1 112 ? 24.445 74.460 25.443 1.00 40.35 112 GLN B N 1
ATOM 2771 C CA . GLN B 1 112 ? 23.959 75.131 26.654 1.00 40.23 112 GLN B CA 1
ATOM 2772 C C . GLN B 1 112 ? 24.946 74.961 27.811 1.00 40.36 112 GLN B 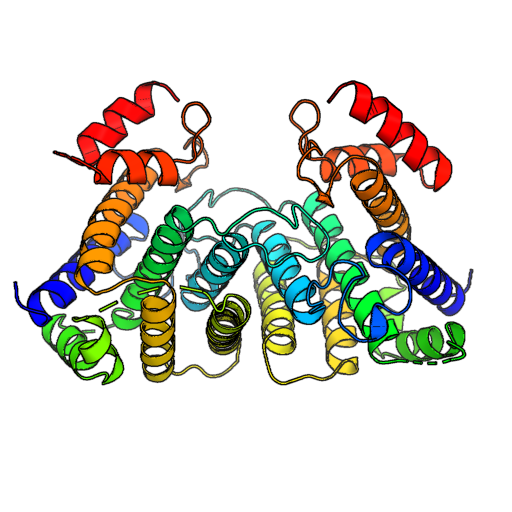C 1
ATOM 2773 O O . GLN B 1 112 ? 25.245 75.909 28.555 1.00 40.10 112 GLN B O 1
ATOM 2779 N N . ASP B 1 113 ? 25.474 73.754 27.968 1.00 39.17 113 ASP B N 1
ATOM 2780 C CA . ASP B 1 113 ? 26.421 73.500 29.029 1.00 39.41 113 ASP B CA 1
ATOM 2781 C C . ASP B 1 113 ? 27.640 74.361 28.828 1.00 38.94 113 ASP B C 1
ATOM 2782 O O . ASP B 1 113 ? 28.238 74.873 29.786 1.00 39.25 113 ASP B O 1
ATOM 2787 N N . PHE B 1 114 ? 28.009 74.511 27.561 1.00 37.22 114 PHE B N 1
ATOM 2788 C CA . PHE B 1 114 ? 29.191 75.289 27.201 1.00 37.29 114 PHE B CA 1
ATOM 2789 C C . PHE B 1 114 ? 29.072 76.772 27.544 1.00 36.52 114 PHE B C 1
ATOM 2790 O O . PHE B 1 114 ? 30.078 77.462 27.664 1.00 37.33 114 PHE B O 1
ATOM 2798 N N . CYS B 1 115 ? 27.850 77.282 27.699 1.00 36.54 115 CYS B N 1
ATOM 2799 C CA . CYS B 1 115 ? 27.663 78.691 27.985 1.00 38.65 115 CYS B CA 1
ATOM 2800 C C . CYS B 1 115 ? 27.816 78.986 29.475 1.00 40.76 115 CYS B C 1
ATOM 2801 O O . CYS B 1 115 ? 27.835 80.156 29.864 1.00 42.56 115 CYS B O 1
ATOM 2804 N N . LYS B 1 116 ? 27.912 77.942 30.302 1.00 42.38 116 LYS B N 1
ATOM 2805 C CA . LYS B 1 116 ? 28.049 78.106 31.768 1.00 43.34 116 LYS B CA 1
ATOM 2806 C C . LYS B 1 116 ? 29.441 78.637 32.178 1.00 44.59 116 LYS B C 1
ATOM 2807 O O . LYS B 1 116 ? 30.454 78.454 31.426 1.00 45.37 116 LYS B O 1
ATOM 2813 N N . GLY B 1 124 ? 42.359 68.315 33.700 1.00 52.32 124 GLY B N 1
ATOM 2814 C CA . GLY B 1 124 ? 43.055 67.022 33.663 1.00 52.44 124 GLY B CA 1
ATOM 2815 C C . GLY B 1 124 ? 42.459 66.059 32.627 1.00 51.64 124 GLY B C 1
ATOM 2816 O O . GLY B 1 124 ? 41.785 66.531 31.733 1.00 52.01 124 GLY B O 1
ATOM 2817 N N . ASP B 1 125 ? 42.626 64.737 32.854 1.00 49.97 125 ASP B N 1
ATOM 2818 C CA . ASP B 1 125 ? 42.340 63.587 31.931 1.00 48.46 125 ASP B CA 1
ATOM 2819 C C . ASP B 1 125 ? 42.767 63.811 30.494 1.00 43.53 125 ASP B C 1
ATOM 2820 O O . ASP B 1 125 ? 41.925 63.895 29.558 1.00 41.77 125 ASP B O 1
ATOM 2825 N N . ILE B 1 126 ? 44.074 63.919 30.313 1.00 39.54 126 ILE B N 1
ATOM 2826 C CA . ILE B 1 126 ? 44.554 64.368 29.008 1.00 34.66 126 ILE B CA 1
ATOM 2827 C C . ILE B 1 126 ? 44.293 63.276 27.947 1.00 33.74 126 ILE B C 1
ATOM 2828 O O . ILE B 1 126 ? 43.938 63.590 26.812 1.00 31.76 126 ILE B O 1
ATOM 2833 N N . TYR B 1 127 ? 44.461 62.016 28.319 1.00 33.22 127 TYR B N 1
ATOM 2834 C CA . TYR B 1 127 ? 44.324 60.975 27.307 1.00 33.87 127 TYR B CA 1
ATOM 2835 C C . TYR B 1 127 ? 42.841 60.911 26.837 1.00 32.73 127 TYR B C 1
ATOM 2836 O O . TYR B 1 127 ? 42.547 60.628 25.645 1.00 35.16 127 TYR B O 1
ATOM 2845 N N . GLY B 1 128 ? 41.904 61.267 27.699 1.00 34.16 128 GLY B N 1
ATOM 2846 C CA . GLY B 1 128 ? 40.500 61.419 27.306 1.00 33.93 128 GLY B CA 1
ATOM 2847 C C . GLY B 1 128 ? 40.237 62.541 26.336 1.00 33.28 128 GLY B C 1
ATOM 2848 O O . GLY B 1 128 ? 39.489 62.403 25.361 1.00 34.35 128 GLY B O 1
ATOM 2849 N N . ILE B 1 129 ? 40.880 63.676 26.581 1.00 31.94 129 ILE B N 1
ATOM 2850 C CA . ILE B 1 129 ? 40.786 64.791 25.668 1.00 31.47 129 ILE B CA 1
ATOM 2851 C C . ILE B 1 129 ? 41.322 64.372 24.310 1.00 29.19 129 ILE B C 1
ATOM 2852 O O . ILE B 1 129 ? 40.725 64.623 23.255 1.00 30.52 129 ILE B O 1
ATOM 2857 N N . LEU B 1 130 ? 42.471 63.691 24.344 1.00 30.53 130 LEU B N 1
ATOM 2858 C CA . LEU B 1 130 ? 43.112 63.264 23.104 1.00 30.23 130 LEU B CA 1
ATOM 2859 C C . LEU B 1 130 ? 42.173 62.377 22.295 1.00 29.03 130 LEU B C 1
ATOM 2860 O O . LEU B 1 130 ? 42.106 62.455 21.047 1.00 30.37 130 LEU B O 1
ATOM 2865 N N . ASN B 1 131 ? 41.452 61.533 23.005 1.00 30.15 131 ASN B N 1
ATOM 2866 C CA . ASN B 1 131 ? 40.491 60.637 22.326 1.00 30.99 131 ASN B CA 1
ATOM 2867 C C . ASN B 1 131 ? 39.329 61.397 21.675 1.00 31.53 131 ASN B C 1
ATOM 2868 O O . ASN B 1 131 ? 38.897 61.055 20.574 1.00 31.58 131 ASN B O 1
ATOM 2873 N N . ASP B 1 132 ? 38.852 62.486 22.291 1.00 31.26 132 ASP B N 1
ATOM 2874 C CA . ASP B 1 132 ? 37.862 63.328 21.637 1.00 31.03 132 ASP B CA 1
ATOM 2875 C C . ASP B 1 132 ? 38.395 64.017 20.421 1.00 31.11 132 ASP B C 1
ATOM 2876 O O . ASP B 1 132 ? 37.712 64.142 19.429 1.00 32.41 132 ASP B O 1
ATOM 2881 N N . ILE B 1 133 ? 39.652 64.473 20.499 1.00 28.66 133 ILE B N 1
ATOM 2882 C CA . ILE B 1 133 ? 40.263 65.101 19.314 1.00 29.72 133 ILE B CA 1
ATOM 2883 C C . ILE B 1 133 ? 40.339 64.063 18.190 1.00 29.30 133 ILE B C 1
ATOM 2884 O O . ILE B 1 133 ? 40.085 64.335 17.003 1.00 30.14 133 ILE B O 1
ATOM 2889 N N . GLU B 1 134 ? 40.744 62.843 18.554 1.00 30.79 134 GLU B N 1
ATOM 2890 C CA . GLU B 1 134 ? 40.882 61.786 17.594 1.00 30.49 134 GLU B CA 1
ATOM 2891 C C . GLU B 1 134 ? 39.535 61.535 16.905 1.00 29.65 134 GLU B C 1
ATOM 2892 O O . GLU B 1 134 ? 39.478 61.284 15.666 1.00 30.84 134 GLU B O 1
ATOM 2898 N N . LEU B 1 135 ? 38.437 61.610 17.663 1.00 30.98 135 LEU B N 1
ATOM 2899 C CA . LEU B 1 135 ? 37.114 61.390 17.085 1.00 30.82 135 LEU B CA 1
ATOM 2900 C C . LEU B 1 135 ? 36.814 62.459 16.004 1.00 29.37 135 LEU B C 1
ATOM 2901 O O . LEU B 1 135 ? 36.252 62.128 14.916 1.00 30.01 135 LEU B O 1
ATOM 2906 N N . ILE B 1 136 ? 37.144 63.705 16.301 1.00 29.91 136 ILE B N 1
ATOM 2907 C CA . ILE B 1 136 ? 36.950 64.791 15.343 1.00 29.85 136 ILE B CA 1
ATOM 2908 C C . ILE B 1 136 ? 37.793 64.517 14.100 1.00 29.78 136 ILE B C 1
ATOM 2909 O O . ILE B 1 136 ? 37.319 64.675 12.979 1.00 30.25 136 ILE B O 1
ATOM 2914 N N . ILE B 1 137 ? 39.042 64.120 14.278 1.00 29.99 137 ILE B N 1
ATOM 2915 C CA . ILE B 1 137 ? 39.914 63.803 13.135 1.00 29.73 137 ILE B CA 1
ATOM 2916 C C . ILE B 1 137 ? 39.241 62.708 12.285 1.00 27.95 137 ILE B C 1
ATOM 2917 O O . ILE B 1 137 ? 39.191 62.781 11.067 1.00 29.56 137 ILE B O 1
ATOM 2922 N N . HIS B 1 138 ? 38.767 61.677 12.953 1.00 28.47 138 HIS B N 1
ATOM 2923 C CA . HIS B 1 138 ? 38.141 60.558 12.290 1.00 27.64 138 HIS B CA 1
ATOM 2924 C C . HIS B 1 138 ? 36.905 61.051 11.490 1.00 28.25 138 HIS B C 1
ATOM 2925 O O . HIS B 1 138 ? 36.730 60.682 10.344 1.00 27.99 138 HIS B O 1
ATOM 2932 N N . LYS B 1 139 ? 36.063 61.839 12.124 1.00 27.66 139 LYS B N 1
ATOM 2933 C CA . LYS B 1 139 ? 34.854 62.351 11.468 1.00 30.03 139 LYS B CA 1
ATOM 2934 C C . LYS B 1 139 ? 35.159 63.258 10.288 1.00 30.68 139 LYS B C 1
ATOM 2935 O O . LYS B 1 139 ? 34.378 63.328 9.336 1.00 34.83 139 LYS B O 1
ATOM 2941 N N . CYS B 1 140 ? 36.241 63.994 10.352 1.00 29.12 140 CYS B N 1
ATOM 2942 C CA . CYS B 1 140 ? 36.634 64.893 9.265 1.00 30.22 140 CYS B CA 1
ATOM 2943 C C . CYS B 1 140 ? 37.480 64.258 8.133 1.00 32.36 140 CYS B C 1
ATOM 2944 O O . CYS B 1 140 ? 37.835 64.922 7.160 1.00 34.76 140 CYS B O 1
ATOM 2947 N N . SER B 1 141 ? 37.791 62.983 8.236 1.00 30.39 141 SER B N 1
ATOM 2948 C CA . SER B 1 141 ? 38.646 62.329 7.261 1.00 29.78 141 SER B CA 1
ATOM 2949 C C . SER B 1 141 ? 38.026 61.137 6.560 1.00 30.52 141 SER B C 1
ATOM 2950 O O . SER B 1 141 ? 38.701 60.451 5.811 1.00 32.38 141 SER B O 1
ATOM 2953 N N . GLY B 1 142 ? 36.736 60.925 6.808 1.00 32.85 142 GLY B N 1
ATOM 2954 C CA . GLY B 1 142 ? 36.005 59.815 6.203 1.00 32.92 142 GLY B CA 1
ATOM 2955 C C . GLY B 1 142 ? 35.162 60.198 5.005 1.00 33.96 142 GLY B C 1
ATOM 2956 O O . GLY B 1 142 ? 35.096 61.342 4.597 1.00 33.51 142 GLY B O 1
ATOM 2957 N N . PHE B 1 143 ? 34.530 59.181 4.443 1.00 34.42 143 PHE B N 1
ATOM 2958 C CA . PHE B 1 143 ? 33.608 59.370 3.316 1.00 34.35 143 PHE B CA 1
ATOM 2959 C C . PHE B 1 143 ? 32.238 59.383 3.968 1.00 34.56 143 PHE B C 1
ATOM 2960 O O . PHE B 1 143 ? 31.753 58.336 4.415 1.00 35.42 143 PHE B O 1
ATOM 2968 N N . GLY B 1 144 ? 31.604 60.548 4.026 1.00 31.98 144 GLY B N 1
ATOM 2969 C CA . GLY B 1 144 ? 30.299 60.648 4.656 1.00 33.35 144 GLY B CA 1
ATOM 2970 C C . GLY B 1 144 ? 30.524 61.442 5.911 1.00 33.94 144 GLY B C 1
ATOM 2971 O O . GLY B 1 144 ? 31.335 61.035 6.765 1.00 37.62 144 GLY B O 1
ATOM 2972 N N . PHE B 1 145 ? 29.861 62.589 6.006 1.00 33.14 145 PHE B N 1
ATOM 2973 C CA . PHE B 1 145 ? 30.120 63.575 7.040 1.00 33.93 145 PHE B CA 1
ATOM 2974 C C . PHE B 1 145 ? 28.820 64.080 7.646 1.00 34.42 145 PHE B C 1
ATOM 2975 O O . PHE B 1 145 ? 27.866 64.317 6.901 1.00 34.85 145 PHE B O 1
ATOM 2983 N N . ASN B 1 146 ? 28.774 64.257 8.989 1.00 34.56 146 ASN B N 1
ATOM 2984 C CA . ASN B 1 146 ? 27.619 64.902 9.646 1.00 35.61 146 ASN B CA 1
ATOM 2985 C C . ASN B 1 146 ? 28.042 66.094 10.469 1.00 36.04 146 ASN B C 1
ATOM 2986 O O . ASN B 1 146 ? 28.654 65.934 11.552 1.00 35.67 146 ASN B O 1
ATOM 2991 N N . LEU B 1 147 ? 27.706 67.279 9.964 1.00 35.73 147 LEU B N 1
ATOM 2992 C CA . LEU B 1 147 ? 28.127 68.528 10.630 1.00 36.99 147 LEU B CA 1
ATOM 2993 C C . LEU B 1 147 ? 27.512 68.677 12.035 1.00 36.18 147 LEU B C 1
ATOM 2994 O O . LEU B 1 147 ? 28.186 69.115 12.983 1.00 36.56 147 LEU B O 1
ATOM 2999 N N . GLY B 1 148 ? 26.245 68.291 12.186 1.00 37.77 148 GLY B N 1
ATOM 3000 C CA . GLY B 1 148 ? 25.617 68.333 13.509 1.00 37.07 148 GLY B CA 1
ATOM 3001 C C . GLY B 1 148 ? 26.267 67.502 14.598 1.00 38.47 148 GLY B C 1
ATOM 3002 O O . GLY B 1 148 ? 26.446 67.968 15.747 1.00 38.26 148 GLY B O 1
ATOM 3003 N N . GLU B 1 149 ? 26.667 66.280 14.251 1.00 37.82 149 GLU B N 1
ATOM 3004 C CA . GLU B 1 149 ? 27.427 65.414 15.172 1.00 38.10 149 GLU B CA 1
ATOM 3005 C C . GLU B 1 149 ? 28.822 66.028 15.493 1.00 39.13 149 GLU B C 1
ATOM 3006 O O . GLU B 1 149 ? 29.368 65.875 16.610 1.00 41.59 149 GLU B O 1
ATOM 3012 N N . LEU B 1 150 ? 29.441 66.680 14.509 1.00 38.07 150 LEU B N 1
ATOM 3013 C CA . LEU B 1 150 ? 30.742 67.325 14.753 1.00 36.23 150 LEU B CA 1
ATOM 3014 C C . LEU B 1 150 ? 30.569 68.425 15.798 1.00 36.89 150 LEU B C 1
ATOM 3015 O O . LEU B 1 150 ? 31.395 68.580 16.724 1.00 36.30 150 LEU B O 1
ATOM 3020 N N . LEU B 1 151 ? 29.535 69.242 15.625 1.00 34.41 151 LEU B N 1
ATOM 3021 C CA . LEU B 1 151 ? 29.264 70.300 16.629 1.00 35.99 151 LEU B CA 1
ATOM 3022 C C . LEU B 1 151 ? 29.198 69.793 18.067 1.00 36.28 151 LEU B C 1
ATOM 3023 O O . LEU B 1 151 ? 29.773 70.360 18.973 1.00 36.08 151 LEU B O 1
ATOM 3028 N N . SER B 1 152 ? 28.424 68.740 18.303 1.00 35.21 152 SER B N 1
ATOM 3029 C CA . SER B 1 152 ? 28.324 68.216 19.631 1.00 35.27 152 SER B CA 1
ATOM 3030 C C . SER B 1 152 ? 29.685 67.743 20.182 1.00 34.01 152 SER B C 1
ATOM 3031 O O . SER B 1 152 ? 30.065 68.034 21.307 1.00 34.87 152 SER B O 1
ATOM 3034 N N . THR B 1 153 ? 30.423 67.007 19.351 1.00 32.64 153 THR B N 1
ATOM 3035 C CA . THR B 1 153 ? 31.757 66.505 19.757 1.00 32.30 153 THR B CA 1
ATOM 3036 C C . THR B 1 153 ? 32.693 67.668 20.073 1.00 32.24 153 THR B C 1
ATOM 3037 O O . THR B 1 153 ? 33.465 67.652 21.045 1.00 32.02 153 THR B O 1
ATOM 3041 N N . TYR B 1 154 ? 32.620 68.694 19.222 1.00 33.18 154 TYR B N 1
ATOM 3042 C CA . TYR B 1 154 ? 33.440 69.894 19.399 1.00 31.46 154 TYR B CA 1
ATOM 3043 C C . TYR B 1 154 ? 33.170 70.595 20.731 1.00 31.13 154 TYR B C 1
ATOM 3044 O O . TYR B 1 154 ? 34.102 70.889 21.502 1.00 31.38 154 TYR B O 1
ATOM 3053 N N . PHE B 1 155 ? 31.898 70.840 21.064 1.00 31.62 155 PHE B N 1
ATOM 3054 C CA . PHE B 1 155 ? 31.652 71.565 22.312 1.00 31.26 155 PHE B CA 1
ATOM 3055 C C . PHE B 1 155 ? 32.002 70.726 23.555 1.00 31.38 155 PHE B C 1
ATOM 3056 O O . PHE B 1 155 ? 32.526 71.252 24.532 1.00 33.38 155 PHE B O 1
ATOM 3064 N N . THR B 1 156 ? 31.789 69.410 23.465 1.00 31.24 156 THR B N 1
ATOM 3065 C CA . THR B 1 156 ? 32.192 68.488 24.522 1.00 32.05 156 THR B CA 1
ATOM 3066 C C . THR B 1 156 ? 33.702 68.599 24.766 1.00 32.42 156 THR B C 1
ATOM 3067 O O . THR B 1 156 ? 34.170 68.784 25.888 1.00 33.62 156 THR B O 1
ATOM 3071 N N . LEU B 1 157 ? 34.468 68.570 23.684 1.00 31.84 157 LEU B N 1
ATOM 3072 C CA . LEU B 1 157 ? 35.898 68.765 23.766 1.00 32.08 157 LEU B CA 1
ATOM 3073 C C . LEU B 1 157 ? 36.271 70.124 24.334 1.00 31.89 157 LEU B C 1
ATOM 3074 O O . LEU B 1 157 ? 37.185 70.247 25.162 1.00 31.76 157 LEU B O 1
ATOM 3079 N N . ALA B 1 158 ? 35.615 71.180 23.865 1.00 32.40 158 ALA B N 1
ATOM 3080 C CA . ALA B 1 158 ? 35.996 72.529 24.290 1.00 31.94 158 ALA B CA 1
ATOM 3081 C C . ALA B 1 158 ? 35.780 72.679 25.799 1.00 32.28 158 ALA B C 1
ATOM 3082 O O . ALA B 1 158 ? 36.579 73.314 26.497 1.00 32.40 158 ALA B O 1
ATOM 3084 N N . ILE B 1 159 ? 34.723 72.068 26.331 1.00 32.34 159 ILE B N 1
ATOM 3085 C CA . ILE B 1 159 ? 34.496 72.099 27.794 1.00 32.92 159 ILE B CA 1
ATOM 3086 C C . ILE B 1 159 ? 35.639 71.413 28.521 1.00 32.07 159 ILE B C 1
ATOM 3087 O O . ILE B 1 159 ? 36.159 71.897 29.555 1.00 32.79 159 ILE B O 1
ATOM 3092 N N . LYS B 1 160 ? 36.028 70.265 27.995 1.00 31.83 160 LYS B N 1
ATOM 3093 C CA . LYS B 1 160 ? 37.111 69.485 28.626 1.00 33.33 160 LYS B CA 1
ATOM 3094 C C . LYS B 1 160 ? 38.440 70.249 28.633 1.00 33.23 160 LYS B C 1
ATOM 3095 O O . LYS B 1 160 ? 39.275 70.063 29.551 1.00 34.93 160 LYS B O 1
ATOM 3101 N N . CYS B 1 161 ? 38.619 71.117 27.631 1.00 33.56 161 CYS B N 1
ATOM 3102 C CA . CYS B 1 161 ? 39.801 71.956 27.470 1.00 33.73 161 CYS B CA 1
ATOM 3103 C C . CYS B 1 161 ? 39.768 73.237 28.277 1.00 34.81 161 CYS B C 1
ATOM 3104 O O . CYS B 1 161 ? 40.676 74.098 28.168 1.00 37.19 161 CYS B O 1
ATOM 3107 N N . GLY B 1 162 ? 38.689 73.382 29.033 1.00 34.09 162 GLY B N 1
ATOM 3108 C CA . GLY B 1 162 ? 38.551 74.499 29.948 1.00 33.15 162 GLY B CA 1
ATOM 3109 C C . GLY B 1 162 ? 37.939 75.760 29.357 1.00 33.86 162 GLY B C 1
ATOM 3110 O O . GLY B 1 162 ? 38.018 76.828 29.973 1.00 34.84 162 GLY B O 1
ATOM 3111 N N . LEU B 1 163 ? 37.376 75.669 28.142 1.00 31.53 163 LEU B N 1
ATOM 3112 C CA . LEU B 1 163 ? 36.715 76.848 27.557 1.00 31.80 163 LEU B CA 1
ATOM 3113 C C . LEU B 1 163 ? 35.254 76.895 27.877 1.00 30.92 163 LEU B C 1
ATOM 3114 O O . LEU B 1 163 ? 34.632 75.898 28.203 1.00 32.14 163 LEU B O 1
ATOM 3119 N N . ASN B 1 164 ? 34.715 78.089 27.764 1.00 31.02 164 ASN B N 1
ATOM 3120 C CA . ASN B 1 164 ? 33.276 78.331 27.782 1.00 31.97 164 ASN B CA 1
ATOM 3121 C C . ASN B 1 164 ? 33.004 79.363 26.670 1.00 31.85 164 ASN B C 1
ATOM 3122 O O . ASN B 1 164 ? 33.916 79.768 25.961 1.00 30.93 164 ASN B O 1
ATOM 3127 N N . LEU B 1 165 ? 31.746 79.736 26.466 1.00 29.96 165 LEU B N 1
ATOM 3128 C CA . LEU B 1 165 ? 31.432 80.632 25.326 1.00 29.32 165 LEU B CA 1
ATOM 3129 C C . LEU B 1 165 ? 32.192 81.946 25.436 1.00 28.19 165 LEU B C 1
ATOM 3130 O O . LEU B 1 165 ? 32.600 82.484 24.437 1.00 28.12 165 LEU B O 1
ATOM 3135 N N . GLU B 1 166 ? 32.311 82.484 26.645 1.00 27.81 166 GLU B N 1
ATOM 3136 C CA . GLU B 1 166 ? 32.938 83.804 26.813 1.00 28.07 166 GLU B CA 1
ATOM 3137 C C . GLU B 1 166 ? 34.381 83.727 26.326 1.00 26.56 166 GLU B C 1
ATOM 3138 O O . GLU B 1 166 ? 34.845 84.544 25.542 1.00 27.51 166 GLU B O 1
ATOM 3144 N N . ILE B 1 167 ? 35.074 82.709 26.793 1.00 27.05 167 ILE B N 1
ATOM 3145 C CA . ILE B 1 167 ? 36.496 82.510 26.436 1.00 27.11 167 ILE B CA 1
ATOM 3146 C C . ILE B 1 167 ? 36.638 82.251 24.925 1.00 27.25 167 ILE B C 1
ATOM 3147 O O . ILE B 1 167 ? 37.500 82.822 24.267 1.00 27.40 167 ILE B O 1
ATOM 3152 N N . LEU B 1 168 ? 35.796 81.370 24.381 1.00 26.11 168 LEU B N 1
ATOM 3153 C CA . LEU B 1 168 ? 35.788 81.132 22.960 1.00 26.44 168 LEU B CA 1
ATOM 3154 C C . LEU B 1 168 ? 35.569 82.421 22.188 1.00 25.72 168 LEU B C 1
ATOM 3155 O O . LEU B 1 168 ? 36.319 82.759 21.252 1.00 27.48 168 LEU B O 1
ATOM 3160 N N . TYR B 1 169 ? 34.576 83.193 22.601 1.00 24.87 169 TYR B N 1
ATOM 3161 C CA . TYR B 1 169 ? 34.171 84.392 21.855 1.00 25.44 169 TYR B CA 1
ATOM 3162 C C . TYR B 1 169 ? 35.303 85.441 21.868 1.00 26.38 169 TYR B C 1
ATOM 3163 O O . TYR B 1 169 ? 35.658 85.979 20.841 1.00 26.53 169 TYR B O 1
ATOM 3172 N N . LYS B 1 170 ? 35.863 85.688 23.037 1.00 27.13 170 LYS B N 1
ATOM 3173 C CA . LYS B 1 170 ? 36.887 86.717 23.187 1.00 27.25 170 LYS B CA 1
ATOM 3174 C C . LYS B 1 170 ? 38.151 86.301 22.464 1.00 28.16 170 LYS B C 1
ATOM 3175 O O . LYS B 1 170 ? 38.792 87.128 21.812 1.00 28.18 170 LYS B O 1
ATOM 3181 N N . THR B 1 171 ? 38.487 85.021 22.543 1.00 28.52 171 THR B N 1
ATOM 3182 C CA . THR B 1 171 ? 39.698 84.535 21.874 1.00 29.21 171 THR B CA 1
ATOM 3183 C C . THR B 1 171 ? 39.478 84.531 20.346 1.00 29.48 171 THR B C 1
ATOM 3184 O O . THR B 1 171 ? 40.370 84.873 19.567 1.00 30.90 171 THR B O 1
ATOM 3188 N N . TYR B 1 172 ? 38.266 84.128 19.930 1.00 28.93 172 TYR B N 1
ATOM 3189 C CA . TYR B 1 172 ? 37.884 84.120 18.519 1.00 28.28 172 TYR B CA 1
ATOM 3190 C C . TYR B 1 172 ? 38.035 85.509 17.903 1.00 30.17 172 TYR B C 1
ATOM 3191 O O . TYR B 1 172 ? 38.633 85.657 16.821 1.00 31.04 172 TYR B O 1
ATOM 3200 N N . ILE B 1 173 ? 37.503 86.534 18.579 1.00 29.36 173 ILE B N 1
ATOM 3201 C CA . ILE B 1 173 ? 37.634 87.888 18.078 1.00 31.00 173 ILE B CA 1
ATOM 3202 C C . ILE B 1 173 ? 39.094 88.214 17.821 1.00 31.85 173 ILE B C 1
ATOM 3203 O O . ILE B 1 173 ? 39.419 88.699 16.743 1.00 33.81 173 ILE B O 1
ATOM 3208 N N . GLY B 1 174 ? 39.949 87.923 18.807 1.00 32.70 174 GLY B N 1
ATOM 3209 C CA . GLY B 1 174 ? 41.374 88.218 18.743 1.00 32.12 174 GLY B CA 1
ATOM 3210 C C . GLY B 1 174 ? 42.037 87.508 17.563 1.00 31.47 174 GLY B C 1
ATOM 3211 O O . GLY B 1 174 ? 42.750 88.137 16.755 1.00 31.96 174 GLY B O 1
ATOM 3212 N N . LYS B 1 175 ? 41.802 86.210 17.436 1.00 31.25 175 LYS B N 1
ATOM 3213 C CA . LYS B 1 175 ? 42.415 85.446 16.326 1.00 31.62 175 LYS B CA 1
ATOM 3214 C C . LYS B 1 175 ? 41.858 85.869 14.968 1.00 31.66 175 LYS B C 1
ATOM 3215 O O . LYS B 1 175 ? 42.566 85.894 13.981 1.00 31.30 175 LYS B O 1
ATOM 3221 N N . ASN B 1 176 ? 40.573 86.195 14.916 1.00 31.70 176 ASN B N 1
ATOM 3222 C CA . ASN B 1 176 ? 39.994 86.709 13.689 1.00 33.07 176 ASN B CA 1
ATOM 3223 C C . ASN B 1 176 ? 40.762 87.937 13.222 1.00 33.18 176 ASN B C 1
ATOM 3224 O O . ASN B 1 176 ? 41.020 88.060 12.039 1.00 33.73 176 ASN B O 1
ATOM 3229 N N . VAL B 1 177 ? 41.167 88.809 14.153 1.00 34.14 177 VAL B N 1
ATOM 3230 C CA . VAL B 1 177 ? 41.969 90.017 13.850 1.00 32.52 177 VAL B CA 1
ATOM 3231 C C . VAL B 1 177 ? 43.344 89.619 13.323 1.00 31.08 177 VAL B C 1
ATOM 3232 O O . VAL B 1 177 ? 43.789 90.118 12.302 1.00 31.12 177 VAL B O 1
ATOM 3236 N N . LEU B 1 178 ? 44.016 88.721 14.019 1.00 30.09 178 LEU B N 1
ATOM 3237 C CA . LEU B 1 178 ? 45.300 88.155 13.511 1.00 31.39 178 LEU B CA 1
ATOM 3238 C C . LEU B 1 178 ? 45.186 87.553 12.107 1.00 29.59 178 LEU B C 1
ATOM 3239 O O . LEU B 1 178 ? 46.036 87.775 11.236 1.00 29.68 178 LEU B O 1
ATOM 3244 N N . ASN B 1 179 ? 44.102 86.828 11.852 1.00 30.51 179 ASN B N 1
ATOM 3245 C CA . ASN B 1 179 ? 43.877 86.281 10.503 1.00 31.49 179 ASN B CA 1
ATOM 3246 C C . ASN B 1 179 ? 43.812 87.339 9.392 1.00 31.81 179 ASN B C 1
ATOM 3247 O O . ASN B 1 179 ? 44.399 87.154 8.305 1.00 30.13 179 ASN B O 1
ATOM 3252 N N . ILE B 1 180 ? 43.138 88.450 9.667 1.00 32.85 180 ILE B N 1
ATOM 3253 C CA . ILE B 1 180 ? 43.087 89.592 8.728 1.00 32.48 180 ILE B CA 1
ATOM 3254 C C . ILE B 1 180 ? 44.472 90.193 8.602 1.00 31.54 180 ILE B C 1
ATOM 3255 O O . ILE B 1 180 ? 44.946 90.457 7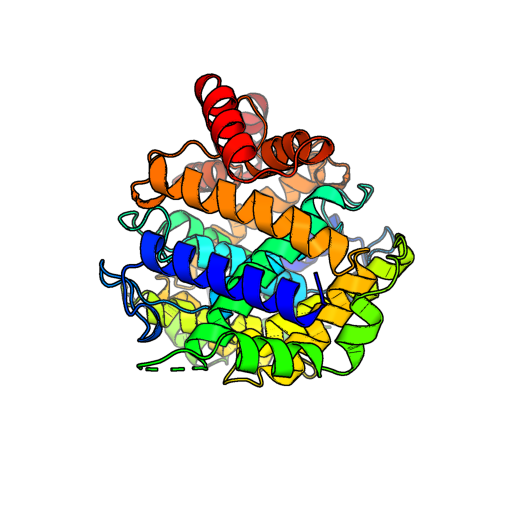.499 1.00 31.95 180 ILE B O 1
ATOM 3260 N N . PHE B 1 181 ? 45.132 90.394 9.738 1.00 29.76 181 PHE B N 1
ATOM 3261 C CA . PHE B 1 181 ? 46.487 90.914 9.739 1.00 30.29 181 PHE B CA 1
ATOM 3262 C C . PHE B 1 181 ? 47.406 90.090 8.853 1.00 29.34 181 PHE B C 1
ATOM 3263 O O . PHE B 1 181 ? 48.151 90.614 8.040 1.00 31.99 181 PHE B O 1
ATOM 3271 N N . ARG B 1 182 ? 47.362 88.779 9.049 1.00 29.37 182 ARG B N 1
ATOM 3272 C CA . ARG B 1 182 ? 48.129 87.875 8.213 1.00 29.30 182 ARG B CA 1
ATOM 3273 C C . ARG B 1 182 ? 47.918 88.129 6.742 1.00 29.07 182 ARG B C 1
ATOM 3274 O O . ARG B 1 182 ? 48.885 88.262 5.965 1.00 29.89 182 ARG B O 1
ATOM 3282 N N . GLN B 1 183 ? 46.658 88.176 6.332 1.00 30.47 183 GLN B N 1
ATOM 3283 C CA . GLN B 1 183 ? 46.371 88.345 4.917 1.00 31.33 183 GLN B CA 1
ATOM 3284 C C . GLN B 1 183 ? 46.894 89.677 4.394 1.00 31.83 183 GLN B C 1
ATOM 3285 O O . GLN B 1 183 ? 47.371 89.756 3.267 1.00 33.18 183 GLN B O 1
ATOM 3291 N N . ASN B 1 184 ? 46.835 90.709 5.227 1.00 32.39 184 ASN B N 1
ATOM 3292 C CA . ASN B 1 184 ? 47.301 92.041 4.832 1.00 32.04 184 ASN B CA 1
ATOM 3293 C C . ASN B 1 184 ? 48.825 92.149 4.792 1.00 32.38 184 ASN B C 1
ATOM 3294 O O . ASN B 1 184 ? 49.382 93.164 4.316 1.00 29.75 184 ASN B O 1
ATOM 3299 N N . ASN B 1 185 ? 49.506 91.129 5.299 1.00 29.74 185 ASN B N 1
ATOM 3300 C CA . ASN B 1 185 ? 50.955 91.196 5.423 1.00 30.95 185 ASN B CA 1
ATOM 3301 C C . ASN B 1 185 ? 51.701 90.020 4.791 1.00 31.20 185 ASN B C 1
ATOM 3302 O O . ASN B 1 185 ? 52.769 89.621 5.254 1.00 32.00 185 ASN B O 1
ATOM 3307 N N . GLY B 1 186 ? 51.147 89.494 3.697 1.00 31.47 186 GLY B N 1
ATOM 3308 C CA . GLY B 1 186 ? 51.891 88.597 2.814 1.00 31.06 186 GLY B CA 1
ATOM 3309 C C . GLY B 1 186 ? 51.777 87.133 3.205 1.00 30.68 186 GLY B C 1
ATOM 3310 O O . GLY B 1 186 ? 52.625 86.328 2.872 1.00 31.37 186 GLY B O 1
ATOM 3311 N N . TYR B 1 187 ? 50.730 86.775 3.926 1.00 30.50 187 TYR B N 1
ATOM 3312 C CA . TYR B 1 187 ? 50.524 85.340 4.241 1.00 29.86 187 TYR B CA 1
ATOM 3313 C C . TYR B 1 187 ? 50.402 84.497 2.964 1.00 30.27 187 TYR B C 1
ATOM 3314 O O . TYR B 1 187 ? 50.924 83.370 2.855 1.00 30.66 187 TYR B O 1
ATOM 3323 N N . LYS B 1 188 ? 49.714 85.050 1.976 1.00 32.19 188 LYS B N 1
ATOM 3324 C CA . LYS B 1 188 ? 49.420 84.315 0.769 1.00 33.87 188 LYS B CA 1
ATOM 3325 C C . LYS B 1 188 ? 50.648 84.104 -0.102 1.00 34.56 188 LYS B C 1
ATOM 3326 O O . LYS B 1 188 ? 50.760 83.085 -0.763 1.00 35.75 188 LYS B O 1
ATOM 3332 N N . ASP B 1 189 ? 51.553 85.074 -0.134 1.00 34.80 189 ASP B N 1
ATOM 3333 C CA . ASP B 1 189 ? 52.676 85.031 -1.084 1.00 34.63 189 ASP B CA 1
ATOM 3334 C C . ASP B 1 189 ? 54.016 84.628 -0.423 1.00 35.27 189 ASP B C 1
ATOM 3335 O O . ASP B 1 189 ? 55.081 84.657 -1.060 1.00 35.86 189 ASP B O 1
ATOM 3340 N N . GLY B 1 190 ? 53.953 84.249 0.850 1.00 35.07 190 GLY B N 1
ATOM 3341 C CA . GLY B 1 190 ? 55.098 83.726 1.575 1.00 35.34 190 GLY B CA 1
ATOM 3342 C C . GLY B 1 190 ? 56.001 84.754 2.216 1.00 36.74 190 GLY B C 1
ATOM 3343 O O . GLY B 1 190 ? 57.010 84.385 2.812 1.00 40.14 190 GLY B O 1
ATOM 3344 N N . SER B 1 191 ? 55.662 86.033 2.118 1.00 35.61 191 SER B N 1
ATOM 3345 C CA . SER B 1 191 ? 56.519 87.079 2.682 1.00 35.23 191 SER B CA 1
ATOM 3346 C C . SER B 1 191 ? 56.237 87.393 4.154 1.00 34.58 191 SER B C 1
ATOM 3347 O O . SER B 1 191 ? 56.994 88.146 4.776 1.00 36.18 191 SER B O 1
ATOM 3350 N N . TYR B 1 192 ? 55.151 86.858 4.699 1.00 34.31 192 TYR B N 1
ATOM 3351 C CA . TYR B 1 192 ? 54.798 87.098 6.089 1.00 33.52 192 TYR B CA 1
ATOM 3352 C C . TYR B 1 192 ? 55.763 86.393 6.997 1.00 34.27 192 TYR B C 1
ATOM 3353 O O . TYR B 1 192 ? 56.048 85.216 6.795 1.00 34.71 192 TYR B O 1
ATOM 3362 N N . LYS B 1 193 ? 56.183 87.073 8.053 1.00 33.74 193 LYS B N 1
ATOM 3363 C CA . LYS B 1 193 ? 56.991 86.451 9.085 1.00 34.46 193 LYS B CA 1
ATOM 3364 C C . LYS B 1 193 ? 56.078 85.995 10.235 1.00 34.75 193 LYS B C 1
ATOM 3365 O O . LYS B 1 193 ? 55.472 86.823 10.949 1.00 34.85 193 LYS B O 1
ATOM 3371 N N . LYS B 1 194 ? 55.971 84.683 10.420 1.00 35.13 194 LYS B N 1
ATOM 3372 C CA . LYS B 1 194 ? 55.051 84.122 11.421 1.00 35.62 194 LYS B CA 1
ATOM 3373 C C . LYS B 1 194 ? 55.678 84.075 12.809 1.00 35.97 194 LYS B C 1
ATOM 3374 O O . LYS B 1 194 ? 54.954 83.954 13.816 1.00 34.74 194 LYS B O 1
ATOM 3380 N N . THR B 1 195 ? 57.006 84.154 12.867 1.00 36.43 195 THR B N 1
ATOM 3381 C CA . THR B 1 195 ? 57.687 84.276 14.141 1.00 35.91 195 THR B CA 1
ATOM 3382 C C . THR B 1 195 ? 58.173 85.707 14.277 1.00 36.12 195 THR B C 1
ATOM 3383 O O . THR B 1 195 ? 58.901 86.209 13.416 1.00 35.58 195 THR B O 1
ATOM 3387 N N . TRP B 1 196 ? 57.760 86.340 15.376 1.00 35.74 196 TRP B N 1
ATOM 3388 C CA . TRP B 1 196 ? 58.021 87.746 15.619 1.00 35.16 196 TRP B CA 1
ATOM 3389 C C . TRP B 1 196 ? 58.957 87.873 16.801 1.00 35.10 196 TRP B C 1
ATOM 3390 O O . TRP B 1 196 ? 58.515 87.758 17.943 1.00 34.46 196 TRP B O 1
ATOM 3401 N N . ASN B 1 197 ? 60.241 88.121 16.534 1.00 35.46 197 ASN B N 1
ATOM 3402 C CA . ASN B 1 197 ? 61.220 88.280 17.597 1.00 35.86 197 ASN B CA 1
ATOM 3403 C C . ASN B 1 197 ? 61.169 87.094 18.589 1.00 36.92 197 ASN B C 1
ATOM 3404 O O . ASN B 1 197 ? 61.051 87.284 19.812 1.00 37.63 197 ASN B O 1
ATOM 3409 N N . GLY B 1 198 ? 61.201 85.873 18.047 1.00 36.93 198 GLY B N 1
ATOM 3410 C CA . GLY B 1 198 ? 61.253 84.653 18.858 1.00 35.96 198 GLY B CA 1
ATOM 3411 C C . GLY B 1 198 ? 59.922 84.078 19.318 1.00 36.59 198 GLY B C 1
ATOM 3412 O O . GLY B 1 198 ? 59.877 82.981 19.902 1.00 38.21 198 GLY B O 1
ATOM 3413 N N . LYS B 1 199 ? 58.826 84.791 19.074 1.00 35.12 199 LYS B N 1
ATOM 3414 C CA . LYS B 1 199 ? 57.521 84.286 19.487 1.00 33.84 199 LYS B CA 1
ATOM 3415 C C . LYS B 1 199 ? 56.628 84.097 18.258 1.00 33.22 199 LYS B C 1
ATOM 3416 O O . LYS B 1 199 ? 56.633 84.919 17.340 1.00 32.02 199 LYS B O 1
ATOM 3422 N N . GLU B 1 200 ? 55.883 82.991 18.224 1.00 32.91 200 GLU B N 1
ATOM 3423 C CA . GLU B 1 200 ? 54.873 82.790 17.160 1.00 31.83 200 GLU B CA 1
ATOM 3424 C C . GLU B 1 200 ? 53.865 83.919 17.283 1.00 31.40 200 GLU B C 1
ATOM 3425 O O . GLU B 1 200 ? 53.555 84.371 18.419 1.00 29.31 200 GLU B O 1
ATOM 3431 N N . ASP B 1 201 ? 53.287 84.320 16.147 1.00 30.76 201 ASP B N 1
ATOM 3432 C CA . ASP B 1 201 ? 52.283 85.374 16.162 1.00 29.48 201 ASP B CA 1
ATOM 3433 C C . ASP B 1 201 ? 51.127 85.080 17.119 1.00 29.90 201 ASP B C 1
ATOM 3434 O O . ASP B 1 201 ? 50.580 86.003 17.754 1.00 29.06 201 ASP B O 1
ATOM 3439 N N . ASN B 1 202 ? 50.777 83.807 17.258 1.00 29.27 202 ASN B N 1
ATOM 3440 C CA . ASN B 1 202 ? 49.699 83.416 18.203 1.00 30.40 202 ASN B CA 1
ATOM 3441 C C . ASN B 1 202 ? 50.029 83.731 19.654 1.00 31.13 202 ASN B C 1
ATOM 3442 O O . ASN B 1 202 ? 49.136 84.034 20.443 1.00 30.25 202 ASN B O 1
ATOM 3447 N N . GLU B 1 203 ? 51.299 83.584 20.007 1.00 32.01 203 GLU B N 1
ATOM 3448 C CA . GLU B 1 203 ? 51.767 83.885 21.376 1.00 32.09 203 GLU B CA 1
ATOM 3449 C C . GLU B 1 203 ? 51.722 85.382 21.650 1.00 31.95 203 GLU B C 1
ATOM 3450 O O . GLU B 1 203 ? 51.327 85.804 22.723 1.00 31.62 203 GLU B O 1
ATOM 3456 N N . VAL B 1 204 ? 52.124 86.186 20.672 1.00 32.54 204 VAL B N 1
ATOM 3457 C CA . VAL B 1 204 ? 52.045 87.646 20.848 1.00 31.98 204 VAL B CA 1
ATOM 3458 C C . VAL B 1 204 ? 50.584 88.057 20.974 1.00 32.26 204 VAL B C 1
ATOM 3459 O O . VAL B 1 204 ? 50.233 88.886 21.832 1.00 32.06 204 VAL B O 1
ATOM 3463 N N . LEU B 1 205 ? 49.729 87.465 20.137 1.00 33.69 205 LEU B N 1
ATOM 3464 C CA . LEU B 1 205 ? 48.297 87.720 20.216 1.00 33.77 205 LEU B CA 1
ATOM 3465 C C . LEU B 1 205 ? 47.763 87.459 21.607 1.00 35.11 205 LEU B C 1
ATOM 3466 O O . LEU B 1 205 ? 47.011 88.270 22.152 1.00 36.13 205 LEU B O 1
ATOM 3471 N N . ALA B 1 206 ? 48.148 86.313 22.165 1.00 34.81 206 ALA B N 1
ATOM 3472 C CA . ALA B 1 206 ? 47.715 85.918 23.508 1.00 34.08 206 ALA B CA 1
ATOM 3473 C C . ALA B 1 206 ? 48.110 86.964 24.555 1.00 33.81 206 ALA B C 1
ATOM 3474 O O . ALA B 1 206 ? 47.327 87.268 25.452 1.00 34.27 206 ALA B O 1
ATOM 3476 N N . GLN B 1 207 ? 49.304 87.521 24.406 1.00 33.66 207 GLN B N 1
ATOM 3477 C CA . GLN B 1 207 ? 49.803 88.606 25.282 1.00 35.02 207 GLN B CA 1
ATOM 3478 C C . GLN B 1 207 ? 48.958 89.881 25.143 1.00 35.86 207 GLN B C 1
ATOM 3479 O O . GLN B 1 207 ? 48.637 90.546 26.138 1.00 36.03 207 GLN B O 1
ATOM 3485 N N . ILE B 1 208 ? 48.615 90.234 23.906 1.00 37.34 208 ILE B N 1
ATOM 3486 C CA . ILE B 1 208 ? 47.730 91.385 23.640 1.00 38.42 208 ILE B CA 1
ATOM 3487 C C . ILE B 1 208 ? 46.358 91.170 24.267 1.00 39.46 208 ILE B C 1
ATOM 3488 O O . ILE B 1 208 ? 45.772 92.084 24.845 1.00 39.02 208 ILE B O 1
ATOM 3493 N N . LEU B 1 209 ? 45.850 89.954 24.147 1.00 40.64 209 LEU B N 1
ATOM 3494 C CA . LEU B 1 209 ? 44.520 89.639 24.642 1.00 42.49 209 LEU B CA 1
ATOM 3495 C C . LEU B 1 209 ? 44.426 89.619 26.167 1.00 44.46 209 LEU B C 1
ATOM 3496 O O . LEU B 1 209 ? 43.315 89.635 26.695 1.00 45.68 209 LEU B O 1
ATOM 3501 N N . GLU B 1 210 ? 45.559 89.611 26.874 1.00 45.98 210 GLU B N 1
ATOM 3502 C CA . GLU B 1 210 ? 45.528 89.867 28.332 1.00 47.01 210 GLU B CA 1
ATOM 3503 C C . GLU B 1 210 ? 45.032 91.290 28.592 1.00 47.86 210 GLU B C 1
ATOM 3504 O O . GLU B 1 210 ? 44.462 91.577 29.647 1.00 48.55 210 GLU B O 1
ATOM 3510 N N . GLN B 1 211 ? 45.267 92.187 27.637 1.00 48.68 211 GLN B N 1
ATOM 3511 C CA . GLN B 1 211 ? 44.806 93.565 27.742 1.00 49.10 211 GLN B CA 1
ATOM 3512 C C . GLN B 1 211 ? 43.347 93.663 27.315 1.00 50.15 211 GLN B C 1
ATOM 3513 O O . GLN B 1 211 ? 42.697 94.688 27.555 1.00 51.05 211 GLN B O 1
ATOM 3519 N N . THR B 1 217 ? 41.850 98.035 17.888 1.00 39.06 217 THR B N 1
ATOM 3520 C CA . THR B 1 217 ? 42.872 98.210 18.940 1.00 39.36 217 THR B CA 1
ATOM 3521 C C . THR B 1 217 ? 43.791 96.987 19.013 1.00 39.19 217 THR B C 1
ATOM 3522 O O . THR B 1 217 ? 45.018 97.127 19.177 1.00 38.52 217 THR B O 1
ATOM 3526 N N . ILE B 1 218 ? 43.198 95.800 18.893 1.00 39.49 218 ILE B N 1
ATOM 3527 C CA . ILE B 1 218 ? 43.999 94.584 18.725 1.00 38.61 218 ILE B CA 1
ATOM 3528 C C . ILE B 1 218 ? 44.862 94.752 17.464 1.00 38.64 218 ILE B C 1
ATOM 3529 O O . ILE B 1 218 ? 46.090 94.620 17.529 1.00 38.95 218 ILE B O 1
ATOM 3534 N N . TYR B 1 219 ? 44.229 95.089 16.339 1.00 37.98 219 TYR B N 1
ATOM 3535 C CA . TYR B 1 219 ? 44.943 95.210 15.043 1.00 37.73 219 TYR B CA 1
ATOM 3536 C C . TYR B 1 219 ? 46.135 96.188 15.100 1.00 37.54 219 TYR B C 1
ATOM 3537 O O . TYR B 1 219 ? 47.186 95.952 14.490 1.00 36.76 219 TYR B O 1
ATOM 3546 N N . LYS B 1 220 ? 45.947 97.297 15.809 1.00 38.00 220 LYS B N 1
ATOM 3547 C CA . LYS B 1 220 ? 47.002 98.299 15.989 1.00 37.53 220 LYS B CA 1
ATOM 3548 C C . LYS B 1 220 ? 48.198 97.759 16.793 1.00 37.36 220 LYS B C 1
ATOM 3549 O O . LYS B 1 220 ? 49.374 98.089 16.471 1.00 36.46 220 LYS B O 1
ATOM 3555 N N . LYS B 1 221 ? 47.890 96.977 17.848 1.00 36.91 221 LYS B N 1
ATOM 3556 C CA . LYS B 1 221 ? 48.917 96.314 18.652 1.00 36.77 221 LYS B CA 1
ATOM 3557 C C . LYS B 1 221 ? 49.719 95.353 17.775 1.00 36.92 221 LYS B C 1
ATOM 3558 O O . LYS B 1 221 ? 50.949 95.358 17.786 1.00 36.04 221 LYS B O 1
ATOM 3564 N N . LEU B 1 222 ? 49.015 94.534 17.002 1.00 36.52 222 LEU B N 1
ATOM 3565 C CA . LEU B 1 222 ? 49.690 93.609 16.109 1.00 36.68 222 LEU B CA 1
ATOM 3566 C C . LEU B 1 222 ? 50.612 94.359 15.163 1.00 36.15 222 LEU B C 1
ATOM 3567 O O . LEU B 1 222 ? 51.771 93.978 14.963 1.00 36.43 222 LEU B O 1
ATOM 3572 N N . GLU B 1 223 ? 50.103 95.434 14.580 1.00 36.58 223 GLU B N 1
ATOM 3573 C CA . GLU B 1 223 ? 50.898 96.181 13.615 1.00 35.76 223 GLU B CA 1
ATOM 3574 C C . GLU B 1 223 ? 52.154 96.786 14.248 1.00 35.37 223 GLU B C 1
ATOM 3575 O O . GLU B 1 223 ? 53.247 96.691 13.680 1.00 34.25 223 GLU B O 1
ATOM 3581 N N . GLU B 1 224 ? 51.997 97.399 15.423 1.00 34.34 224 GLU B N 1
ATOM 3582 C CA . GLU B 1 224 ? 53.144 97.851 16.189 1.00 34.82 224 GLU B CA 1
ATOM 3583 C C . GLU B 1 224 ? 54.095 96.690 16.510 1.00 33.95 224 GLU B C 1
ATOM 3584 O O . GLU B 1 224 ? 55.289 96.795 16.256 1.00 34.02 224 GLU B O 1
ATOM 3590 N N . CYS B 1 225 ? 53.577 95.586 17.050 1.00 33.86 225 CYS B N 1
ATOM 3591 C CA . CYS B 1 225 ? 54.435 94.444 17.372 1.00 33.71 225 CYS B CA 1
ATOM 3592 C C . CYS B 1 225 ? 55.167 93.904 16.138 1.00 33.26 225 CYS B C 1
ATOM 3593 O O . CYS B 1 225 ? 56.371 93.589 16.203 1.00 33.25 225 CYS B O 1
ATOM 3596 N N . TYR B 1 226 ? 54.464 93.847 15.007 1.00 32.45 226 TYR B N 1
ATOM 3597 C CA . TYR B 1 226 ? 55.041 93.282 13.788 1.00 32.77 226 TYR B CA 1
ATOM 3598 C C . TYR B 1 226 ? 56.267 94.074 13.315 1.00 32.77 226 TYR B C 1
ATOM 3599 O O . TYR B 1 226 ? 57.159 93.510 12.667 1.00 32.48 226 TYR B O 1
ATOM 3608 N N . LYS B 1 227 ? 56.328 95.366 13.665 1.00 32.32 227 LYS B N 1
ATOM 3609 C CA . LYS B 1 227 ? 57.478 96.208 13.330 1.00 34.43 227 LYS B CA 1
ATOM 3610 C C . LYS B 1 227 ? 58.842 95.670 13.799 1.00 35.17 227 LYS B C 1
ATOM 3611 O O . LYS B 1 227 ? 59.847 95.920 13.142 1.00 35.66 227 LYS B O 1
ATOM 3617 N N . LYS B 1 228 ? 58.872 94.930 14.917 1.00 35.90 228 LYS B N 1
ATOM 3618 C CA . LYS B 1 228 ? 60.151 94.460 15.504 1.00 36.13 228 LYS B CA 1
ATOM 3619 C C . LYS B 1 228 ? 60.435 92.963 15.219 1.00 37.43 228 LYS B C 1
ATOM 3620 O O . LYS B 1 228 ? 61.278 92.335 15.879 1.00 39.56 228 LYS B O 1
ATOM 3626 N N . ALA B 1 229 ? 59.748 92.417 14.215 1.00 36.89 229 ALA B N 1
ATOM 3627 C CA . ALA B 1 229 ? 60.030 91.073 13.697 1.00 36.43 229 ALA B CA 1
ATOM 3628 C C . ALA B 1 229 ? 60.872 91.181 12.424 1.00 36.77 229 ALA B C 1
ATOM 3629 O O . ALA B 1 229 ? 61.259 92.292 12.012 1.00 38.09 229 ALA B O 1
#